Protein AF-A0A957C6I3-F1 (afdb_monomer)

Radius of gyration: 41.83 Å; Cα contacts (8 Å, |Δi|>4): 388; chains: 1; bounding box: 90×49×112 Å

Nearest PDB structures (foldseek):
  7qru-assembly1_A  TM=7.922E-01  e=9.855E-15  Alkalihalophilus pseudofirmus
  8beh-assembly1_L  TM=6.9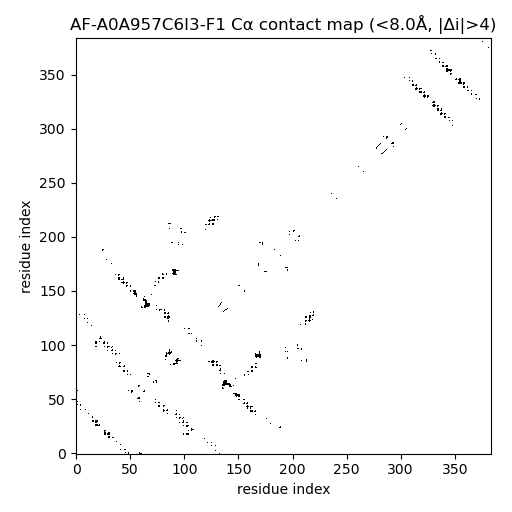41E-01  e=1.683E-06  Arabidopsis thaliana
  8beh-assembly1_M  TM=7.905E-01  e=1.255E-04  Arabidopsis thaliana
  7z0s-assembly1_C  TM=5.855E-01  e=5.918E-06  Escherichia coli K-12
  6tjv-assembly1_B  TM=8.609E-01  e=3.769E-02  Thermosynechococcus vestitus BP-1

Sequence (384 aa):
LKGLLAYSTVSWLGALVGMIGLPEYEGIKAAFIGIMAHALYKAALFLAAGTIDHSFGTRIIDKLGGLRKYMPVTAGVVIVSALSMAGLPIFFGFVAKEVLLDAWAEAHFAGQQITYILIIISAALTGTAGFILIWDVFFKPADHELHYHASPRPLIAAPVVLAIGTTIFGLMLDPPITLIEDIAQLGVLKPIEIHLLPSDFTNPIFLTSLGIIAGGFVVFLLRGFWLPILTKIPIAKATDIYKGILAGVDWIGT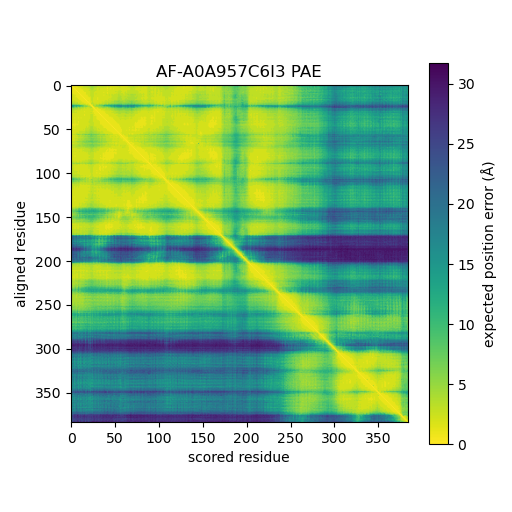QVLRTQNGQVRYYLIVILGTVATVILTNGIILDLAVGQDIIPATINFDSPTALRAILLLLTIVAGLYTVVARKHITAVLALGIVGYSIGVLFLLEPAPDVSIVQFLMETLSTVLIIIMLGRISERQRRDA

Secondary structure (DSSP, 8-state):
-HHHHHHHHHHHHHHHHHHHTSSSTHHHHHHHHHHHHHHHHHHHHHHHHHHHHHHHS---GGG---GGGT-HHHHHHHHHHHHHHTT-TTSHHHHHHHHHHHHHHH--STTHHHHHHHHHHHHHHHHHHHHHHHIIIIISPPSSPPP--PPPHHHHHHHHHHHHHHHHHHH--HHHHHHHHHHGGGS--------SS-SSTT-HHHHHHHHHHHHHHHHHHTHHHHHHHHTTS-PPPHHHHHHHHHHHHHHHHHHHHHH----HHHHHHHHHHHHHHHHIIIIIIHHHHTT--SS-S-----HHHHHHHHHHHHHHHHHHHHHH-SSHHHHHHHHHHHHHHHHHHHHHTT-HHHHHHHHHHHHHHHHHHHHHHHHS-HHHHHH-

Solvent-accessible surface area (backbone atoms only — not comparable to full-atom values): 20687 Å² total; per-residue (Å²): 71,70,65,64,54,49,53,48,47,53,54,50,50,52,52,37,53,54,26,59,68,42,94,52,71,58,17,47,56,24,27,51,47,36,49,56,32,46,52,29,26,48,53,18,45,53,39,44,50,49,45,44,30,71,20,52,77,53,55,53,55,93,81,38,25,35,39,39,81,82,38,52,68,60,41,51,30,44,43,50,17,25,40,20,63,30,32,39,84,60,18,20,28,20,56,22,46,52,45,42,52,47,43,53,71,70,50,90,58,95,60,39,70,61,51,51,53,53,48,48,51,51,49,11,53,41,18,20,54,25,51,46,56,44,37,46,35,32,63,37,72,45,96,61,91,77,67,80,48,89,70,60,67,72,65,52,48,58,23,43,55,27,23,50,45,31,38,50,51,24,69,43,58,60,68,68,49,50,61,47,50,67,69,48,69,82,63,87,75,82,87,80,87,79,56,88,66,55,97,52,90,76,43,67,66,61,50,49,51,51,49,26,42,52,50,7,50,52,54,48,70,47,37,84,67,51,51,71,53,57,74,70,54,90,70,86,47,72,66,56,55,51,50,50,51,51,52,50,51,54,49,51,52,52,56,57,51,64,75,64,73,82,50,67,68,59,55,48,51,51,52,54,49,51,50,51,48,49,46,44,54,69,41,56,52,43,39,55,73,72,66,52,79,89,62,83,92,74,85,77,88,45,76,70,51,53,54,49,51,52,36,52,49,49,27,50,53,26,49,54,43,36,77,70,44,90,45,69,68,61,18,47,54,24,49,40,51,26,41,50,31,51,20,53,50,30,55,76,41,104,36,57,71,60,16,56,51,38,48,54,50,38,54,51,50,47,52,50,52,52,53,54,54,71,74,54,54,76,64,64,67,71,78,106

Structure (mmCIF, N/CA/C/O backbone):
data_AF-A0A957C6I3-F1
#
_entry.id   AF-A0A957C6I3-F1
#
loop_
_atom_site.group_PDB
_atom_site.id
_atom_site.type_symbol
_atom_site.label_atom_id
_atom_site.label_alt_id
_atom_site.label_comp_id
_atom_site.label_asym_id
_atom_site.label_entity_id
_atom_site.label_seq_id
_atom_site.pdbx_PDB_ins_code
_atom_site.Cartn_x
_atom_site.Cartn_y
_atom_site.Cartn_z
_atom_site.occupancy
_atom_site.B_iso_or_equiv
_atom_site.auth_seq_id
_atom_site.auth_comp_id
_atom_site.auth_asym_id
_atom_site.auth_atom_id
_atom_site.pdbx_PDB_model_num
ATOM 1 N N . LEU A 1 1 ? -1.845 -5.743 -17.299 1.00 92.44 1 LEU A N 1
ATOM 2 C CA . LEU A 1 1 ? -1.108 -4.492 -17.612 1.00 92.44 1 LEU A CA 1
ATOM 3 C C . LEU A 1 1 ? -1.071 -3.500 -16.447 1.00 92.44 1 LEU A C 1
ATOM 5 O O . LEU A 1 1 ? -0.043 -3.434 -15.790 1.00 92.44 1 LEU A O 1
ATOM 9 N N . LYS A 1 2 ? -2.160 -2.776 -16.130 1.00 93.06 2 LYS A N 1
ATOM 10 C CA . LYS A 1 2 ? -2.152 -1.724 -15.083 1.00 93.06 2 LYS A CA 1
ATOM 11 C C . LYS A 1 2 ? -1.682 -2.201 -13.700 1.00 93.06 2 LYS A C 1
ATOM 13 O O . LYS A 1 2 ? -0.958 -1.469 -13.047 1.00 93.06 2 LYS A O 1
ATOM 18 N N . GLY A 1 3 ? -2.023 -3.428 -13.288 1.00 92.62 3 GLY A N 1
ATOM 19 C CA . GLY A 1 3 ? -1.526 -4.007 -12.029 1.00 92.62 3 GLY A CA 1
ATOM 20 C C . GLY A 1 3 ? 0.001 -4.163 -11.992 1.00 92.62 3 GLY A C 1
ATOM 21 O O . GLY A 1 3 ? 0.635 -3.690 -11.058 1.00 92.62 3 GLY A O 1
ATOM 22 N N . LEU A 1 4 ? 0.605 -4.735 -13.042 1.00 93.62 4 LEU A N 1
ATOM 23 C CA . LEU A 1 4 ? 2.067 -4.842 -13.176 1.00 93.62 4 LEU A CA 1
ATOM 24 C C . LEU A 1 4 ? 2.727 -3.455 -13.174 1.00 93.62 4 LEU A C 1
ATOM 26 O O . LEU A 1 4 ? 3.752 -3.252 -12.522 1.00 93.62 4 LEU A O 1
ATOM 30 N N . LEU A 1 5 ? 2.115 -2.477 -13.853 1.00 95.06 5 LEU A N 1
ATOM 31 C CA . LEU A 1 5 ? 2.600 -1.097 -13.848 1.00 95.06 5 LEU A CA 1
ATOM 32 C C . LEU A 1 5 ? 2.477 -0.430 -12.471 1.00 95.06 5 LEU A C 1
ATOM 34 O O . LEU A 1 5 ? 3.394 0.284 -12.083 1.00 95.06 5 LEU A O 1
ATOM 38 N N . ALA A 1 6 ? 1.397 -0.667 -11.731 1.00 94.25 6 ALA A N 1
ATOM 39 C CA . ALA A 1 6 ? 1.214 -0.118 -10.392 1.00 94.25 6 ALA A CA 1
ATOM 40 C C . ALA A 1 6 ? 2.242 -0.690 -9.403 1.00 94.25 6 ALA A C 1
ATOM 42 O O . ALA A 1 6 ? 2.901 0.077 -8.710 1.00 94.25 6 ALA A O 1
ATOM 43 N N . TYR A 1 7 ? 2.462 -2.010 -9.390 1.00 92.31 7 TYR A N 1
ATOM 44 C CA . TYR A 1 7 ? 3.447 -2.622 -8.487 1.00 92.31 7 TYR A CA 1
ATOM 45 C C . TYR A 1 7 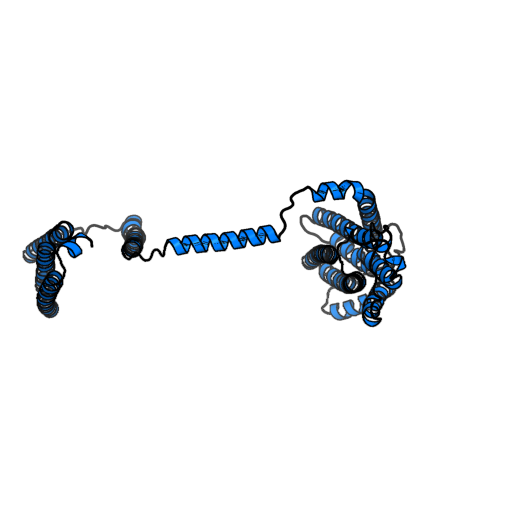? 4.890 -2.214 -8.799 1.00 92.31 7 TYR A C 1
ATOM 47 O O . TYR A 1 7 ? 5.669 -1.998 -7.878 1.00 92.31 7 TYR A O 1
ATOM 55 N N . SER A 1 8 ? 5.246 -2.026 -10.073 1.00 92.62 8 SER A N 1
ATOM 56 C CA . SER A 1 8 ? 6.562 -1.465 -10.429 1.00 92.62 8 SER A CA 1
ATOM 57 C C . SER A 1 8 ? 6.700 0.013 -10.046 1.00 92.62 8 SER A C 1
ATOM 59 O O . SER A 1 8 ? 7.801 0.447 -9.728 1.00 92.62 8 SER A O 1
ATOM 61 N N . THR A 1 9 ? 5.606 0.783 -10.002 1.00 94.81 9 THR A N 1
ATOM 62 C CA . THR A 1 9 ? 5.619 2.126 -9.399 1.00 94.81 9 THR A CA 1
ATOM 63 C C . THR A 1 9 ? 5.829 2.056 -7.891 1.00 94.81 9 THR A C 1
ATOM 65 O O . THR A 1 9 ? 6.677 2.776 -7.387 1.00 94.81 9 THR A O 1
ATOM 68 N N . VAL A 1 10 ? 5.144 1.159 -7.175 1.00 93.88 10 VAL A N 1
ATOM 69 C CA . VAL A 1 10 ? 5.375 0.959 -5.730 1.00 93.88 10 VAL A CA 1
ATOM 70 C C . VAL A 1 10 ? 6.830 0.567 -5.453 1.00 93.88 10 VAL A C 1
ATOM 72 O O . VAL A 1 10 ? 7.448 1.132 -4.558 1.00 93.88 10 VAL A O 1
ATOM 75 N N . SER A 1 11 ? 7.398 -0.339 -6.256 1.00 92.50 11 SER A N 1
ATOM 76 C CA . SER A 1 11 ? 8.802 -0.758 -6.147 1.00 92.50 11 SER A CA 1
ATOM 77 C C . SER A 1 11 ? 9.771 0.414 -6.325 1.00 92.50 11 SER A C 1
ATOM 79 O O . SER A 1 11 ? 10.679 0.597 -5.518 1.00 92.50 11 SER A O 1
ATOM 81 N N . TRP A 1 12 ? 9.559 1.238 -7.357 1.00 92.69 12 TRP A N 1
ATOM 82 C CA . TRP A 1 12 ? 10.408 2.398 -7.629 1.00 92.69 12 TRP A CA 1
ATOM 83 C C . TRP A 1 12 ? 10.235 3.511 -6.590 1.00 92.69 12 TRP A C 1
ATOM 85 O O . TRP A 1 12 ? 11.216 4.085 -6.139 1.00 92.69 12 TRP A O 1
ATOM 95 N N . LEU A 1 13 ? 9.005 3.790 -6.149 1.00 93.44 13 LEU A N 1
ATOM 96 C CA . LEU A 1 13 ? 8.755 4.759 -5.080 1.00 93.44 13 LEU A CA 1
ATOM 97 C C . LEU A 1 13 ? 9.392 4.316 -3.760 1.00 93.44 13 LEU A C 1
ATOM 99 O O . LEU A 1 13 ? 9.935 5.156 -3.056 1.00 93.44 13 LEU A O 1
ATOM 103 N N . GLY A 1 14 ? 9.389 3.017 -3.447 1.00 93.69 14 GLY A N 1
ATOM 104 C CA . GLY A 1 14 ? 10.116 2.485 -2.293 1.00 93.69 14 GLY A CA 1
ATOM 105 C C . GLY A 1 14 ? 11.618 2.778 -2.369 1.00 93.69 14 GLY A C 1
ATOM 106 O O . GLY A 1 14 ? 12.198 3.229 -1.385 1.00 93.69 14 GLY A O 1
ATOM 107 N N . ALA A 1 15 ? 12.223 2.604 -3.550 1.00 92.38 15 ALA A N 1
ATOM 108 C CA . ALA A 1 15 ? 13.614 2.980 -3.795 1.00 92.38 15 ALA A CA 1
ATOM 109 C C . ALA A 1 15 ? 13.845 4.490 -3.592 1.00 92.38 15 ALA A C 1
ATOM 111 O O . ALA A 1 15 ? 14.737 4.872 -2.843 1.00 92.38 15 ALA A O 1
ATOM 112 N N . LEU A 1 16 ? 13.000 5.346 -4.176 1.00 92.56 16 LEU A N 1
ATOM 113 C CA . LEU A 1 16 ? 13.111 6.807 -4.058 1.00 92.56 16 LEU A CA 1
ATOM 114 C C . LEU A 1 16 ? 12.912 7.321 -2.626 1.00 92.56 16 LEU A C 1
ATOM 116 O O . LEU A 1 16 ? 13.631 8.213 -2.193 1.00 92.56 16 LEU A O 1
ATOM 120 N N . VAL A 1 17 ? 11.964 6.762 -1.870 1.00 93.19 17 VAL A N 1
ATOM 121 C CA . VAL A 1 17 ? 11.791 7.097 -0.447 1.00 93.19 17 VAL A CA 1
ATOM 122 C C . VAL A 1 17 ? 13.023 6.667 0.350 1.00 93.19 17 VAL A C 1
ATOM 124 O O . VAL A 1 17 ? 13.470 7.409 1.219 1.00 93.19 17 VAL A O 1
ATOM 127 N N . GLY A 1 18 ? 13.612 5.514 0.011 1.00 91.06 18 GLY A N 1
ATOM 128 C CA . GLY A 1 18 ? 14.891 5.077 0.568 1.00 91.06 18 GLY A CA 1
ATOM 129 C C . GLY A 1 18 ? 16.024 6.074 0.315 1.00 91.06 18 GLY A C 1
ATOM 130 O O . GLY A 1 18 ? 16.796 6.338 1.229 1.00 91.06 18 GLY A O 1
ATOM 131 N N . MET A 1 19 ? 16.083 6.678 -0.876 1.00 88.69 19 MET A N 1
ATOM 132 C CA . MET A 1 19 ? 17.066 7.720 -1.204 1.00 88.69 19 MET A CA 1
ATOM 133 C C . MET A 1 19 ? 16.885 9.001 -0.400 1.00 88.69 19 MET A C 1
ATOM 135 O O . MET A 1 19 ? 17.858 9.577 0.070 1.00 88.69 19 MET A O 1
ATOM 139 N N . ILE A 1 20 ? 15.638 9.451 -0.241 1.00 88.94 20 ILE A N 1
ATOM 140 C CA . ILE A 1 20 ? 15.316 10.650 0.545 1.00 88.94 20 ILE A CA 1
ATOM 141 C C . ILE A 1 20 ? 15.706 10.449 2.016 1.00 88.94 20 ILE A C 1
ATOM 143 O O . ILE A 1 20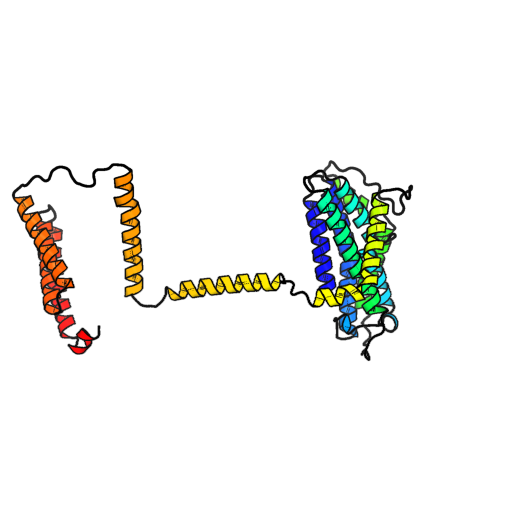 ? 16.048 11.409 2.698 1.00 88.94 20 ILE A O 1
ATOM 147 N N . GLY A 1 21 ? 15.654 9.207 2.504 1.00 89.19 21 GLY A N 1
ATOM 148 C CA . GLY A 1 21 ? 16.066 8.845 3.858 1.00 89.19 21 GLY A CA 1
ATOM 149 C C . GLY A 1 21 ? 17.575 8.687 4.063 1.00 89.19 21 GLY A C 1
ATOM 150 O O . GLY A 1 21 ? 17.975 8.392 5.189 1.00 89.19 21 GLY A O 1
ATOM 151 N N . LEU A 1 22 ? 18.407 8.835 3.023 1.00 87.69 22 LEU A N 1
ATOM 152 C CA . LEU A 1 22 ? 19.860 8.766 3.181 1.00 87.69 22 LEU A CA 1
ATOM 153 C C . LEU A 1 22 ? 20.387 9.976 3.967 1.00 87.69 22 LEU A C 1
ATOM 155 O O . LEU A 1 22 ? 19.858 11.079 3.817 1.00 87.69 22 LEU A O 1
ATOM 159 N N . PRO A 1 23 ? 21.415 9.786 4.814 1.00 77.12 23 PRO A N 1
ATOM 160 C CA . PRO A 1 23 ? 21.973 10.874 5.611 1.00 77.12 23 PRO A CA 1
ATOM 161 C C . PRO A 1 23 ? 22.695 11.929 4.758 1.00 77.12 23 PRO A C 1
ATOM 163 O O . PRO A 1 23 ? 22.813 13.079 5.179 1.00 77.12 23 PRO A O 1
ATOM 166 N N . GLU A 1 24 ? 23.166 11.563 3.565 1.00 76.12 24 GLU A N 1
ATOM 167 C CA . GLU A 1 24 ? 23.858 12.451 2.638 1.00 76.12 24 GLU A CA 1
ATOM 168 C C . GLU A 1 24 ? 22.896 13.170 1.671 1.00 76.12 24 GLU A C 1
ATOM 170 O O . GLU A 1 24 ? 21.968 12.582 1.112 1.00 76.12 24 GLU A O 1
ATOM 175 N N . TYR A 1 25 ? 23.168 14.450 1.385 1.00 72.06 25 TYR A N 1
ATOM 176 C CA . TYR A 1 25 ? 22.359 15.275 0.473 1.00 72.06 25 TYR A CA 1
ATOM 177 C C . TYR A 1 25 ? 22.306 14.756 -0.976 1.00 72.06 25 TYR A C 1
ATOM 179 O O . TYR A 1 25 ? 21.374 15.083 -1.716 1.00 72.06 25 TYR A O 1
ATOM 187 N N . GLU A 1 26 ? 23.265 13.920 -1.382 1.00 71.88 26 GLU A N 1
ATOM 188 C CA . GLU A 1 26 ? 23.286 13.285 -2.706 1.00 71.88 26 GLU A CA 1
ATOM 189 C C . GLU A 1 26 ? 22.063 12.375 -2.927 1.00 71.88 26 GLU A C 1
ATOM 191 O O . GLU A 1 26 ? 21.557 12.268 -4.048 1.00 71.88 26 GLU A O 1
ATOM 196 N N . GLY A 1 27 ? 21.487 11.820 -1.851 1.00 82.00 27 GLY A N 1
ATOM 197 C CA . GLY A 1 27 ? 20.265 11.021 -1.925 1.00 82.00 27 GLY A CA 1
ATOM 198 C C . GLY A 1 27 ? 19.056 11.802 -2.451 1.00 82.00 27 GLY A C 1
ATOM 199 O O . GLY A 1 27 ? 18.281 11.294 -3.265 1.00 82.00 27 GLY A O 1
ATOM 200 N N . ILE A 1 28 ? 18.923 13.075 -2.068 1.00 82.81 28 ILE A N 1
ATOM 201 C CA . ILE A 1 28 ? 17.817 13.935 -2.511 1.00 82.81 28 ILE A CA 1
ATOM 202 C C . ILE A 1 28 ? 17.932 14.228 -4.011 1.00 82.81 28 ILE A C 1
ATOM 204 O O . ILE A 1 28 ? 16.944 14.094 -4.736 1.00 82.81 28 ILE A O 1
ATOM 208 N N . LYS A 1 29 ? 19.129 14.565 -4.510 1.00 77.88 29 LYS A N 1
ATOM 209 C CA . LYS A 1 29 ? 19.351 14.774 -5.953 1.00 77.88 29 LYS A CA 1
ATOM 210 C C . LYS A 1 29 ? 19.029 13.524 -6.763 1.00 77.88 29 LYS A C 1
ATOM 212 O O . LYS A 1 29 ? 18.307 13.597 -7.759 1.00 77.88 29 LYS A O 1
ATOM 217 N N . ALA A 1 30 ? 19.543 12.378 -6.318 1.00 84.19 30 ALA A N 1
ATOM 218 C CA . ALA A 1 30 ? 19.312 11.097 -6.964 1.00 84.19 30 ALA A CA 1
ATOM 219 C C . ALA A 1 30 ? 17.811 10.771 -7.020 1.00 84.19 30 ALA A C 1
ATOM 221 O O . ALA A 1 30 ? 17.301 10.328 -8.053 1.00 84.19 30 ALA A O 1
ATOM 222 N N . ALA A 1 31 ? 17.076 11.074 -5.943 1.00 88.88 31 ALA A N 1
ATOM 223 C CA . ALA A 1 31 ? 15.628 10.939 -5.909 1.00 88.88 31 ALA A CA 1
ATOM 224 C C . ALA A 1 31 ? 14.933 11.845 -6.940 1.00 88.88 31 ALA A C 1
ATOM 226 O O . ALA A 1 31 ? 14.043 11.375 -7.645 1.00 88.88 31 ALA A O 1
ATOM 227 N N . PHE A 1 32 ? 15.344 13.109 -7.095 1.00 85.75 32 PHE A N 1
ATOM 228 C CA . PHE A 1 32 ? 14.770 14.015 -8.100 1.00 85.75 32 PHE A CA 1
ATOM 229 C C . PHE A 1 32 ? 14.979 13.520 -9.536 1.00 85.75 32 PHE A C 1
ATOM 231 O O . PHE A 1 32 ? 14.006 13.413 -10.290 1.00 85.75 32 PHE A O 1
ATOM 238 N N . ILE A 1 33 ? 16.211 13.146 -9.898 1.00 85.38 33 ILE A N 1
ATOM 239 C CA . ILE A 1 33 ? 16.517 12.562 -11.216 1.00 85.38 33 ILE A CA 1
ATOM 240 C C . ILE A 1 33 ? 15.682 11.291 -11.423 1.00 85.38 33 ILE A C 1
ATOM 242 O O . ILE A 1 33 ? 15.044 11.104 -12.464 1.00 85.38 33 ILE A O 1
ATOM 246 N N . GLY A 1 34 ? 15.608 10.446 -10.392 1.00 89.81 34 GLY A N 1
ATOM 247 C CA . GLY A 1 34 ? 14.800 9.235 -10.383 1.00 89.81 34 GLY A CA 1
ATOM 248 C C . GLY A 1 34 ? 13.301 9.481 -10.572 1.00 89.81 34 GLY A C 1
ATOM 249 O O . GLY A 1 34 ? 12.651 8.713 -11.285 1.00 89.81 34 GLY A O 1
ATOM 250 N N . ILE A 1 35 ? 12.741 10.546 -9.991 1.00 92.12 35 ILE A N 1
ATOM 251 C CA . ILE A 1 35 ? 11.338 10.952 -10.171 1.00 92.12 35 ILE A CA 1
ATOM 252 C C . ILE A 1 35 ? 11.094 11.410 -11.608 1.00 92.12 35 ILE A C 1
ATOM 254 O O . ILE A 1 35 ? 10.110 10.985 -12.216 1.00 92.12 35 ILE A O 1
ATOM 258 N N . MET A 1 36 ? 11.976 12.237 -12.173 1.00 90.31 36 MET A N 1
ATOM 259 C CA . MET A 1 36 ? 11.824 12.734 -13.544 1.00 90.31 36 MET A CA 1
ATOM 260 C C . MET A 1 36 ? 11.876 11.592 -14.562 1.00 90.31 36 MET A C 1
ATOM 262 O O . MET A 1 36 ? 10.991 11.481 -15.416 1.00 90.31 36 MET A O 1
ATOM 266 N N . ALA A 1 37 ? 12.865 10.701 -14.441 1.00 92.19 37 ALA A N 1
ATOM 267 C CA . ALA A 1 37 ? 12.964 9.528 -15.301 1.00 92.19 37 ALA A CA 1
ATOM 268 C C . ALA A 1 37 ? 11.716 8.651 -15.174 1.00 92.19 37 ALA A C 1
ATOM 270 O O . ALA A 1 37 ? 11.116 8.278 -16.186 1.00 92.19 37 ALA A O 1
ATOM 271 N N . HIS A 1 38 ? 11.279 8.396 -13.935 1.00 95.44 38 HIS A N 1
ATOM 272 C CA . HIS A 1 38 ? 10.070 7.634 -13.651 1.00 95.44 38 HIS A CA 1
ATOM 273 C C . HIS A 1 38 ? 8.827 8.221 -14.292 1.00 95.44 38 HIS A C 1
ATOM 275 O O . HIS A 1 38 ? 8.089 7.493 -14.955 1.00 95.44 38 HIS A O 1
ATOM 281 N N . ALA A 1 39 ? 8.603 9.522 -14.122 1.00 95.19 39 ALA A N 1
ATOM 282 C CA . ALA A 1 39 ? 7.437 10.209 -14.651 1.00 95.19 39 ALA A CA 1
ATOM 283 C C . ALA A 1 39 ? 7.323 10.021 -16.169 1.00 95.19 39 ALA A C 1
ATOM 285 O O . ALA A 1 39 ? 6.249 9.671 -16.659 1.00 95.19 39 ALA A O 1
ATOM 286 N N . LEU A 1 40 ? 8.433 10.157 -16.902 1.00 95.38 40 LEU A N 1
ATOM 287 C CA . LEU A 1 40 ? 8.452 10.022 -18.357 1.00 95.38 40 LEU A CA 1
ATOM 288 C C . LEU A 1 40 ? 8.107 8.601 -18.816 1.00 95.38 40 LEU A C 1
ATOM 290 O O . LEU A 1 40 ? 7.123 8.410 -19.540 1.00 95.38 40 LEU A O 1
ATOM 294 N N . TYR A 1 41 ? 8.866 7.586 -18.378 1.00 96.38 41 TYR A N 1
ATOM 295 C CA . TYR A 1 41 ? 8.614 6.221 -18.849 1.00 96.38 41 TYR A CA 1
ATOM 296 C C . TYR A 1 41 ? 7.294 5.664 -18.305 1.00 96.38 41 TYR A C 1
ATOM 298 O O . TYR A 1 41 ? 6.606 4.930 -19.018 1.00 96.38 41 TYR A O 1
ATOM 306 N N . LYS A 1 42 ? 6.874 6.013 -17.078 1.00 97.00 42 LYS A N 1
ATOM 307 C CA . LYS A 1 42 ? 5.598 5.518 -16.543 1.00 97.00 42 LYS A CA 1
ATOM 308 C C . LYS A 1 42 ? 4.396 6.140 -17.197 1.00 97.00 42 LYS A C 1
ATOM 310 O O . LYS A 1 42 ? 3.462 5.396 -17.501 1.00 97.00 42 LYS A O 1
ATOM 315 N N . ALA A 1 43 ? 4.396 7.452 -17.404 1.00 97.00 43 ALA A N 1
ATOM 316 C CA . ALA A 1 43 ? 3.287 8.101 -18.081 1.00 97.00 43 ALA A CA 1
ATOM 317 C C . ALA A 1 43 ? 3.117 7.512 -19.491 1.00 97.00 43 ALA A C 1
ATOM 319 O O . ALA A 1 43 ? 2.007 7.117 -19.851 1.00 97.00 43 ALA A O 1
ATOM 320 N N . ALA A 1 44 ? 4.216 7.308 -20.229 1.00 97.50 44 ALA A N 1
ATOM 321 C CA . ALA A 1 44 ? 4.185 6.637 -21.528 1.00 97.50 44 ALA A CA 1
ATOM 322 C C . ALA A 1 44 ? 3.599 5.213 -21.442 1.00 97.50 44 ALA A C 1
ATOM 324 O O . ALA A 1 44 ? 2.685 4.875 -22.196 1.00 97.50 44 ALA A O 1
ATOM 325 N N . LEU A 1 45 ? 4.054 4.391 -20.487 1.00 97.62 45 LEU A N 1
ATOM 326 C CA . LEU A 1 45 ? 3.571 3.015 -20.308 1.00 97.62 45 LEU A CA 1
ATOM 327 C C . LEU A 1 45 ? 2.093 2.938 -19.887 1.00 97.62 45 LEU A C 1
ATOM 329 O O . LEU A 1 45 ? 1.371 2.057 -20.357 1.00 97.62 45 LEU A O 1
ATOM 333 N N . PHE A 1 46 ? 1.615 3.836 -19.020 1.00 97.56 46 PHE A N 1
ATOM 334 C CA . PHE A 1 46 ? 0.206 3.869 -18.609 1.00 97.56 46 PHE A CA 1
ATOM 335 C C . PHE A 1 46 ? -0.715 4.342 -19.737 1.00 97.56 46 PHE A C 1
ATOM 337 O O . PHE A 1 46 ? -1.779 3.745 -19.931 1.00 97.56 46 PHE A O 1
ATOM 344 N N . LEU A 1 47 ? -0.305 5.354 -20.506 1.00 96.62 47 LEU A N 1
ATOM 345 C CA . LEU A 1 47 ? -1.050 5.816 -21.679 1.00 96.62 47 LEU A CA 1
ATOM 346 C C . LEU A 1 47 ? -1.069 4.744 -22.780 1.00 96.62 47 LEU A C 1
ATOM 348 O O . LEU A 1 47 ? -2.124 4.466 -23.354 1.00 96.62 47 LEU A O 1
ATOM 352 N N . ALA A 1 48 ? 0.051 4.053 -23.011 1.00 96.44 48 ALA A N 1
ATOM 353 C CA . ALA A 1 48 ? 0.109 2.914 -23.924 1.00 96.44 48 ALA A CA 1
ATOM 354 C C . ALA A 1 48 ? -0.789 1.756 -23.457 1.00 96.44 48 ALA A C 1
ATOM 356 O O . ALA A 1 48 ? -1.531 1.193 -24.259 1.00 96.44 48 ALA A O 1
ATOM 357 N N . ALA A 1 49 ? -0.813 1.440 -22.157 1.00 96.50 49 ALA A N 1
ATOM 358 C CA . ALA A 1 49 ? -1.733 0.443 -21.608 1.00 96.50 49 ALA A CA 1
ATOM 359 C C . ALA A 1 49 ? -3.209 0.843 -21.788 1.00 96.50 49 ALA A C 1
ATOM 361 O O . ALA A 1 49 ? -4.039 -0.025 -22.041 1.00 96.50 49 ALA A O 1
ATOM 362 N N . GLY A 1 50 ? -3.539 2.136 -21.683 1.00 95.44 50 GLY A N 1
ATOM 363 C CA . GLY A 1 50 ? -4.871 2.658 -22.007 1.00 95.44 50 GLY A CA 1
ATOM 364 C C . GLY A 1 50 ? -5.215 2.538 -23.494 1.00 95.44 50 GLY A C 1
ATOM 365 O O . GLY A 1 50 ? -6.333 2.169 -23.834 1.00 95.44 50 GLY A O 1
ATOM 366 N N . THR A 1 51 ? -4.234 2.764 -24.371 1.00 95.62 51 THR A N 1
ATOM 367 C CA . THR A 1 51 ? -4.372 2.584 -25.826 1.00 95.62 51 THR A CA 1
ATOM 368 C C . THR A 1 51 ? -4.658 1.118 -26.184 1.00 95.62 51 THR A C 1
ATOM 370 O O . THR A 1 51 ? -5.521 0.835 -27.014 1.00 95.62 51 THR A O 1
ATOM 373 N N . ILE A 1 52 ? -3.979 0.171 -25.524 1.00 95.69 52 ILE A N 1
ATOM 374 C CA . ILE A 1 52 ? -4.219 -1.272 -25.689 1.00 95.69 52 ILE A CA 1
ATOM 375 C C . ILE A 1 52 ? -5.626 -1.648 -25.198 1.00 95.69 52 ILE A C 1
ATOM 377 O O . ILE A 1 52 ? -6.349 -2.331 -25.916 1.00 95.69 52 ILE A O 1
ATOM 381 N N . ASP A 1 53 ? -6.032 -1.165 -24.016 1.00 95.12 53 ASP A N 1
ATOM 382 C CA . ASP A 1 53 ? -7.366 -1.421 -23.440 1.00 95.12 53 ASP A CA 1
ATOM 383 C C . ASP A 1 53 ? -8.477 -0.904 -24.372 1.00 95.12 53 ASP A C 1
ATOM 385 O O . ASP A 1 53 ? -9.440 -1.613 -24.647 1.00 95.12 53 ASP A O 1
ATOM 389 N N . HIS A 1 54 ? -8.302 0.293 -24.943 1.00 95.00 54 HIS A N 1
ATOM 390 C CA . HIS A 1 54 ? -9.235 0.861 -25.920 1.00 95.00 54 HIS A CA 1
ATOM 391 C C . HIS A 1 54 ? -9.314 0.046 -27.220 1.00 95.00 54 HIS A C 1
ATOM 393 O O . HIS A 1 54 ? -10.399 -0.133 -27.763 1.00 95.00 54 HIS A O 1
ATOM 399 N N . SER A 1 55 ? -8.176 -0.454 -27.715 1.00 94.81 55 SER A N 1
ATOM 400 C CA . SER A 1 55 ? -8.105 -1.123 -29.023 1.00 94.81 55 SER A CA 1
ATOM 401 C C . SER A 1 55 ? -8.545 -2.588 -28.994 1.00 94.81 55 SER A C 1
ATOM 403 O O . SER A 1 55 ? -9.016 -3.087 -30.013 1.00 94.81 55 SER A O 1
ATOM 405 N N . PHE A 1 56 ? -8.373 -3.275 -27.858 1.00 94.19 56 PHE A N 1
ATOM 406 C CA . PHE A 1 56 ? -8.605 -4.722 -27.719 1.00 94.19 56 PHE A CA 1
ATOM 407 C C . PHE A 1 56 ? -9.643 -5.097 -26.649 1.00 94.19 56 PHE A C 1
ATOM 409 O O . PHE A 1 56 ? -9.971 -6.272 -26.503 1.00 94.19 56 PHE A O 1
ATOM 416 N N . GLY A 1 57 ? -10.138 -4.142 -25.855 1.00 93.25 57 GLY A N 1
ATOM 417 C CA . GLY A 1 57 ? -11.150 -4.380 -24.814 1.00 93.25 57 GLY A CA 1
ATOM 418 C C . GLY A 1 57 ? -10.674 -5.230 -23.627 1.00 93.25 57 GLY A C 1
ATOM 419 O O . GLY A 1 57 ? -11.472 -5.611 -22.770 1.00 93.25 57 GLY A O 1
ATOM 420 N N . THR A 1 58 ? -9.382 -5.560 -23.561 1.00 92.75 58 THR A N 1
ATOM 421 C CA . THR A 1 58 ? -8.779 -6.329 -22.471 1.00 92.75 58 THR A CA 1
ATOM 422 C C . THR A 1 58 ? -7.395 -5.802 -22.118 1.00 92.75 58 THR A C 1
ATOM 424 O O . THR A 1 58 ? -6.614 -5.355 -22.954 1.00 92.75 58 THR A O 1
ATOM 427 N N . ARG A 1 59 ? -7.066 -5.920 -20.832 1.00 92.81 59 ARG A N 1
ATOM 428 C CA . ARG A 1 59 ? -5.776 -5.538 -20.234 1.00 92.81 59 ARG A CA 1
ATOM 429 C C . ARG A 1 59 ? -5.091 -6.691 -19.497 1.00 92.81 59 ARG A C 1
ATOM 431 O O . ARG A 1 59 ? -4.146 -6.462 -18.725 1.00 92.81 59 ARG A O 1
ATOM 438 N N . ILE A 1 60 ? -5.620 -7.902 -19.660 1.00 94.38 60 ILE A N 1
ATOM 439 C CA . ILE A 1 60 ? -5.103 -9.141 -19.070 1.00 94.38 60 ILE A CA 1
ATOM 440 C C . ILE A 1 60 ? -3.968 -9.633 -19.966 1.00 94.38 60 ILE A C 1
ATOM 442 O O . ILE A 1 60 ? -4.202 -9.874 -21.142 1.00 94.38 60 ILE A O 1
ATOM 446 N N . ILE A 1 61 ? -2.753 -9.754 -19.419 1.00 92.81 61 ILE A N 1
ATOM 447 C CA . ILE A 1 61 ? -1.544 -10.082 -20.203 1.00 92.81 61 ILE A CA 1
ATOM 448 C C . ILE A 1 61 ? -1.697 -11.446 -20.879 1.00 92.81 61 ILE A C 1
ATOM 450 O O . ILE A 1 61 ? -1.434 -11.554 -22.067 1.00 92.81 61 ILE A O 1
ATOM 454 N N . ASP A 1 62 ? -2.243 -12.432 -20.166 1.00 90.12 62 ASP A N 1
ATOM 455 C CA . ASP A 1 62 ? -2.455 -13.791 -20.686 1.00 90.12 62 ASP A CA 1
ATOM 456 C C . ASP A 1 62 ? -3.471 -13.861 -21.836 1.00 90.12 62 ASP A C 1
ATOM 458 O O . ASP A 1 62 ? -3.548 -14.867 -22.531 1.00 90.12 62 ASP A O 1
ATOM 462 N N . LYS A 1 63 ? -4.265 -12.801 -22.041 1.00 92.31 63 LYS A N 1
ATOM 463 C CA . LYS A 1 63 ? -5.217 -12.691 -23.154 1.00 92.31 63 LYS A CA 1
ATOM 464 C C . LYS A 1 63 ? -4.695 -11.825 -24.304 1.00 92.31 63 LYS A C 1
ATOM 466 O O . LYS A 1 63 ? -5.446 -11.535 -25.225 1.00 92.31 63 LYS A O 1
ATOM 471 N N . LEU A 1 64 ? -3.456 -11.355 -24.235 1.00 94.25 64 LEU A N 1
ATOM 472 C CA . LEU A 1 64 ? -2.836 -10.526 -25.264 1.00 94.25 64 LEU A CA 1
ATOM 473 C C . LEU A 1 64 ? -1.697 -11.300 -25.936 1.00 94.25 64 LEU A C 1
ATOM 475 O O . LEU A 1 64 ? -1.187 -12.278 -25.396 1.00 94.25 64 LEU A O 1
ATOM 479 N N . GLY A 1 65 ? -1.307 -10.851 -27.126 1.00 94.94 65 GLY A N 1
ATOM 480 C CA . GLY A 1 65 ? -0.175 -11.408 -27.856 1.00 94.94 65 GLY A CA 1
ATOM 481 C C . GLY A 1 65 ? -0.089 -10.862 -29.278 1.00 94.94 65 GLY A C 1
ATOM 482 O O . GLY A 1 65 ? -1.092 -10.513 -29.895 1.00 94.94 65 GLY A O 1
ATOM 483 N N . GLY A 1 66 ? 1.121 -10.762 -29.820 1.00 94.81 66 GLY A N 1
ATOM 484 C CA . GLY A 1 66 ? 1.363 -10.427 -31.222 1.00 94.81 66 GLY A CA 1
ATOM 485 C C . GLY A 1 66 ? 0.939 -9.012 -31.617 1.00 94.81 66 GLY A C 1
ATOM 486 O O . GLY A 1 66 ? 0.810 -8.727 -32.812 1.00 94.81 66 GLY A O 1
ATOM 487 N N . LEU A 1 67 ? 0.747 -8.111 -30.644 1.00 95.62 67 LEU A N 1
ATOM 488 C CA . LEU A 1 67 ? 0.170 -6.786 -30.884 1.00 95.62 67 LEU A CA 1
ATOM 489 C C . LEU A 1 67 ? 1.006 -5.907 -31.826 1.00 95.62 67 LEU A C 1
ATOM 491 O O . LEU A 1 67 ? 0.469 -4.974 -32.424 1.00 95.62 67 LEU A O 1
ATOM 495 N N . ARG A 1 68 ? 2.297 -6.219 -32.029 1.00 95.62 68 ARG A N 1
ATOM 496 C CA . ARG A 1 68 ? 3.181 -5.472 -32.942 1.00 95.62 68 ARG A CA 1
ATOM 497 C C . ARG A 1 68 ? 2.657 -5.397 -34.379 1.00 95.62 68 ARG A C 1
ATOM 499 O O . ARG A 1 68 ? 2.969 -4.440 -35.076 1.00 95.62 68 ARG A O 1
ATOM 506 N N . LYS A 1 69 ? 1.878 -6.397 -34.818 1.00 92.12 69 LYS A N 1
ATOM 507 C CA . LYS A 1 69 ? 1.293 -6.444 -36.170 1.00 92.12 69 LYS A CA 1
ATOM 508 C C . LYS A 1 69 ? 0.154 -5.437 -36.344 1.00 92.12 69 LYS A C 1
ATOM 510 O O . LYS A 1 69 ? -0.018 -4.906 -37.432 1.00 92.12 69 LYS A O 1
ATOM 515 N N . TYR A 1 70 ? -0.597 -5.176 -35.276 1.00 93.25 70 TYR A N 1
ATOM 516 C CA . TYR A 1 70 ? -1.759 -4.287 -35.288 1.00 93.25 70 TYR A CA 1
ATOM 517 C C . TYR A 1 70 ? -1.386 -2.846 -34.926 1.00 93.25 70 TYR A C 1
ATOM 519 O O . TYR A 1 70 ? -1.936 -1.900 -35.478 1.00 93.25 70 TYR A O 1
ATOM 527 N N . MET A 1 71 ? -0.450 -2.666 -33.988 1.00 94.81 71 MET A N 1
ATOM 528 C CA . MET A 1 71 ? -0.113 -1.359 -33.413 1.00 94.81 71 MET A CA 1
ATOM 529 C C . MET A 1 71 ? 1.409 -1.145 -33.316 1.00 94.81 71 MET A C 1
ATOM 531 O O . MET A 1 71 ? 1.948 -1.051 -32.209 1.00 94.81 71 MET A O 1
ATOM 535 N N . PRO A 1 72 ? 2.133 -1.051 -34.449 1.00 95.38 72 PRO A N 1
ATOM 536 C CA . PRO A 1 72 ? 3.597 -0.968 -34.456 1.00 95.38 72 PRO A CA 1
ATOM 537 C C . PRO A 1 72 ? 4.140 0.280 -33.745 1.00 95.38 72 PRO A C 1
ATOM 539 O O . PRO A 1 72 ? 5.160 0.202 -33.064 1.00 95.38 72 PRO A O 1
ATOM 542 N N . VAL A 1 73 ? 3.439 1.417 -33.830 1.00 96.31 73 VAL A N 1
ATOM 543 C CA . VAL A 1 73 ? 3.843 2.657 -33.142 1.00 96.31 73 VAL A CA 1
ATOM 544 C C . VAL A 1 73 ? 3.764 2.488 -31.624 1.00 96.31 73 VAL A C 1
ATOM 546 O O . VAL A 1 73 ? 4.727 2.775 -30.918 1.00 96.31 73 VAL A O 1
ATOM 549 N N . THR A 1 74 ? 2.649 1.961 -31.111 1.00 96.44 74 THR A N 1
ATOM 550 C CA . THR A 1 74 ? 2.484 1.683 -29.675 1.00 96.44 74 THR A CA 1
ATOM 551 C C . THR A 1 74 ? 3.477 0.628 -29.190 1.00 96.44 74 THR A C 1
ATOM 553 O O . THR A 1 74 ? 3.982 0.748 -28.077 1.00 96.44 74 THR A O 1
ATOM 556 N N . ALA A 1 75 ? 3.811 -0.362 -30.025 1.00 97.19 75 ALA A N 1
ATOM 557 C CA . ALA A 1 75 ? 4.874 -1.317 -29.724 1.00 97.19 75 ALA A CA 1
ATOM 558 C C . ALA A 1 75 ? 6.226 -0.610 -29.547 1.00 97.19 75 ALA A C 1
ATOM 560 O O . ALA A 1 75 ? 6.900 -0.843 -28.549 1.00 97.19 75 ALA A O 1
ATOM 561 N N . GLY A 1 76 ? 6.587 0.301 -30.458 1.00 97.56 76 GLY A N 1
ATOM 562 C CA . GLY A 1 76 ? 7.803 1.111 -30.350 1.00 97.56 76 GLY A CA 1
ATOM 563 C C . GLY A 1 76 ? 7.849 1.950 -29.070 1.00 97.56 76 GLY A C 1
ATOM 564 O O . GLY A 1 76 ? 8.850 1.917 -28.359 1.00 97.56 76 GLY A O 1
ATOM 565 N N . VAL A 1 77 ? 6.745 2.623 -28.725 1.00 97.56 77 VAL A N 1
ATOM 566 C CA . VAL A 1 77 ? 6.614 3.376 -27.462 1.00 97.56 77 VAL A CA 1
ATOM 567 C C . VAL A 1 77 ? 6.856 2.474 -26.257 1.00 97.56 77 VAL A C 1
ATOM 569 O O . VAL A 1 77 ? 7.673 2.804 -25.403 1.00 97.56 77 VAL A O 1
ATOM 572 N N . VAL A 1 78 ? 6.159 1.334 -26.175 1.00 97.62 78 VAL A N 1
ATOM 573 C CA . VAL A 1 78 ? 6.297 0.434 -25.024 1.00 97.62 78 VAL A CA 1
ATOM 574 C C . VAL A 1 78 ? 7.706 -0.132 -24.944 1.00 97.62 78 VAL A C 1
ATOM 576 O O . VAL A 1 78 ? 8.235 -0.202 -23.843 1.00 97.62 78 VAL A O 1
ATOM 579 N N . ILE A 1 79 ? 8.330 -0.484 -26.070 1.00 98.00 79 ILE A N 1
ATOM 580 C CA . ILE A 1 79 ? 9.721 -0.948 -26.096 1.00 98.00 79 ILE A CA 1
ATOM 581 C C . ILE A 1 79 ? 10.640 0.135 -25.533 1.00 98.00 79 ILE A C 1
ATOM 583 O O . ILE A 1 79 ? 11.315 -0.119 -24.544 1.00 98.00 79 ILE A O 1
ATOM 587 N N . VAL A 1 80 ? 10.618 1.350 -26.083 1.00 98.06 80 VAL A N 1
ATOM 588 C CA . VAL A 1 80 ? 11.472 2.458 -25.620 1.00 98.06 80 VAL A CA 1
ATOM 589 C C . VAL A 1 80 ? 11.263 2.737 -24.130 1.00 98.06 80 VAL A C 1
ATOM 591 O O . VAL A 1 80 ? 12.216 2.750 -23.354 1.00 98.06 80 VAL A O 1
ATOM 594 N N . SER A 1 81 ? 10.013 2.886 -23.690 1.00 97.94 81 SER A N 1
ATOM 595 C CA . SER A 1 81 ? 9.718 3.191 -22.288 1.00 97.94 81 SER A CA 1
ATOM 596 C C . SER A 1 81 ? 10.020 2.027 -21.341 1.00 97.94 81 SER A C 1
ATOM 598 O O . SER A 1 81 ? 10.469 2.259 -20.222 1.00 97.94 81 SER A O 1
ATOM 600 N N . ALA A 1 82 ? 9.817 0.773 -21.753 1.00 97.56 82 ALA A N 1
ATOM 601 C CA . ALA A 1 82 ? 10.153 -0.390 -20.934 1.00 97.56 82 ALA A CA 1
ATOM 602 C C . ALA A 1 82 ? 11.668 -0.627 -20.860 1.00 97.56 82 ALA A C 1
ATOM 604 O O . ALA A 1 82 ? 12.149 -1.028 -19.804 1.00 97.56 82 ALA A O 1
ATOM 605 N N . LEU A 1 83 ? 12.426 -0.333 -21.922 1.00 97.31 83 LEU A N 1
ATOM 606 C CA . LEU A 1 83 ? 13.892 -0.353 -21.889 1.00 97.31 83 LEU A CA 1
ATOM 607 C C . LEU A 1 83 ? 14.449 0.784 -21.024 1.00 97.31 83 LEU A C 1
ATOM 609 O O . LEU A 1 83 ? 15.375 0.554 -20.249 1.00 97.31 83 LEU A O 1
ATOM 613 N N . SER A 1 84 ? 13.831 1.970 -21.061 1.00 96.62 84 SER A N 1
ATOM 614 C CA . SER A 1 84 ? 14.125 3.034 -20.096 1.00 96.62 84 SER A CA 1
ATOM 615 C C . SER A 1 84 ? 13.806 2.596 -18.665 1.00 96.62 84 SER A C 1
ATOM 617 O O . SER A 1 84 ? 14.615 2.820 -17.776 1.00 96.62 84 SER A O 1
ATOM 619 N N . MET A 1 85 ? 12.667 1.940 -18.420 1.00 96.56 85 MET A N 1
ATOM 620 C CA . MET A 1 85 ? 12.303 1.413 -17.094 1.00 96.56 85 MET A CA 1
ATOM 621 C C . MET A 1 85 ? 13.273 0.320 -16.616 1.00 96.56 85 MET A C 1
ATOM 623 O O . MET A 1 85 ? 13.596 0.258 -15.434 1.00 96.56 85 MET A O 1
ATOM 627 N N . ALA A 1 86 ? 13.757 -0.530 -17.524 1.00 95.50 86 ALA A N 1
ATOM 628 C CA . ALA A 1 86 ? 14.801 -1.513 -17.243 1.00 95.50 86 ALA A CA 1
ATOM 629 C C . ALA A 1 86 ? 16.185 -0.868 -17.060 1.00 95.50 86 ALA A C 1
ATOM 631 O O . ALA A 1 86 ? 17.108 -1.540 -16.603 1.00 95.50 86 ALA A O 1
ATOM 632 N N . GLY A 1 87 ? 16.323 0.421 -17.384 1.00 92.12 87 GLY A N 1
ATOM 633 C CA . GLY A 1 87 ? 17.545 1.208 -17.311 1.00 92.12 87 GLY A CA 1
ATOM 634 C C . GLY A 1 87 ? 18.626 0.683 -18.241 1.00 92.12 87 GLY A C 1
ATOM 635 O O . GLY A 1 87 ? 19.704 0.368 -17.755 1.00 92.12 87 GLY A O 1
ATOM 636 N N . LEU A 1 88 ? 18.321 0.534 -19.535 1.00 93.00 88 LEU A N 1
ATOM 637 C CA . LEU A 1 88 ? 19.328 0.272 -20.568 1.00 93.00 88 LEU A CA 1
ATOM 638 C C . LEU A 1 88 ? 20.116 1.546 -20.919 1.00 93.00 88 LEU A C 1
ATOM 640 O O . LEU A 1 88 ? 19.507 2.623 -20.950 1.00 93.00 88 LEU A O 1
ATOM 644 N N . PRO A 1 89 ? 21.413 1.421 -21.275 1.00 87.69 89 PRO A N 1
ATOM 645 C CA . PRO A 1 89 ? 22.198 2.533 -21.808 1.00 87.69 89 PRO A CA 1
ATOM 646 C C . PRO A 1 89 ? 21.452 3.239 -22.947 1.00 87.69 89 PRO A C 1
ATOM 648 O O . PRO A 1 89 ? 20.737 2.571 -23.693 1.00 87.69 89 PRO A O 1
ATOM 651 N N . ILE A 1 90 ? 21.643 4.560 -23.084 1.00 88.81 90 ILE A N 1
ATOM 652 C CA . ILE A 1 90 ? 20.939 5.507 -23.988 1.00 88.81 90 ILE A CA 1
ATOM 653 C C . ILE A 1 90 ? 19.707 6.178 -23.361 1.00 88.81 90 ILE A C 1
ATOM 655 O O . ILE A 1 90 ? 19.397 7.314 -23.713 1.00 88.81 90 ILE A O 1
ATOM 659 N N . PHE A 1 91 ? 19.001 5.530 -22.431 1.00 92.50 91 PHE A N 1
ATOM 660 C CA . PHE A 1 91 ? 17.763 6.084 -21.872 1.00 92.50 91 PHE A CA 1
ATOM 661 C C . PHE A 1 91 ? 17.978 6.806 -20.540 1.00 92.50 91 PHE A C 1
ATOM 663 O O . PHE A 1 91 ? 18.825 6.434 -19.734 1.00 92.50 91 PHE A O 1
ATOM 670 N N . PHE A 1 92 ? 17.122 7.780 -20.238 1.00 90.44 92 PHE A N 1
ATOM 671 C CA . PHE A 1 92 ? 17.193 8.543 -18.991 1.00 90.44 92 PHE A CA 1
ATOM 672 C C . PHE A 1 92 ? 16.980 7.680 -17.737 1.00 90.44 92 PHE A C 1
ATOM 674 O O . PHE A 1 92 ? 17.507 7.975 -16.670 1.00 90.44 92 PHE A O 1
ATOM 681 N N . GLY A 1 93 ? 16.263 6.557 -17.856 1.00 91.06 93 GLY A N 1
ATOM 682 C CA . GLY A 1 93 ? 16.152 5.602 -16.752 1.00 91.06 93 GLY A CA 1
ATOM 683 C C . GLY A 1 93 ? 17.460 4.879 -16.404 1.00 91.06 93 GLY A C 1
ATOM 684 O O . GLY A 1 93 ? 17.592 4.408 -15.278 1.00 91.06 93 GLY A O 1
ATOM 685 N N . PHE A 1 94 ? 18.433 4.808 -17.321 1.00 91.06 94 PHE A N 1
ATOM 686 C CA . PHE A 1 94 ? 19.786 4.342 -17.000 1.00 91.06 94 PHE A CA 1
ATOM 687 C C . PHE A 1 94 ? 20.544 5.392 -16.195 1.00 91.06 94 PHE A C 1
ATOM 689 O O . PHE A 1 94 ? 21.026 5.070 -15.117 1.00 91.06 94 PHE A O 1
ATOM 696 N N . VAL A 1 95 ? 20.529 6.649 -16.648 1.00 87.31 95 VAL A N 1
ATOM 697 C CA . VAL A 1 95 ? 21.118 7.787 -15.922 1.00 87.31 95 VAL A CA 1
ATOM 698 C C . VAL A 1 95 ? 20.588 7.859 -14.491 1.00 87.31 95 VAL A C 1
ATOM 700 O O . VAL A 1 95 ? 21.360 7.880 -13.539 1.00 87.31 95 VAL A O 1
ATOM 703 N N . ALA A 1 96 ? 19.265 7.804 -14.325 1.00 89.38 96 ALA A N 1
ATOM 704 C CA . ALA A 1 96 ? 18.652 7.779 -13.004 1.00 89.38 96 ALA A CA 1
ATOM 705 C C . ALA A 1 96 ? 19.142 6.606 -12.148 1.00 89.38 96 ALA A C 1
ATOM 707 O O . ALA A 1 96 ? 19.403 6.785 -10.966 1.00 89.38 96 ALA A O 1
ATOM 708 N N . LYS A 1 97 ? 19.273 5.407 -12.723 1.00 90.62 97 LYS A N 1
ATOM 709 C CA . LYS A 1 97 ? 19.741 4.232 -11.985 1.00 90.62 97 LYS A CA 1
ATOM 710 C C . LYS A 1 97 ? 21.205 4.365 -11.562 1.00 90.62 97 LYS A C 1
ATOM 712 O O . LYS A 1 97 ? 21.498 4.033 -10.422 1.00 90.62 97 LYS A O 1
ATOM 717 N N . GLU A 1 98 ? 22.079 4.860 -12.435 1.00 88.19 98 GLU A N 1
ATOM 718 C CA . GLU A 1 98 ? 23.496 5.078 -12.113 1.00 88.19 98 GLU A CA 1
ATOM 719 C C . GLU A 1 98 ? 23.639 6.019 -10.916 1.00 88.19 98 GLU A C 1
ATOM 721 O O . GLU A 1 98 ? 24.277 5.652 -9.936 1.00 88.19 98 GLU A O 1
ATOM 726 N N . VAL A 1 99 ? 22.954 7.169 -10.933 1.00 85.88 99 VAL A N 1
ATOM 727 C CA . VAL A 1 99 ? 23.006 8.135 -9.820 1.00 85.88 99 VAL A CA 1
ATOM 728 C C . VAL A 1 99 ? 22.436 7.544 -8.527 1.00 85.88 99 VAL A C 1
ATOM 730 O O . VAL A 1 99 ? 22.960 7.785 -7.443 1.00 85.88 99 VAL A O 1
ATOM 733 N N . LEU A 1 100 ? 21.364 6.750 -8.618 1.00 89.38 100 LEU A N 1
ATOM 734 C CA . LEU A 1 100 ? 20.781 6.079 -7.452 1.00 89.38 100 LEU A CA 1
ATOM 735 C C . LEU A 1 100 ? 21.732 5.036 -6.849 1.00 89.38 100 LEU A C 1
ATOM 737 O O . LEU A 1 100 ? 21.852 4.941 -5.629 1.00 89.38 100 LEU A O 1
A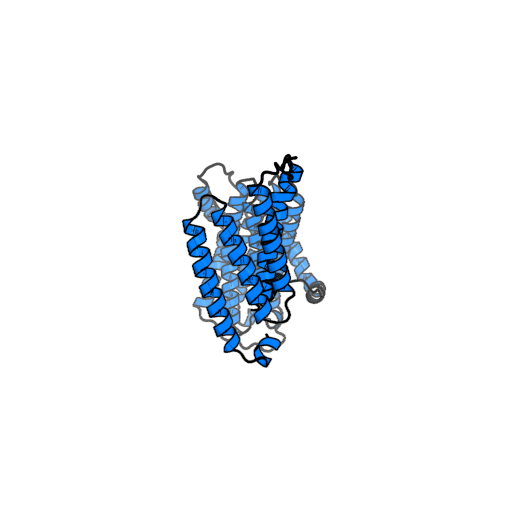TOM 741 N N . LEU A 1 101 ? 22.390 4.240 -7.695 1.00 90.88 101 LEU A N 1
ATOM 742 C CA . LEU A 1 101 ? 23.343 3.221 -7.259 1.00 90.88 101 LEU A CA 1
ATOM 743 C C . LEU A 1 101 ? 24.608 3.844 -6.675 1.00 90.88 101 LEU A C 1
ATOM 745 O O . LEU A 1 101 ? 25.112 3.320 -5.686 1.00 90.88 101 LEU A O 1
ATOM 749 N N . ASP A 1 102 ? 25.084 4.940 -7.258 1.00 87.31 102 ASP A N 1
ATOM 750 C CA . ASP A 1 102 ? 26.230 5.704 -6.770 1.00 87.31 102 ASP A CA 1
ATOM 751 C C . ASP A 1 102 ? 25.960 6.262 -5.366 1.00 87.31 102 ASP A C 1
ATOM 753 O O . ASP A 1 102 ? 26.639 5.910 -4.402 1.00 87.31 102 ASP A O 1
ATOM 757 N N . ALA A 1 103 ? 24.855 6.995 -5.203 1.00 87.25 103 ALA A N 1
ATOM 758 C CA . ALA A 1 103 ? 24.479 7.574 -3.916 1.00 87.25 103 ALA A CA 1
ATOM 759 C C . ALA A 1 103 ? 24.254 6.513 -2.818 1.00 87.25 103 ALA A C 1
ATOM 761 O O . ALA A 1 103 ? 24.584 6.746 -1.657 1.00 87.25 103 ALA A O 1
ATOM 762 N N . TRP A 1 104 ? 23.746 5.320 -3.151 1.00 88.69 104 TRP A N 1
ATOM 763 C CA . TRP A 1 104 ? 23.668 4.226 -2.176 1.00 88.69 104 TRP A CA 1
ATOM 764 C C . TRP A 1 104 ? 25.001 3.533 -1.888 1.00 88.69 104 TRP A C 1
ATOM 766 O O . TRP A 1 104 ? 25.174 3.005 -0.785 1.00 88.69 104 TRP A O 1
ATOM 776 N N . ALA A 1 105 ? 25.920 3.493 -2.852 1.00 88.31 105 ALA A N 1
ATOM 777 C CA . ALA A 1 105 ? 27.255 2.940 -2.654 1.00 88.31 105 ALA A CA 1
ATOM 778 C C . ALA A 1 105 ? 28.104 3.842 -1.743 1.00 88.31 105 ALA A C 1
ATOM 780 O O . ALA A 1 105 ? 28.867 3.327 -0.923 1.00 88.31 105 ALA A O 1
ATOM 781 N N . GLU A 1 106 ? 27.921 5.161 -1.835 1.00 86.06 106 GLU A N 1
ATOM 782 C CA . GLU A 1 106 ? 28.605 6.144 -0.988 1.00 86.06 106 GLU A CA 1
ATOM 783 C C . GLU A 1 106 ? 27.959 6.334 0.395 1.00 86.06 106 GLU A C 1
ATOM 785 O O . GLU A 1 106 ? 28.632 6.783 1.318 1.00 86.06 106 GLU A O 1
ATOM 790 N N . ALA A 1 107 ? 26.684 5.971 0.571 1.00 85.88 107 ALA A N 1
ATOM 791 C CA . ALA A 1 107 ? 25.970 6.192 1.828 1.00 85.88 107 ALA A CA 1
ATOM 792 C C . ALA A 1 107 ? 26.590 5.456 3.029 1.00 85.88 107 ALA A C 1
ATOM 794 O O . ALA A 1 107 ? 26.918 4.270 2.953 1.00 85.88 107 ALA A O 1
ATOM 795 N N . HIS A 1 108 ? 26.661 6.110 4.191 1.00 86.12 108 HIS A N 1
ATOM 796 C CA . HIS A 1 108 ? 27.265 5.534 5.396 1.00 86.12 108 HIS A CA 1
ATOM 797 C C . HIS A 1 108 ? 26.246 5.320 6.524 1.00 86.12 108 HIS A C 1
ATOM 799 O O . HIS A 1 108 ? 26.062 6.160 7.403 1.00 86.12 108 HIS A O 1
ATOM 805 N N . PHE A 1 109 ? 25.602 4.145 6.547 1.00 88.12 109 PHE A N 1
ATOM 806 C CA . PHE A 1 109 ? 24.675 3.758 7.618 1.00 88.12 109 PHE A CA 1
ATOM 807 C C . PHE A 1 109 ? 24.686 2.251 7.925 1.00 88.12 109 PHE A C 1
ATOM 809 O O . PHE A 1 109 ? 25.109 1.413 7.124 1.00 88.12 109 PHE A O 1
ATOM 816 N N . ALA A 1 110 ? 24.194 1.880 9.111 1.00 90.31 110 ALA A N 1
ATOM 817 C CA . ALA A 1 110 ? 24.091 0.482 9.522 1.00 90.31 110 ALA A CA 1
ATOM 818 C C . ALA A 1 110 ? 23.113 -0.292 8.616 1.00 90.31 110 ALA A C 1
ATOM 820 O O . ALA A 1 110 ? 21.938 0.049 8.525 1.00 90.31 110 ALA A O 1
ATOM 821 N N . GLY A 1 111 ? 23.588 -1.359 7.964 1.00 89.44 111 GLY A N 1
ATOM 822 C CA . GLY A 1 111 ? 22.776 -2.157 7.034 1.00 89.44 111 GLY A CA 1
ATOM 823 C C . GLY A 1 111 ? 22.795 -1.677 5.577 1.00 89.44 111 GLY A C 1
ATOM 824 O O . GLY A 1 111 ? 22.049 -2.220 4.758 1.00 89.44 111 GLY A O 1
ATOM 825 N N . GLN A 1 112 ? 23.666 -0.722 5.226 1.00 91.25 112 GLN A N 1
ATOM 826 C CA . GLN A 1 112 ? 23.864 -0.238 3.853 1.00 91.25 112 GLN A CA 1
ATOM 827 C C . GLN A 1 112 ? 24.049 -1.384 2.846 1.00 91.25 112 GLN A C 1
ATOM 829 O O . GLN A 1 112 ? 23.321 -1.449 1.862 1.00 91.25 112 GLN A O 1
ATOM 834 N N . GLN A 1 113 ? 24.949 -2.338 3.115 1.00 91.19 113 GLN A N 1
ATOM 835 C CA . GLN A 1 113 ? 25.233 -3.455 2.200 1.00 91.19 113 GLN A CA 1
ATOM 836 C C . GLN A 1 113 ? 23.996 -4.314 1.900 1.00 91.19 113 GLN A C 1
ATOM 838 O O . GLN A 1 113 ? 23.743 -4.665 0.749 1.00 91.19 113 GLN A O 1
ATOM 843 N N . ILE A 1 114 ? 23.202 -4.633 2.929 1.00 93.50 114 ILE A N 1
ATOM 844 C CA . ILE A 1 114 ? 21.969 -5.418 2.770 1.00 93.50 114 ILE A CA 1
ATOM 845 C C . ILE A 1 114 ? 20.972 -4.629 1.924 1.00 93.50 114 ILE A C 1
ATOM 847 O O . ILE A 1 114 ? 20.391 -5.169 0.985 1.00 93.50 114 ILE A O 1
ATOM 851 N N . THR A 1 115 ? 20.811 -3.344 2.234 1.00 91.69 115 THR A N 1
ATOM 852 C CA . THR A 1 115 ? 19.918 -2.444 1.502 1.00 91.69 115 THR A CA 1
ATOM 853 C C . THR A 1 115 ? 20.327 -2.386 0.030 1.00 91.69 115 THR A C 1
ATOM 855 O O . THR A 1 115 ? 19.502 -2.669 -0.836 1.00 91.69 115 THR A O 1
ATOM 858 N N . TYR A 1 116 ? 21.612 -2.150 -0.255 1.00 92.38 116 TYR A N 1
ATOM 859 C CA . TYR A 1 116 ? 22.182 -2.090 -1.604 1.00 92.38 116 TYR A CA 1
ATOM 860 C C . TYR A 1 116 ? 21.919 -3.366 -2.417 1.00 92.38 116 TYR A C 1
ATOM 862 O O . TYR A 1 116 ? 21.470 -3.304 -3.561 1.00 92.38 116 TYR A O 1
ATOM 870 N N . ILE A 1 117 ? 22.097 -4.545 -1.813 1.00 94.12 117 ILE A N 1
ATOM 871 C CA . ILE A 1 117 ? 21.786 -5.826 -2.466 1.00 94.12 117 ILE A CA 1
ATOM 872 C C . ILE A 1 117 ? 20.285 -5.943 -2.775 1.00 94.12 117 ILE A C 1
ATOM 874 O O . ILE A 1 117 ? 19.911 -6.345 -3.880 1.00 94.12 117 ILE A O 1
ATOM 878 N N . LEU A 1 118 ? 19.407 -5.574 -1.835 1.00 94.19 118 LEU A N 1
ATOM 879 C CA . LEU A 1 118 ? 17.954 -5.610 -2.048 1.00 94.19 118 LEU A CA 1
ATOM 880 C C . LEU A 1 118 ? 17.516 -4.682 -3.186 1.00 94.19 118 LEU A C 1
ATOM 882 O O . LEU A 1 118 ? 16.611 -5.021 -3.950 1.00 94.19 118 LEU A O 1
ATOM 886 N N . ILE A 1 119 ? 18.181 -3.541 -3.332 1.00 93.25 119 ILE A N 1
ATOM 887 C CA . ILE A 1 119 ? 17.953 -2.591 -4.420 1.00 93.25 119 ILE A CA 1
ATOM 888 C C . ILE A 1 119 ? 18.354 -3.180 -5.763 1.00 93.25 119 ILE A C 1
ATOM 890 O O . ILE A 1 119 ? 17.571 -3.102 -6.707 1.00 93.25 119 ILE A O 1
ATOM 894 N N . ILE A 1 120 ? 19.540 -3.786 -5.854 1.00 95.06 120 ILE A N 1
ATOM 895 C CA . ILE A 1 120 ? 20.016 -4.451 -7.074 1.00 95.06 120 ILE A CA 1
ATOM 896 C C . ILE A 1 120 ? 18.996 -5.508 -7.516 1.00 95.06 120 ILE A C 1
ATOM 898 O O . ILE A 1 120 ? 18.589 -5.543 -8.680 1.00 95.06 120 ILE A O 1
ATOM 902 N N . ILE A 1 121 ? 18.515 -6.323 -6.571 1.00 95.69 121 ILE A N 1
ATOM 903 C CA . ILE A 1 121 ? 17.483 -7.337 -6.824 1.00 95.69 121 ILE A CA 1
ATOM 904 C C . ILE A 1 121 ? 16.173 -6.677 -7.285 1.00 95.69 121 ILE A C 1
ATOM 906 O O . ILE A 1 121 ? 15.600 -7.079 -8.298 1.00 95.69 121 ILE A O 1
ATOM 910 N N . SER A 1 122 ? 15.707 -5.641 -6.583 1.00 94.75 122 SER A N 1
ATOM 911 C CA . SER A 1 122 ? 14.489 -4.890 -6.919 1.00 94.75 122 SER A CA 1
ATOM 912 C C . SER A 1 122 ? 14.553 -4.269 -8.322 1.00 94.75 122 SER A C 1
ATOM 914 O O . SER A 1 122 ? 13.602 -4.370 -9.108 1.00 94.75 122 SER A O 1
ATOM 916 N N . ALA A 1 123 ? 15.696 -3.691 -8.688 1.00 94.81 123 ALA A N 1
ATOM 917 C CA . ALA A 1 123 ? 15.941 -3.119 -10.004 1.00 94.81 123 ALA A CA 1
ATOM 918 C C . ALA A 1 123 ? 15.940 -4.201 -11.099 1.00 94.81 123 ALA A C 1
ATOM 920 O O . ALA A 1 123 ? 15.329 -4.005 -12.153 1.00 94.81 123 ALA A O 1
ATOM 921 N N . ALA A 1 124 ? 16.536 -5.371 -10.841 1.00 96.56 124 ALA A N 1
ATOM 922 C CA . ALA A 1 124 ? 16.534 -6.497 -11.779 1.00 96.56 124 ALA A CA 1
ATOM 923 C C . ALA A 1 124 ? 15.115 -7.056 -12.001 1.00 96.56 124 ALA A C 1
ATOM 925 O O . ALA A 1 124 ? 14.713 -7.333 -13.136 1.00 96.56 124 ALA A O 1
ATOM 926 N N . LEU A 1 125 ? 14.308 -7.159 -10.940 1.00 95.62 125 LEU A N 1
ATOM 927 C CA . LEU A 1 125 ? 12.898 -7.555 -11.030 1.00 95.62 125 LEU A CA 1
ATOM 928 C C . LEU A 1 125 ? 12.047 -6.504 -11.759 1.00 95.62 125 LEU A C 1
ATOM 930 O O . LEU A 1 125 ? 11.161 -6.852 -12.542 1.00 95.62 125 LEU A O 1
ATOM 934 N N . THR A 1 126 ? 12.347 -5.219 -11.575 1.00 95.19 126 THR A N 1
ATOM 935 C CA . THR A 1 126 ? 11.703 -4.133 -12.330 1.00 95.19 126 THR A CA 1
ATOM 936 C C . THR A 1 126 ? 12.029 -4.236 -13.824 1.00 95.19 126 THR A C 1
ATOM 938 O O . THR A 1 126 ? 11.123 -4.155 -14.656 1.00 95.19 126 THR A O 1
ATOM 941 N N . GLY A 1 127 ? 13.287 -4.521 -14.177 1.00 95.81 127 GLY A N 1
ATOM 942 C CA . GLY A 1 127 ? 13.691 -4.820 -15.555 1.00 95.81 127 GLY A CA 1
ATOM 943 C C . GLY A 1 127 ? 12.982 -6.052 -16.125 1.00 95.81 127 GLY A C 1
ATOM 944 O O . GLY A 1 127 ? 12.442 -5.997 -17.229 1.00 95.81 127 GLY A O 1
ATOM 945 N N . THR A 1 128 ? 12.870 -7.123 -15.332 1.00 96.75 128 THR A N 1
ATOM 946 C CA . THR A 1 128 ? 12.108 -8.338 -15.679 1.00 96.75 128 THR A CA 1
ATOM 947 C C . THR A 1 128 ? 10.669 -7.995 -16.070 1.00 96.75 128 THR A C 1
ATOM 949 O O . THR A 1 128 ? 10.179 -8.453 -17.102 1.00 96.75 128 THR A O 1
ATOM 952 N N . ALA A 1 129 ? 9.993 -7.142 -15.293 1.00 95.69 129 ALA A N 1
ATOM 953 C CA . ALA A 1 129 ? 8.637 -6.693 -15.598 1.00 95.69 129 ALA A CA 1
ATOM 954 C C . ALA A 1 129 ? 8.560 -5.912 -16.927 1.00 95.69 129 ALA A C 1
ATOM 956 O O . ALA A 1 129 ? 7.584 -6.055 -17.667 1.00 95.69 129 ALA A O 1
ATOM 957 N N . GLY A 1 130 ? 9.592 -5.129 -17.258 1.00 96.44 130 GLY A N 1
ATOM 958 C CA . GLY A 1 130 ? 9.732 -4.464 -18.557 1.00 96.44 130 GLY A CA 1
ATOM 959 C C . GLY A 1 130 ? 9.863 -5.454 -19.714 1.00 96.44 130 GLY A C 1
ATOM 960 O O . GLY A 1 130 ? 9.137 -5.345 -20.701 1.00 96.44 130 GLY A O 1
ATOM 961 N N . PHE A 1 131 ? 10.714 -6.471 -19.573 1.00 97.38 131 PHE A N 1
ATOM 962 C CA . PHE A 1 131 ? 10.876 -7.514 -20.590 1.00 97.38 131 PHE A CA 1
ATOM 963 C C . PHE A 1 131 ? 9.607 -8.356 -20.783 1.00 97.38 131 PHE A C 1
ATOM 965 O O . PHE A 1 131 ? 9.244 -8.648 -21.923 1.00 97.38 131 PHE A O 1
ATOM 972 N N . ILE A 1 132 ? 8.880 -8.668 -19.702 1.00 95.75 132 ILE A N 1
ATOM 973 C CA . ILE A 1 132 ? 7.555 -9.309 -19.760 1.00 95.75 132 ILE A CA 1
ATOM 974 C C . ILE A 1 132 ? 6.583 -8.454 -20.579 1.00 95.75 132 ILE A C 1
ATOM 976 O O . ILE A 1 132 ? 5.931 -8.967 -21.485 1.00 95.75 132 ILE A O 1
ATOM 980 N N . LEU A 1 133 ? 6.507 -7.146 -20.303 1.00 96.00 133 LEU A N 1
ATOM 981 C CA . LEU A 1 133 ? 5.638 -6.236 -21.054 1.00 96.00 133 LEU A CA 1
ATOM 982 C C . LEU A 1 133 ? 5.980 -6.197 -22.543 1.00 96.00 133 LEU A C 1
ATOM 984 O O . LEU A 1 133 ? 5.069 -6.187 -23.365 1.00 96.00 133 LEU A O 1
ATOM 988 N N . ILE A 1 134 ? 7.264 -6.175 -22.897 1.00 97.12 134 ILE A N 1
ATOM 989 C CA . ILE A 1 134 ? 7.691 -6.179 -24.298 1.00 97.12 134 ILE A CA 1
ATOM 990 C C . ILE A 1 134 ? 7.286 -7.500 -24.955 1.00 97.12 134 ILE A C 1
ATOM 992 O O . ILE A 1 134 ? 6.569 -7.507 -25.957 1.00 97.12 134 ILE A O 1
ATOM 996 N N . TRP A 1 135 ? 7.730 -8.626 -24.399 1.00 96.88 135 TRP A N 1
ATOM 997 C CA . TRP A 1 135 ? 7.606 -9.913 -25.067 1.00 96.88 135 TRP A CA 1
ATOM 998 C C . TRP A 1 135 ? 6.189 -10.475 -25.026 1.00 96.88 135 TRP A C 1
ATOM 1000 O O . TRP A 1 135 ? 5.636 -10.775 -26.083 1.00 96.88 135 TRP A O 1
ATOM 1010 N N . ASP A 1 136 ? 5.591 -10.610 -23.840 1.00 94.81 136 ASP A N 1
ATOM 1011 C CA . ASP A 1 136 ? 4.322 -11.327 -23.677 1.00 94.81 136 ASP A CA 1
ATOM 1012 C C . ASP A 1 136 ? 3.151 -10.560 -24.317 1.00 94.81 136 ASP A C 1
ATOM 1014 O O . ASP A 1 136 ? 2.189 -11.173 -24.766 1.00 94.81 136 ASP A O 1
ATOM 1018 N N . VAL A 1 137 ? 3.249 -9.231 -24.440 1.00 96.12 137 VAL A N 1
ATOM 1019 C CA . VAL A 1 137 ? 2.209 -8.409 -25.077 1.00 96.12 137 VAL A CA 1
ATOM 1020 C C . VAL A 1 137 ? 2.427 -8.285 -26.588 1.00 96.12 137 VAL A C 1
ATOM 1022 O O . VAL A 1 137 ? 1.487 -8.452 -27.362 1.00 96.12 137 VAL A O 1
ATOM 1025 N N . PHE A 1 138 ? 3.646 -7.979 -27.049 1.00 96.25 138 PHE A N 1
ATOM 1026 C CA . PHE A 1 138 ? 3.861 -7.588 -28.451 1.00 96.25 138 PHE A CA 1
ATOM 1027 C C . PHE A 1 138 ? 4.457 -8.678 -29.343 1.00 96.25 138 PHE A C 1
ATOM 1029 O O . PHE A 1 138 ? 4.205 -8.651 -30.552 1.00 96.25 138 PHE A O 1
ATOM 1036 N N . PHE A 1 139 ? 5.227 -9.621 -28.789 1.00 95.69 139 PHE A N 1
ATOM 1037 C CA . PHE A 1 139 ? 5.981 -10.609 -29.573 1.00 95.69 139 PHE A CA 1
ATOM 1038 C C . PHE A 1 139 ? 5.442 -12.034 -29.455 1.00 95.69 139 PHE A C 1
ATOM 1040 O O . PHE A 1 139 ? 5.354 -12.715 -30.478 1.00 95.69 139 PHE A O 1
ATOM 1047 N N . LYS A 1 140 ? 5.052 -12.478 -28.253 1.00 94.31 140 LYS A N 1
ATOM 1048 C CA . LYS A 1 140 ? 4.415 -13.784 -28.038 1.00 94.31 140 LYS A CA 1
ATOM 1049 C C . LYS A 1 140 ? 3.140 -13.866 -28.893 1.00 94.31 140 LYS A C 1
ATOM 1051 O O . LYS A 1 140 ? 2.351 -12.929 -28.829 1.00 94.31 140 LYS A O 1
ATOM 1056 N N . PRO A 1 141 ? 2.918 -14.924 -29.693 1.00 92.62 141 PRO A N 1
ATOM 1057 C CA . PRO A 1 141 ? 1.667 -15.098 -30.433 1.00 92.62 141 PRO A CA 1
ATOM 1058 C C . PRO A 1 141 ? 0.445 -15.088 -29.505 1.00 92.62 141 PRO A C 1
ATOM 1060 O O . PRO A 1 141 ? 0.535 -15.542 -28.367 1.00 92.62 141 PRO A O 1
ATOM 1063 N N . ALA A 1 142 ? -0.682 -14.563 -29.991 1.00 91.25 142 ALA A N 1
ATOM 1064 C CA . ALA A 1 142 ? -1.949 -14.652 -29.273 1.00 91.25 142 ALA A CA 1
ATOM 1065 C C . ALA A 1 142 ? -2.520 -16.072 -29.375 1.00 91.25 142 ALA A C 1
ATOM 1067 O O . ALA A 1 142 ? -2.468 -16.682 -30.442 1.00 91.25 142 ALA A O 1
ATOM 1068 N N . ASP A 1 143 ? -3.107 -16.558 -28.283 1.00 87.81 143 ASP A N 1
ATOM 1069 C CA . ASP A 1 143 ? -3.708 -17.897 -28.208 1.00 87.81 143 ASP A CA 1
ATOM 1070 C C . ASP A 1 143 ? -5.142 -17.949 -28.794 1.00 87.81 143 ASP A C 1
ATOM 1072 O O . ASP A 1 143 ? -5.767 -19.004 -28.837 1.00 87.81 143 ASP A O 1
ATOM 1076 N N . HIS A 1 144 ? -5.689 -16.808 -29.226 1.00 88.31 144 HIS A N 1
ATOM 1077 C CA . HIS A 1 144 ? -7.028 -16.663 -29.810 1.00 88.31 144 HIS A CA 1
ATOM 1078 C C . HIS A 1 144 ? -7.085 -15.458 -30.761 1.00 88.31 144 HIS A C 1
ATOM 1080 O O . HIS A 1 144 ? -6.179 -14.620 -30.776 1.00 88.31 144 HIS A O 1
ATOM 1086 N N . GLU A 1 145 ? -8.159 -15.360 -31.549 1.00 87.75 145 GLU A N 1
ATOM 1087 C CA . GLU A 1 145 ? -8.400 -14.197 -32.404 1.00 87.75 145 GLU A CA 1
ATOM 1088 C C . GLU A 1 145 ? -8.662 -12.940 -31.571 1.00 87.75 145 GLU A C 1
ATOM 1090 O O . GLU A 1 145 ? -9.481 -12.929 -30.651 1.00 87.75 145 GLU A O 1
ATOM 1095 N N . LEU A 1 146 ? -7.953 -11.865 -31.914 1.00 89.75 146 LEU A N 1
ATOM 1096 C CA . LEU A 1 146 ? -8.067 -10.575 -31.252 1.00 89.75 146 LEU A CA 1
ATOM 1097 C C . LEU A 1 146 ? -8.898 -9.630 -32.113 1.00 89.75 146 LEU A C 1
ATOM 1099 O O . LEU A 1 146 ? -8.543 -9.348 -33.257 1.00 89.75 146 LEU A O 1
ATOM 1103 N N . HIS A 1 147 ? -9.968 -9.091 -31.537 1.00 89.81 147 HIS A N 1
ATOM 1104 C CA . HIS A 1 147 ? -10.725 -8.024 -32.173 1.00 89.81 147 HIS A CA 1
ATOM 1105 C C . HIS A 1 147 ? -9.975 -6.697 -32.012 1.00 89.81 147 HIS A C 1
ATOM 1107 O O . HIS A 1 147 ? -9.745 -6.250 -30.888 1.00 89.81 147 HIS A O 1
ATOM 1113 N N . TYR A 1 148 ? -9.586 -6.075 -33.126 1.00 92.38 148 TYR A N 1
ATOM 1114 C CA . TYR A 1 148 ? -8.819 -4.830 -33.134 1.00 92.38 148 TYR A CA 1
ATOM 1115 C C . TYR A 1 148 ? -9.667 -3.648 -33.603 1.00 92.38 148 TYR A C 1
ATOM 1117 O O . TYR A 1 148 ? -10.257 -3.679 -34.683 1.00 92.38 148 TYR A O 1
ATOM 1125 N N . HIS A 1 149 ? -9.650 -2.569 -32.825 1.00 92.25 149 HIS A N 1
ATOM 1126 C CA . HIS A 1 149 ? -10.143 -1.259 -33.233 1.00 92.25 149 HIS A CA 1
ATOM 1127 C C . HIS A 1 149 ? -9.017 -0.226 -33.216 1.00 92.25 149 HIS A C 1
ATOM 1129 O O . HIS A 1 149 ? -8.248 -0.134 -32.259 1.00 92.25 149 HIS A O 1
ATOM 1135 N N . ALA A 1 150 ? -8.926 0.578 -34.276 1.00 90.62 150 ALA A N 1
ATOM 1136 C CA . ALA A 1 150 ? -7.891 1.595 -34.386 1.00 90.62 150 ALA A CA 1
ATOM 1137 C C . ALA A 1 150 ? -8.079 2.711 -33.350 1.00 90.62 150 ALA A C 1
ATOM 1139 O O . ALA A 1 150 ? -9.134 3.338 -33.271 1.00 90.62 150 ALA A O 1
ATOM 1140 N N . SER A 1 151 ? -7.019 2.987 -32.588 1.00 90.25 151 SER A N 1
ATOM 1141 C CA . SER A 1 151 ? -7.001 4.090 -31.627 1.00 90.25 151 SER A CA 1
ATOM 1142 C C . SER A 1 151 ? -6.891 5.456 -32.316 1.00 90.25 151 SER A C 1
ATOM 1144 O O . SER A 1 151 ? -6.147 5.598 -33.293 1.00 90.25 151 SER A O 1
ATOM 1146 N N . PRO A 1 152 ? -7.553 6.499 -31.784 1.00 91.31 152 PRO A N 1
ATOM 1147 C CA . PRO A 1 152 ? -7.435 7.850 -32.316 1.00 91.31 152 PRO A CA 1
ATOM 1148 C C . PRO A 1 152 ? -6.012 8.401 -32.125 1.00 91.31 152 PRO A C 1
ATOM 1150 O O . PRO A 1 152 ? -5.352 8.147 -31.116 1.00 91.31 152 PRO A O 1
ATOM 1153 N N . ARG A 1 153 ? -5.538 9.206 -33.086 1.00 90.94 153 ARG A N 1
ATOM 1154 C CA . ARG A 1 153 ? -4.157 9.735 -33.111 1.00 90.94 153 ARG A CA 1
ATOM 1155 C C . ARG A 1 153 ? -3.721 10.459 -31.822 1.00 90.94 153 ARG A C 1
ATOM 1157 O O . ARG A 1 153 ? -2.594 10.211 -31.396 1.00 90.94 153 ARG A O 1
ATOM 1164 N N . PRO A 1 154 ? -4.558 11.286 -31.160 1.00 89.00 154 PRO A N 1
ATOM 1165 C CA . PRO A 1 154 ? -4.162 11.957 -29.917 1.00 89.00 154 PRO A CA 1
ATOM 1166 C C . PRO A 1 154 ? -3.797 10.991 -28.784 1.00 89.00 154 PRO A C 1
ATOM 1168 O O . PRO A 1 154 ? -2.885 11.272 -28.011 1.00 89.00 154 PRO A O 1
ATOM 1171 N N . LEU A 1 155 ? -4.456 9.826 -28.723 1.00 90.75 155 LEU A N 1
ATOM 1172 C CA . LEU A 1 155 ? -4.200 8.805 -27.704 1.00 90.75 155 LEU A CA 1
ATOM 1173 C C . LEU A 1 155 ? -2.809 8.166 -27.864 1.00 90.75 155 LEU A C 1
ATOM 1175 O O . LEU A 1 155 ? -2.211 7.739 -26.883 1.00 90.75 155 LEU A O 1
ATOM 1179 N N . ILE A 1 156 ? -2.281 8.148 -29.092 1.00 92.88 156 ILE A N 1
ATOM 1180 C CA . ILE A 1 156 ? -0.950 7.622 -29.424 1.00 92.88 156 ILE A CA 1
ATOM 1181 C C . ILE A 1 156 ? 0.122 8.716 -29.294 1.00 92.88 156 ILE A C 1
ATOM 1183 O O . ILE A 1 156 ? 1.232 8.437 -28.847 1.00 92.88 156 ILE A O 1
ATOM 1187 N N . ALA A 1 157 ? -0.202 9.963 -29.652 1.00 94.62 157 ALA A N 1
ATOM 1188 C CA . ALA A 1 157 ? 0.755 11.069 -29.704 1.00 94.62 157 ALA A CA 1
ATOM 1189 C C . ALA A 1 157 ? 1.396 11.383 -28.340 1.00 94.62 157 ALA A C 1
ATOM 1191 O O . ALA A 1 157 ? 2.615 11.509 -28.254 1.00 94.62 157 ALA A O 1
ATOM 1192 N N . ALA A 1 158 ? 0.601 11.459 -27.268 1.00 94.50 158 ALA A N 1
ATOM 1193 C CA . ALA A 1 158 ? 1.116 11.744 -25.927 1.00 94.50 158 ALA A CA 1
ATOM 1194 C C . ALA A 1 158 ? 2.149 10.699 -25.433 1.00 94.50 158 ALA A C 1
ATOM 1196 O O . ALA A 1 158 ? 3.253 11.099 -25.056 1.00 94.50 158 ALA A O 1
ATOM 1197 N N . PRO A 1 159 ? 1.877 9.375 -25.487 1.00 96.00 159 PRO A N 1
ATOM 1198 C CA . PRO A 1 159 ? 2.888 8.365 -25.174 1.00 96.00 159 PRO A CA 1
ATOM 1199 C C . PRO A 1 159 ? 4.159 8.461 -26.031 1.00 96.00 159 PRO A C 1
ATOM 1201 O O . PRO A 1 159 ? 5.249 8.226 -25.516 1.00 96.00 159 PRO A O 1
ATOM 1204 N N . VAL A 1 160 ? 4.037 8.810 -27.319 1.00 97.19 160 VAL A N 1
ATOM 1205 C CA . VAL A 1 160 ? 5.191 8.967 -28.224 1.00 97.19 160 VAL A CA 1
ATOM 1206 C C . VAL A 1 160 ? 6.103 10.100 -27.762 1.00 97.19 160 VAL A C 1
ATOM 1208 O O . VAL A 1 160 ? 7.306 9.888 -27.644 1.00 97.19 160 VAL A O 1
ATOM 1211 N N . VAL A 1 161 ? 5.543 11.272 -27.449 1.00 96.56 161 VAL A N 1
ATOM 1212 C CA . VAL A 1 161 ? 6.321 12.425 -26.963 1.00 96.56 161 VAL A CA 1
ATOM 1213 C C . VAL A 1 161 ? 7.085 12.068 -25.688 1.00 96.56 161 VAL A C 1
ATOM 1215 O O . VAL A 1 161 ? 8.269 12.370 -25.570 1.00 96.56 161 VAL A O 1
ATOM 1218 N N . LEU A 1 162 ? 6.438 11.365 -24.758 1.00 96.44 162 LEU A N 1
ATOM 1219 C CA . LEU A 1 162 ? 7.060 10.950 -23.501 1.00 96.44 162 LEU A CA 1
ATOM 1220 C C . LEU A 1 162 ? 8.169 9.910 -23.714 1.00 96.44 162 LEU A C 1
ATOM 1222 O O . LEU A 1 162 ? 9.242 10.037 -23.130 1.00 96.44 162 LEU A O 1
ATOM 1226 N N . ALA A 1 163 ? 7.949 8.916 -24.580 1.00 96.62 163 ALA A N 1
ATOM 1227 C CA . ALA A 1 163 ? 8.968 7.926 -24.926 1.00 96.62 163 ALA A CA 1
ATO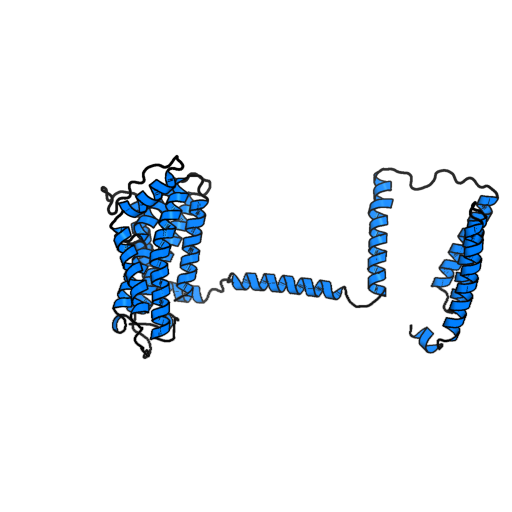M 1228 C C . ALA A 1 163 ? 10.187 8.572 -25.609 1.00 96.62 163 ALA A C 1
ATOM 1230 O O . ALA A 1 163 ? 11.326 8.274 -25.248 1.00 96.62 163 ALA A O 1
ATOM 1231 N N . ILE A 1 164 ? 9.963 9.511 -26.531 1.00 95.31 164 ILE A N 1
ATOM 1232 C CA . ILE A 1 164 ? 11.039 10.308 -27.133 1.00 95.31 164 ILE A CA 1
ATOM 1233 C C . ILE A 1 164 ? 11.773 11.102 -26.047 1.00 95.31 164 ILE A C 1
ATOM 1235 O O . ILE A 1 164 ? 12.998 11.055 -25.998 1.00 95.31 164 ILE A O 1
ATOM 1239 N N . GLY A 1 165 ? 11.044 11.735 -25.123 1.00 92.81 165 GLY A N 1
ATOM 1240 C CA . GLY A 1 165 ? 11.617 12.444 -23.978 1.00 92.81 165 GLY A CA 1
ATOM 1241 C C . GLY A 1 165 ? 12.568 11.573 -23.155 1.00 92.81 165 GLY A C 1
ATOM 1242 O O . GLY A 1 165 ? 13.680 12.003 -22.870 1.00 92.81 165 GLY A O 1
ATOM 1243 N N . THR A 1 166 ? 12.203 10.318 -22.856 1.00 92.50 166 THR A N 1
ATOM 1244 C CA . THR A 1 166 ? 13.110 9.392 -22.137 1.00 92.50 166 THR A CA 1
ATOM 1245 C C . THR A 1 166 ? 14.422 9.129 -22.875 1.00 92.50 166 THR A C 1
ATOM 1247 O O . THR A 1 166 ? 15.434 8.864 -22.235 1.00 92.50 166 THR A O 1
ATOM 1250 N N . THR A 1 167 ? 14.420 9.196 -24.207 1.00 91.62 167 THR A N 1
ATOM 1251 C CA . THR A 1 167 ? 15.618 8.978 -25.031 1.00 91.62 167 THR A CA 1
ATOM 1252 C C . THR A 1 167 ? 16.432 10.263 -25.147 1.00 91.62 167 THR A C 1
ATOM 1254 O O . THR A 1 167 ? 17.639 10.242 -24.945 1.00 91.62 167 THR A O 1
ATOM 1257 N N . ILE A 1 168 ? 15.772 11.398 -25.407 1.00 89.81 168 ILE A N 1
ATOM 1258 C CA . ILE A 1 168 ? 16.426 12.708 -25.513 1.00 89.81 168 ILE A CA 1
ATOM 1259 C C . ILE A 1 168 ? 17.115 13.071 -24.200 1.00 89.81 168 ILE A C 1
ATOM 1261 O O . ILE A 1 168 ? 18.291 13.393 -24.231 1.00 89.81 168 ILE A O 1
ATOM 1265 N N . PHE A 1 169 ? 16.439 12.959 -23.053 1.00 85.50 169 PHE A N 1
ATOM 1266 C CA . PHE A 1 169 ? 17.062 13.228 -21.749 1.00 85.50 169 PHE A CA 1
ATOM 1267 C C . PHE A 1 169 ? 18.099 12.181 -21.341 1.00 85.50 169 PHE A C 1
ATOM 1269 O O . PHE A 1 169 ? 18.932 12.444 -20.484 1.00 85.50 169 PHE A O 1
ATOM 1276 N N . GLY A 1 170 ? 18.052 10.987 -21.935 1.00 83.62 170 GLY A N 1
ATOM 1277 C CA . GLY A 1 170 ? 19.119 10.010 -21.767 1.00 83.62 170 GLY A CA 1
ATOM 1278 C C . GLY A 1 170 ? 20.385 10.435 -22.501 1.00 83.62 170 GLY A C 1
ATOM 1279 O O . GLY A 1 170 ? 21.458 10.325 -21.930 1.00 83.62 170 GLY A O 1
ATOM 1280 N N . LEU A 1 171 ? 20.247 10.951 -23.730 1.00 82.69 171 LEU A N 1
ATOM 1281 C CA . LEU A 1 171 ? 21.343 11.405 -24.596 1.00 82.69 171 LEU A CA 1
ATOM 1282 C C . LEU A 1 171 ? 21.879 12.802 -24.244 1.00 82.69 171 LEU A C 1
ATOM 1284 O O . LEU A 1 171 ? 23.070 13.062 -24.380 1.00 82.69 171 LEU A O 1
ATOM 1288 N N . MET A 1 172 ? 20.998 13.709 -23.830 1.00 73.12 172 MET A N 1
ATOM 1289 C CA . MET A 1 172 ? 21.318 15.062 -23.388 1.00 73.12 172 MET A CA 1
ATOM 1290 C C . MET A 1 172 ? 21.451 15.029 -21.865 1.00 73.12 172 MET A C 1
ATOM 1292 O O . MET A 1 172 ? 20.473 15.249 -21.153 1.00 73.12 172 MET A O 1
ATOM 1296 N N . LEU A 1 173 ? 22.647 14.692 -21.384 1.00 63.22 173 LEU A N 1
ATOM 1297 C CA . LEU A 1 173 ? 22.955 14.604 -19.953 1.00 63.22 173 LEU A CA 1
ATOM 1298 C C . LEU A 1 173 ? 22.882 15.971 -19.257 1.00 63.22 173 LEU A C 1
ATOM 1300 O O . LEU A 1 173 ? 22.411 16.048 -18.129 1.00 63.22 173 LEU A O 1
ATOM 1304 N N . ASP A 1 174 ? 23.269 17.050 -19.942 1.00 60.53 174 ASP A N 1
ATOM 1305 C CA . ASP A 1 174 ? 23.433 18.371 -19.319 1.00 60.53 174 ASP A CA 1
ATOM 1306 C C . ASP A 1 174 ? 22.112 19.069 -18.917 1.00 60.53 174 ASP A C 1
ATOM 1308 O O . ASP A 1 174 ? 22.024 19.569 -17.796 1.00 60.53 174 ASP A O 1
ATOM 1312 N N . PRO A 1 175 ? 21.049 19.122 -19.751 1.00 56.16 175 PRO A N 1
ATOM 1313 C CA . PRO A 1 175 ? 19.859 19.930 -19.446 1.00 56.16 175 PRO A CA 1
ATOM 1314 C C . PRO A 1 175 ? 19.055 19.521 -18.194 1.00 56.16 175 PRO A C 1
ATOM 1316 O O . PRO A 1 175 ? 18.543 20.407 -17.509 1.00 56.16 175 PRO A O 1
ATOM 1319 N N . PRO A 1 176 ? 18.883 18.222 -17.864 1.00 59.94 176 PRO A N 1
ATOM 1320 C CA . PRO A 1 176 ? 18.229 17.822 -16.617 1.00 59.94 176 PRO A CA 1
ATOM 1321 C C . PRO A 1 176 ? 19.060 18.152 -15.378 1.00 59.94 176 PRO A C 1
ATOM 1323 O O . PRO A 1 176 ? 18.490 18.464 -14.336 1.00 59.94 176 PRO A O 1
ATOM 1326 N N . ILE A 1 177 ? 20.387 18.053 -15.486 1.00 60.75 177 ILE A N 1
ATOM 1327 C CA . ILE A 1 177 ? 21.310 18.236 -14.365 1.00 60.75 177 ILE A CA 1
ATOM 1328 C C . ILE A 1 177 ? 21.418 19.721 -14.021 1.00 60.75 177 ILE A C 1
ATOM 1330 O O . ILE A 1 177 ? 21.287 20.068 -12.854 1.00 60.75 177 ILE A O 1
ATOM 1334 N N . THR A 1 178 ? 21.526 20.608 -15.015 1.00 61.31 178 THR A N 1
ATOM 1335 C CA . THR A 1 178 ? 21.617 22.062 -14.782 1.00 61.31 178 THR A CA 1
ATOM 1336 C C . THR A 1 178 ? 20.359 22.646 -14.136 1.00 61.31 178 THR A C 1
ATOM 1338 O O . THR A 1 178 ? 20.459 23.456 -13.220 1.00 61.31 178 THR A O 1
ATOM 1341 N N . LEU A 1 179 ? 19.164 22.174 -14.518 1.00 60.34 179 LEU A N 1
ATOM 1342 C CA . LEU A 1 179 ? 17.910 22.571 -13.861 1.00 60.34 179 LEU A CA 1
ATOM 1343 C C . LEU A 1 179 ? 17.888 22.166 -12.375 1.00 60.34 179 LEU A C 1
ATOM 1345 O O . LEU A 1 179 ? 17.286 22.850 -11.549 1.00 60.34 179 LEU A O 1
ATOM 1349 N N . ILE A 1 180 ? 18.535 21.049 -12.035 1.00 59.28 180 ILE A N 1
ATOM 1350 C CA . ILE A 1 180 ? 18.670 20.564 -10.658 1.00 59.28 180 ILE A CA 1
ATOM 1351 C C . ILE A 1 180 ? 19.761 21.341 -9.921 1.00 59.28 180 ILE A C 1
ATOM 1353 O O . ILE A 1 180 ? 19.551 21.679 -8.762 1.00 59.28 180 ILE A O 1
ATOM 1357 N N . GLU A 1 181 ? 20.880 21.665 -10.572 1.00 60.72 181 GLU A N 1
ATOM 1358 C CA . GLU A 1 181 ? 21.956 22.497 -10.023 1.00 60.72 181 GLU A CA 1
ATOM 1359 C C . GLU A 1 181 ? 21.457 23.899 -9.655 1.00 60.72 181 GLU A C 1
ATOM 1361 O O . GLU A 1 181 ? 21.769 24.378 -8.566 1.00 60.72 181 GLU A O 1
ATOM 1366 N N . ASP A 1 182 ? 20.599 24.503 -10.483 1.00 59.56 182 ASP A N 1
ATOM 1367 C CA . ASP A 1 182 ? 19.970 25.803 -10.217 1.00 59.56 182 ASP A CA 1
ATOM 1368 C C . ASP A 1 182 ? 19.005 25.766 -9.019 1.00 59.56 182 ASP A C 1
ATOM 1370 O O . ASP A 1 182 ? 18.947 26.711 -8.230 1.00 59.56 182 ASP A O 1
ATOM 1374 N N . ILE A 1 183 ? 18.288 24.655 -8.823 1.00 55.25 183 ILE A N 1
ATOM 1375 C CA . ILE A 1 183 ? 17.437 24.425 -7.639 1.00 55.25 183 ILE A CA 1
ATOM 1376 C C . ILE A 1 183 ? 18.295 24.088 -6.400 1.00 55.25 183 ILE A C 1
ATOM 1378 O O . ILE A 1 183 ? 17.933 24.417 -5.270 1.00 55.25 183 ILE A O 1
ATOM 1382 N N . ALA A 1 184 ? 19.456 23.466 -6.610 1.00 53.06 184 ALA A N 1
ATOM 1383 C CA . ALA A 1 184 ? 20.430 23.048 -5.604 1.00 53.06 184 ALA A CA 1
ATOM 1384 C C . ALA A 1 184 ? 21.394 24.161 -5.145 1.00 53.06 184 ALA A C 1
ATOM 1386 O O . ALA A 1 184 ? 22.175 23.934 -4.216 1.00 53.06 184 ALA A O 1
ATOM 1387 N N . GLN A 1 185 ? 21.306 25.380 -5.696 1.00 52.44 185 GLN A N 1
ATOM 1388 C CA . GLN A 1 185 ? 22.059 26.563 -5.231 1.00 52.44 185 GLN A CA 1
ATOM 1389 C C . GLN A 1 185 ? 21.754 26.968 -3.768 1.00 52.44 185 GLN A C 1
ATOM 1391 O O . GLN A 1 185 ? 22.361 27.896 -3.239 1.00 52.44 185 GLN A O 1
ATOM 1396 N N . LEU A 1 186 ? 20.884 26.227 -3.071 1.00 51.53 186 LEU A N 1
ATOM 1397 C CA . LEU A 1 186 ? 20.726 26.235 -1.610 1.00 51.53 186 LEU A CA 1
ATOM 1398 C C . LEU A 1 186 ? 21.945 25.690 -0.830 1.00 51.53 186 LEU A C 1
ATOM 1400 O O . LEU A 1 186 ? 21.943 25.735 0.399 1.00 51.53 186 LEU A O 1
ATOM 1404 N N . GLY A 1 187 ? 23.010 25.282 -1.526 1.00 42.66 187 GLY A N 1
ATOM 1405 C CA . GLY A 1 187 ? 24.352 25.124 -0.970 1.00 42.66 187 GLY A CA 1
ATOM 1406 C C . GLY A 1 187 ? 24.677 23.697 -0.530 1.00 42.66 187 GLY A C 1
ATOM 1407 O O . GLY A 1 187 ? 23.871 23.024 0.099 1.00 42.66 187 GLY A O 1
ATOM 1408 N N . VAL A 1 188 ? 25.923 23.287 -0.787 1.00 45.16 188 VAL A N 1
ATOM 1409 C CA . VAL A 1 188 ? 26.550 22.020 -0.345 1.00 45.16 188 VAL A CA 1
ATOM 1410 C C . VAL A 1 188 ? 26.251 20.804 -1.222 1.00 45.16 188 VAL A C 1
ATOM 1412 O O . VAL A 1 188 ? 25.773 19.784 -0.740 1.00 45.16 188 VAL A O 1
ATOM 1415 N N . LEU A 1 189 ? 26.568 20.860 -2.514 1.00 50.94 189 LEU A N 1
ATOM 1416 C CA . LEU A 1 189 ? 26.326 19.723 -3.399 1.00 50.94 189 LEU A CA 1
ATOM 1417 C C . LEU A 1 189 ? 27.491 19.546 -4.388 1.00 50.94 189 LEU A C 1
ATOM 1419 O O . LEU A 1 189 ? 27.842 20.487 -5.095 1.00 50.94 189 LEU A O 1
ATOM 1423 N N . LYS A 1 190 ? 28.117 18.355 -4.409 1.00 52.47 190 LYS A N 1
ATOM 1424 C CA . LYS A 1 190 ? 29.217 18.039 -5.342 1.00 52.47 190 LYS A CA 1
ATOM 1425 C C . LYS A 1 190 ? 28.686 17.980 -6.787 1.00 52.47 190 LYS A C 1
ATOM 1427 O O . LYS A 1 190 ? 27.541 17.555 -6.975 1.00 52.47 190 LYS A O 1
ATOM 1432 N N . PRO A 1 191 ? 29.478 18.385 -7.797 1.00 51.53 191 PRO A N 1
ATOM 1433 C CA . PRO A 1 191 ? 29.120 18.166 -9.195 1.00 51.53 191 PRO A CA 1
ATOM 1434 C C . PRO A 1 191 ? 29.090 16.660 -9.486 1.00 51.53 191 PRO A C 1
ATOM 1436 O O . PRO A 1 191 ? 30.018 15.940 -9.115 1.00 51.53 191 PRO A O 1
ATOM 1439 N N . ILE A 1 192 ? 28.011 16.184 -10.111 1.00 53.28 192 ILE A N 1
ATOM 1440 C CA . ILE A 1 192 ? 27.871 14.782 -10.519 1.00 53.28 192 ILE A CA 1
ATOM 1441 C C . ILE A 1 192 ? 28.346 14.678 -11.967 1.00 53.28 192 ILE A C 1
ATOM 1443 O O . ILE A 1 192 ? 27.662 15.128 -12.884 1.00 53.28 192 ILE A O 1
ATOM 1447 N N . GLU A 1 193 ? 29.504 14.064 -12.189 1.00 52.41 193 GLU A N 1
ATOM 1448 C CA . GLU A 1 193 ? 29.999 13.782 -13.538 1.00 52.41 193 GLU A CA 1
ATOM 1449 C C . GLU A 1 193 ? 29.327 12.521 -14.104 1.00 52.41 193 GLU A C 1
ATOM 1451 O O . GLU A 1 193 ? 29.873 11.416 -14.072 1.00 52.41 193 GLU A O 1
ATOM 1456 N N . ILE A 1 194 ? 28.106 12.670 -14.623 1.00 53.22 194 ILE A N 1
ATOM 1457 C CA . ILE A 1 194 ? 27.395 11.563 -15.270 1.00 53.22 194 ILE A CA 1
ATOM 1458 C C . ILE A 1 194 ? 27.923 11.390 -16.692 1.00 53.22 194 ILE A C 1
ATOM 1460 O O . ILE A 1 194 ? 27.720 12.244 -17.550 1.00 53.22 194 ILE A O 1
ATOM 1464 N N . HIS A 1 195 ? 28.528 10.240 -16.969 1.00 53.38 195 HIS A N 1
ATOM 1465 C CA . HIS A 1 195 ? 28.943 9.856 -18.313 1.00 53.38 195 HIS A CA 1
ATOM 1466 C C . HIS A 1 195 ? 27.996 8.777 -18.868 1.00 53.38 195 HIS A C 1
ATOM 1468 O O . HIS A 1 195 ? 27.833 7.715 -18.276 1.00 53.38 195 HIS A O 1
ATOM 1474 N N . LEU A 1 196 ? 27.383 9.028 -20.034 1.00 52.47 196 LEU A N 1
ATOM 1475 C CA . LEU A 1 196 ? 26.514 8.076 -20.766 1.00 52.47 196 LEU A CA 1
ATOM 1476 C C . LEU A 1 196 ? 27.235 6.762 -21.094 1.00 52.47 196 LEU A C 1
ATOM 1478 O O . LEU A 1 196 ? 26.633 5.689 -21.123 1.00 52.47 196 LEU A O 1
ATOM 1482 N N . LEU A 1 197 ? 28.527 6.892 -21.375 1.00 56.59 197 LEU A N 1
ATOM 1483 C CA . LEU A 1 197 ? 29.507 5.832 -21.504 1.00 56.59 197 LEU A CA 1
ATOM 1484 C C . LEU A 1 197 ? 30.685 6.288 -20.643 1.00 56.59 197 LEU A C 1
ATOM 1486 O O . LEU A 1 197 ? 31.289 7.308 -20.987 1.00 56.59 197 LEU A O 1
ATOM 1490 N N . PRO A 1 198 ? 30.988 5.614 -19.522 1.00 56.53 198 PRO A N 1
ATOM 1491 C CA . PRO A 1 198 ? 32.169 5.940 -18.739 1.00 56.53 198 PRO A CA 1
ATOM 1492 C C . PRO A 1 198 ? 33.403 5.928 -19.646 1.00 56.53 198 PRO A C 1
ATOM 1494 O O . PRO A 1 198 ? 33.520 5.057 -20.512 1.00 56.53 198 PRO A O 1
ATOM 1497 N N . SER A 1 199 ? 34.332 6.864 -19.446 1.00 55.88 199 SER A N 1
ATOM 1498 C CA . SER A 1 199 ? 35.633 6.849 -20.131 1.00 55.88 199 SER A CA 1
ATOM 1499 C C . SER A 1 199 ? 36.382 5.530 -19.901 1.00 55.88 199 SER A C 1
ATOM 1501 O O . SER A 1 199 ? 37.116 5.081 -20.778 1.00 55.88 199 SER A O 1
ATOM 1503 N N . ASP A 1 200 ? 36.110 4.876 -18.766 1.00 58.91 200 ASP A N 1
ATOM 1504 C CA . ASP A 1 200 ? 36.620 3.564 -18.393 1.00 58.91 200 ASP A CA 1
ATOM 1505 C C . ASP A 1 200 ? 35.475 2.560 -18.194 1.00 58.91 200 ASP A C 1
ATOM 1507 O O . ASP A 1 200 ? 34.711 2.640 -17.229 1.00 58.91 200 ASP A O 1
ATOM 1511 N N . PHE A 1 201 ? 35.407 1.529 -19.044 1.00 61.09 201 PHE A N 1
ATOM 1512 C CA . PHE A 1 201 ? 34.472 0.393 -18.915 1.00 61.09 201 PHE A CA 1
ATOM 1513 C C . PHE A 1 201 ? 34.610 -0.398 -17.594 1.00 61.09 201 PHE A C 1
ATOM 1515 O O . PHE A 1 201 ? 33.857 -1.339 -17.345 1.00 61.09 201 PHE A O 1
ATOM 1522 N N . THR A 1 202 ? 35.572 -0.026 -16.750 1.00 64.38 202 THR A N 1
ATOM 1523 C CA . THR A 1 202 ? 35.899 -0.636 -15.460 1.00 64.38 202 THR A CA 1
ATOM 1524 C C . THR A 1 202 ? 35.166 0.005 -14.275 1.00 64.38 202 THR A C 1
ATOM 1526 O O . THR A 1 202 ? 35.371 -0.441 -13.148 1.00 64.38 202 THR A O 1
ATOM 1529 N N . ASN A 1 203 ? 34.337 1.040 -14.482 1.00 79.94 203 ASN A N 1
ATOM 1530 C CA . ASN A 1 203 ? 33.597 1.668 -13.383 1.00 79.94 203 ASN A CA 1
ATOM 1531 C C . ASN A 1 203 ? 32.712 0.620 -12.655 1.00 79.94 203 ASN A C 1
ATOM 1533 O O . ASN A 1 203 ? 31.860 -0.005 -13.298 1.00 79.94 203 ASN A O 1
ATOM 1537 N N . PRO A 1 204 ? 32.882 0.416 -11.329 1.00 84.44 204 PRO A N 1
ATOM 1538 C CA . PRO A 1 204 ? 32.112 -0.568 -10.570 1.00 84.44 204 PRO A CA 1
ATOM 1539 C C . PRO A 1 204 ? 30.593 -0.395 -10.687 1.00 84.44 204 PRO A C 1
ATOM 1541 O O . PRO A 1 204 ? 29.882 -1.392 -10.778 1.00 84.44 204 PRO A O 1
ATOM 1544 N N . ILE A 1 205 ? 30.095 0.843 -10.729 1.00 86.06 205 ILE A N 1
ATOM 1545 C CA . ILE A 1 205 ? 28.657 1.152 -10.793 1.00 86.06 205 ILE A CA 1
ATOM 1546 C C . ILE A 1 205 ? 28.092 0.789 -12.167 1.00 86.06 205 ILE A C 1
ATOM 1548 O O . ILE A 1 205 ? 27.060 0.128 -12.276 1.00 86.06 205 ILE A O 1
ATOM 1552 N N . PHE A 1 206 ? 28.840 1.086 -13.226 1.00 86.25 206 PHE A N 1
ATOM 1553 C CA . PHE A 1 206 ? 28.464 0.685 -14.577 1.00 86.25 206 PHE A CA 1
ATOM 1554 C C . PHE A 1 206 ? 28.358 -0.845 -14.708 1.00 86.25 206 PHE A C 1
ATOM 1556 O O . PHE A 1 206 ? 27.411 -1.376 -15.300 1.00 86.25 206 PHE A O 1
ATOM 1563 N N . LEU A 1 207 ? 29.308 -1.577 -14.109 1.00 89.25 207 LEU A N 1
ATOM 1564 C CA . LEU A 1 207 ? 29.296 -3.041 -14.080 1.00 89.25 207 LEU A CA 1
ATOM 1565 C C . LEU A 1 207 ? 28.120 -3.597 -13.266 1.00 89.25 207 LEU A C 1
ATOM 1567 O O . LEU A 1 207 ? 27.503 -4.577 -13.697 1.00 89.25 207 LEU A O 1
ATOM 1571 N N . THR A 1 208 ? 27.764 -2.985 -12.128 1.00 91.31 208 THR A N 1
ATOM 1572 C CA . THR A 1 208 ? 26.573 -3.403 -11.370 1.00 91.31 208 THR A CA 1
ATOM 1573 C C . THR A 1 208 ? 25.293 -3.137 -12.157 1.00 91.31 208 THR A C 1
ATOM 1575 O O . THR A 1 208 ? 24.437 -4.020 -12.218 1.00 91.31 208 THR A O 1
ATOM 1578 N N . SER A 1 209 ? 25.175 -2.004 -12.851 1.00 91.81 209 SER A N 1
ATOM 1579 C CA . SER A 1 209 ? 24.041 -1.716 -13.737 1.00 91.81 209 SER A CA 1
ATOM 1580 C C . SER A 1 209 ? 23.903 -2.710 -14.883 1.00 91.81 209 SER A C 1
ATOM 1582 O O . SER A 1 209 ? 22.798 -3.200 -15.144 1.00 91.81 209 SER A O 1
ATOM 1584 N N . LEU A 1 210 ? 25.007 -3.071 -15.539 1.00 92.50 210 LEU A N 1
ATOM 1585 C CA . LEU A 1 210 ? 24.995 -4.106 -16.568 1.00 92.50 210 LEU A CA 1
ATOM 1586 C C . LEU A 1 210 ? 24.585 -5.465 -15.981 1.00 92.50 210 LEU A C 1
ATOM 1588 O O . LEU A 1 210 ? 23.769 -6.174 -16.573 1.00 92.50 210 LEU A O 1
ATOM 1592 N N . GLY A 1 211 ? 25.079 -5.788 -14.782 1.00 95.00 211 GLY A N 1
ATOM 1593 C CA . GLY A 1 211 ? 24.681 -6.967 -14.015 1.00 95.00 211 GLY A CA 1
ATOM 1594 C C . GLY A 1 211 ? 23.186 -6.994 -13.683 1.00 95.00 211 GLY A C 1
ATOM 1595 O O . GLY A 1 211 ? 22.553 -8.037 -13.825 1.00 95.00 211 GLY A O 1
ATOM 1596 N N . ILE A 1 212 ? 22.587 -5.855 -13.321 1.00 96.06 212 ILE A N 1
ATOM 1597 C CA . ILE A 1 212 ? 21.141 -5.717 -13.074 1.00 96.06 212 ILE A CA 1
ATOM 1598 C C . ILE A 1 212 ? 20.338 -5.999 -14.346 1.00 96.06 212 ILE A C 1
ATOM 1600 O O . ILE A 1 212 ? 19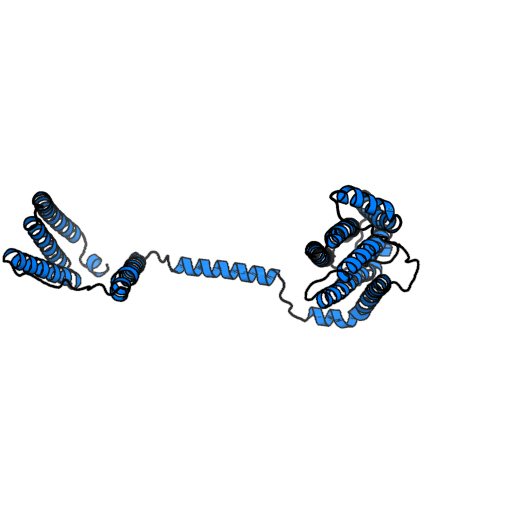.345 -6.728 -14.299 1.00 96.06 212 ILE A O 1
ATOM 1604 N N . ILE A 1 213 ? 20.751 -5.431 -15.485 1.00 95.81 213 ILE A N 1
ATOM 1605 C CA . ILE A 1 213 ? 20.066 -5.626 -16.772 1.00 95.81 213 ILE A CA 1
ATOM 1606 C C . ILE A 1 213 ? 20.156 -7.095 -17.191 1.00 95.81 213 ILE A C 1
ATOM 1608 O O . ILE A 1 213 ? 19.135 -7.709 -17.508 1.00 95.81 213 ILE A O 1
ATOM 1612 N N . ALA A 1 214 ? 21.363 -7.668 -17.153 1.00 96.62 214 ALA A N 1
ATOM 1613 C CA . ALA A 1 214 ? 21.601 -9.064 -17.492 1.00 96.62 214 ALA A CA 1
ATOM 1614 C C . ALA A 1 214 ? 20.834 -9.999 -16.548 1.00 96.62 214 ALA A C 1
ATOM 1616 O O . ALA A 1 214 ? 20.112 -10.876 -17.012 1.00 96.62 214 ALA A O 1
ATOM 1617 N N . GLY A 1 215 ? 20.909 -9.768 -15.236 1.00 96.94 215 GLY A N 1
ATOM 1618 C CA . GLY A 1 215 ? 20.187 -10.532 -14.222 1.00 96.94 215 GLY A CA 1
ATOM 1619 C C . GLY A 1 215 ? 18.674 -10.478 -14.423 1.00 96.94 215 GLY A C 1
ATOM 1620 O O . GLY A 1 215 ? 18.024 -11.520 -14.450 1.00 96.94 215 GLY A O 1
ATOM 1621 N N . GLY A 1 216 ? 18.109 -9.291 -14.662 1.00 96.81 216 GLY A N 1
ATOM 1622 C CA . GLY A 1 216 ? 16.687 -9.137 -14.979 1.00 96.81 216 GLY A CA 1
ATOM 1623 C C . GLY A 1 216 ? 16.284 -9.852 -16.273 1.00 96.81 216 GLY A C 1
ATOM 1624 O O . GLY A 1 216 ? 15.220 -10.468 -16.346 1.00 96.81 216 GLY A O 1
ATOM 1625 N N . PHE A 1 217 ? 17.150 -9.840 -17.289 1.00 97.25 217 PHE A N 1
ATOM 1626 C CA . PHE A 1 217 ? 16.920 -10.581 -18.526 1.00 97.25 217 PHE A CA 1
ATOM 1627 C C . PHE A 1 217 ? 16.977 -12.102 -18.311 1.00 97.25 217 PHE A C 1
ATOM 1629 O O . PHE A 1 217 ? 16.104 -12.820 -18.798 1.00 97.25 217 PHE A O 1
ATOM 1636 N N . VAL A 1 218 ? 17.933 -12.606 -17.521 1.00 97.44 218 VAL A N 1
ATOM 1637 C CA . VAL A 1 218 ? 18.010 -14.029 -17.147 1.00 97.44 218 VAL A CA 1
ATOM 1638 C C . VAL A 1 218 ? 16.765 -14.457 -16.369 1.00 97.44 218 VAL A C 1
ATOM 1640 O O . VAL A 1 218 ? 16.148 -15.466 -16.711 1.00 97.44 218 VAL A O 1
ATOM 1643 N N . VAL A 1 219 ? 16.335 -13.678 -15.372 1.00 97.00 219 VAL A N 1
ATOM 1644 C CA . VAL A 1 219 ? 15.100 -13.960 -14.622 1.00 97.00 219 VAL A CA 1
ATOM 1645 C C . VAL A 1 219 ? 13.895 -13.990 -15.567 1.00 97.00 219 VAL A C 1
ATOM 1647 O O . VAL A 1 219 ? 13.066 -14.895 -15.472 1.00 97.00 219 VAL A O 1
ATOM 1650 N N . PHE A 1 220 ? 13.815 -13.075 -16.535 1.00 96.62 220 PHE A N 1
ATOM 1651 C CA . PHE A 1 220 ? 12.775 -13.091 -17.566 1.00 96.62 220 PHE A CA 1
ATOM 1652 C C . PHE A 1 220 ? 12.797 -14.363 -18.432 1.00 96.62 220 PHE A C 1
ATOM 1654 O O . PHE A 1 220 ? 11.734 -14.935 -18.706 1.00 96.62 220 PHE A O 1
ATOM 1661 N N . LEU A 1 221 ? 13.973 -14.831 -18.859 1.00 96.44 221 LEU A N 1
ATOM 1662 C CA . LEU A 1 221 ? 14.103 -16.067 -19.640 1.00 96.44 221 LEU A CA 1
ATOM 1663 C C . LEU A 1 221 ? 13.640 -17.291 -18.841 1.00 96.44 221 LEU A C 1
ATOM 1665 O O . LEU A 1 221 ? 12.962 -18.164 -19.380 1.00 96.44 221 LEU A O 1
ATOM 1669 N N . LEU A 1 222 ? 13.923 -17.317 -17.538 1.00 95.94 222 LEU A N 1
ATOM 1670 C CA . LEU A 1 222 ? 13.550 -18.410 -16.639 1.00 95.94 222 LEU A CA 1
ATOM 1671 C C . LEU A 1 222 ? 12.077 -18.375 -16.186 1.00 95.94 222 LEU A C 1
ATOM 1673 O O . LEU A 1 222 ? 11.661 -19.223 -15.395 1.00 95.94 222 LEU A O 1
ATOM 1677 N N . ARG A 1 223 ? 11.249 -17.444 -16.683 1.00 93.56 223 ARG A N 1
ATOM 1678 C CA . ARG A 1 223 ? 9.859 -17.264 -16.210 1.00 93.56 223 ARG A CA 1
ATOM 1679 C C . ARG A 1 223 ? 8.944 -18.461 -16.371 1.00 93.56 223 ARG A C 1
ATOM 1681 O O . ARG A 1 223 ? 8.063 -18.652 -15.538 1.00 93.56 223 ARG A O 1
ATOM 1688 N N . GLY A 1 224 ? 9.182 -19.297 -17.380 1.00 90.19 224 GLY A N 1
ATOM 1689 C CA . GLY A 1 224 ? 8.439 -20.546 -17.547 1.00 90.19 224 GLY A CA 1
ATOM 1690 C C . GLY A 1 224 ? 8.593 -21.497 -16.353 1.00 90.19 224 GLY A C 1
ATOM 1691 O O . GLY A 1 224 ? 7.677 -22.259 -16.065 1.00 90.19 224 GLY A O 1
ATOM 1692 N N . PHE A 1 225 ? 9.715 -21.414 -15.630 1.00 92.50 225 PHE A N 1
ATOM 1693 C CA . PHE A 1 225 ? 9.984 -22.229 -14.449 1.00 92.50 225 PHE A CA 1
ATOM 1694 C C . PHE A 1 225 ? 9.371 -21.634 -13.174 1.00 92.50 225 PHE A C 1
ATOM 1696 O O . PHE A 1 225 ? 8.688 -22.338 -12.434 1.00 92.50 225 PHE A O 1
ATOM 1703 N N . TRP A 1 226 ? 9.578 -20.339 -12.907 1.00 92.00 226 TRP A N 1
ATOM 1704 C CA . TRP A 1 226 ? 9.189 -19.746 -11.620 1.00 92.00 226 TRP A CA 1
ATOM 1705 C C . TRP A 1 226 ? 7.741 -19.234 -11.560 1.00 92.00 226 TRP A C 1
ATOM 1707 O O . TRP A 1 226 ? 7.130 -19.272 -10.491 1.00 92.00 226 TRP A O 1
ATOM 1717 N N . LEU A 1 227 ? 7.145 -18.791 -12.673 1.00 88.31 227 LEU A N 1
ATOM 1718 C CA . LEU A 1 227 ? 5.794 -18.208 -12.670 1.00 88.31 227 LEU A CA 1
ATOM 1719 C C . LEU A 1 227 ? 4.699 -19.214 -12.233 1.00 88.31 227 LEU A C 1
ATOM 1721 O O . LEU A 1 227 ? 3.852 -18.851 -11.409 1.00 88.31 227 LEU A O 1
ATOM 1725 N N . PRO A 1 228 ? 4.719 -20.494 -12.666 1.00 89.44 228 PRO A N 1
ATOM 1726 C CA . PRO A 1 228 ? 3.763 -21.502 -12.190 1.00 89.44 228 PRO A CA 1
ATOM 1727 C C . PRO A 1 228 ? 3.923 -21.861 -10.707 1.00 89.44 228 PRO A C 1
ATOM 1729 O O . PRO A 1 228 ? 2.971 -22.319 -10.078 1.00 89.44 228 PRO A O 1
ATOM 1732 N N . ILE A 1 229 ? 5.123 -21.683 -10.148 1.00 90.50 229 ILE A N 1
ATOM 1733 C CA . ILE A 1 229 ? 5.397 -21.938 -8.730 1.00 90.50 229 ILE A CA 1
ATOM 1734 C C . ILE A 1 229 ? 4.810 -20.797 -7.897 1.00 90.50 229 ILE A C 1
ATOM 1736 O O . ILE A 1 229 ? 4.024 -21.044 -6.986 1.00 90.50 229 ILE A O 1
ATOM 1740 N N . LEU A 1 230 ? 5.120 -19.544 -8.249 1.00 86.88 230 LEU A N 1
ATOM 1741 C CA . LEU A 1 230 ? 4.671 -18.369 -7.494 1.00 86.88 230 LEU A CA 1
ATOM 1742 C C . LEU A 1 230 ? 3.150 -18.185 -7.509 1.00 86.88 230 LEU A C 1
ATOM 1744 O O . LEU A 1 230 ? 2.583 -17.736 -6.519 1.00 86.88 230 LEU A O 1
ATOM 1748 N N . THR A 1 231 ? 2.473 -18.567 -8.595 1.00 83.56 231 THR A N 1
ATOM 1749 C CA . THR A 1 231 ? 1.001 -18.495 -8.683 1.00 83.56 231 THR A CA 1
ATOM 1750 C C . THR A 1 231 ? 0.279 -19.463 -7.741 1.00 83.56 231 THR A C 1
ATOM 1752 O O . THR A 1 231 ? -0.887 -19.235 -7.427 1.00 83.56 231 THR A O 1
ATOM 1755 N N . LYS A 1 232 ? 0.954 -20.516 -7.260 1.00 87.06 232 LYS A N 1
ATOM 1756 C CA . LYS A 1 232 ? 0.394 -21.495 -6.312 1.00 87.06 232 LYS A CA 1
ATOM 1757 C C . LYS A 1 232 ? 0.617 -21.125 -4.849 1.00 87.06 232 LYS A C 1
ATOM 1759 O O . LYS A 1 232 ? -0.034 -21.701 -3.981 1.00 87.06 232 LYS A O 1
ATOM 1764 N N . ILE A 1 233 ? 1.536 -20.205 -4.561 1.00 86.94 233 ILE A N 1
ATOM 1765 C CA . ILE A 1 233 ? 1.849 -19.813 -3.187 1.00 86.94 233 ILE A CA 1
ATOM 1766 C C . ILE A 1 233 ? 0.788 -18.806 -2.720 1.00 86.94 233 ILE A C 1
ATOM 1768 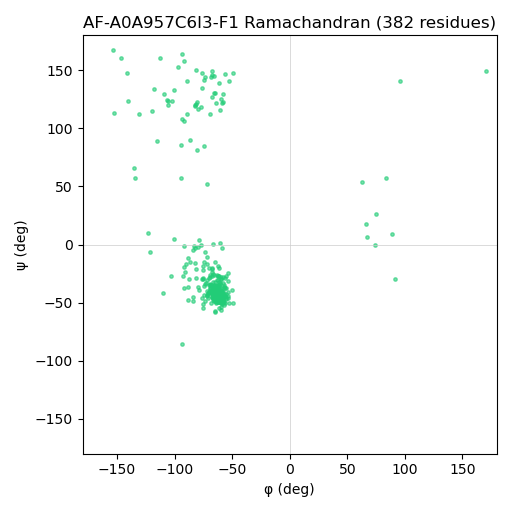O O . ILE A 1 233 ? 0.632 -17.753 -3.346 1.00 86.94 233 ILE A O 1
ATOM 1772 N N . PRO A 1 234 ? 0.060 -19.080 -1.622 1.00 79.69 234 PRO A N 1
ATOM 1773 C CA . PRO A 1 234 ? -0.899 -18.136 -1.066 1.00 79.69 234 PRO A CA 1
ATOM 1774 C C . PRO A 1 234 ? -0.151 -17.007 -0.346 1.00 79.69 234 PRO A C 1
ATOM 1776 O O . PRO A 1 234 ? 0.073 -17.050 0.861 1.00 79.69 234 PRO A O 1
ATOM 1779 N N . ILE A 1 235 ? 0.272 -15.991 -1.096 1.00 81.38 235 ILE A N 1
ATOM 1780 C CA . ILE A 1 235 ? 0.876 -14.783 -0.528 1.00 81.38 235 ILE A CA 1
ATOM 1781 C C . ILE A 1 235 ? -0.256 -13.869 -0.054 1.00 81.38 235 ILE A C 1
ATOM 1783 O O . ILE A 1 235 ? -1.103 -13.463 -0.855 1.00 81.38 235 ILE A O 1
ATOM 1787 N N . ALA A 1 236 ? -0.263 -13.534 1.240 1.00 78.62 236 ALA A N 1
ATOM 1788 C CA . ALA A 1 236 ? -1.209 -12.576 1.803 1.00 78.62 236 ALA A CA 1
ATOM 1789 C C . ALA A 1 236 ? -1.057 -11.221 1.099 1.00 78.62 236 ALA A C 1
ATOM 1791 O O . ALA A 1 236 ? 0.024 -10.627 1.091 1.00 78.62 236 ALA A O 1
ATOM 1792 N N . LYS A 1 237 ? -2.135 -10.718 0.491 1.00 84.88 237 LYS A N 1
ATOM 1793 C CA . LYS A 1 237 ? -2.113 -9.397 -0.141 1.00 84.88 237 LYS A CA 1
ATOM 1794 C C . LYS A 1 237 ? -2.314 -8.340 0.936 1.00 84.88 237 LYS A C 1
ATOM 1796 O O . LYS A 1 237 ? -3.053 -8.550 1.894 1.00 84.88 237 LYS A O 1
ATOM 1801 N N . ALA A 1 238 ? -1.749 -7.150 0.738 1.00 85.12 238 ALA A N 1
ATOM 1802 C CA . ALA A 1 238 ? -2.003 -6.009 1.625 1.00 85.12 238 ALA A CA 1
ATOM 1803 C C . ALA A 1 238 ? -3.512 -5.718 1.786 1.00 85.12 238 ALA A C 1
ATOM 1805 O O . ALA A 1 238 ? -3.966 -5.319 2.853 1.00 85.12 238 ALA A O 1
ATOM 1806 N N . THR A 1 239 ? -4.309 -5.990 0.748 1.00 89.31 239 THR A N 1
ATOM 1807 C CA . THR A 1 239 ? -5.774 -5.898 0.794 1.00 89.31 239 THR A CA 1
ATOM 1808 C C . THR A 1 239 ? -6.406 -6.877 1.783 1.00 89.31 239 THR A C 1
ATOM 1810 O O . THR A 1 239 ? -7.403 -6.531 2.410 1.00 89.31 239 THR A O 1
ATOM 1813 N N . ASP A 1 240 ? -5.849 -8.078 1.936 1.00 90.12 240 ASP A N 1
ATOM 1814 C CA . ASP A 1 240 ? -6.363 -9.084 2.870 1.00 90.12 240 ASP A CA 1
ATOM 1815 C C . ASP A 1 240 ? -6.065 -8.666 4.313 1.00 90.12 240 ASP A C 1
ATOM 1817 O O . ASP A 1 240 ? -6.944 -8.742 5.167 1.00 90.12 240 ASP A O 1
ATOM 1821 N N . ILE A 1 241 ? -4.869 -8.112 4.556 1.00 91.06 241 ILE A N 1
ATOM 1822 C CA . ILE A 1 241 ? -4.499 -7.510 5.847 1.00 91.06 241 ILE A CA 1
ATOM 1823 C C . ILE A 1 241 ? -5.446 -6.353 6.182 1.00 91.06 241 ILE A C 1
ATOM 1825 O O . ILE A 1 241 ? -6.019 -6.319 7.267 1.00 91.06 241 ILE A O 1
ATOM 1829 N N . TYR A 1 242 ? -5.670 -5.434 5.238 1.00 94.00 242 TYR A N 1
ATOM 1830 C CA . TYR A 1 242 ? -6.580 -4.303 5.423 1.00 94.00 242 TYR A CA 1
ATOM 1831 C C . TYR A 1 242 ? -8.016 -4.749 5.741 1.00 94.00 242 TYR A C 1
ATOM 1833 O O . TYR A 1 242 ? -8.631 -4.239 6.676 1.00 94.00 242 TYR A O 1
ATOM 1841 N N . LYS A 1 243 ? -8.541 -5.745 5.016 1.00 95.44 243 LYS A N 1
ATOM 1842 C CA . LYS A 1 243 ? -9.854 -6.340 5.310 1.00 95.44 243 LYS A CA 1
ATOM 1843 C C . LYS A 1 243 ? -9.894 -6.996 6.687 1.00 95.44 243 LYS A C 1
ATOM 1845 O O . LYS A 1 243 ? -10.901 -6.873 7.372 1.00 95.44 243 LYS A O 1
ATOM 1850 N N . GLY A 1 244 ? -8.815 -7.664 7.094 1.00 95.44 244 GLY A N 1
ATOM 1851 C CA . GLY A 1 244 ? -8.682 -8.236 8.432 1.00 95.44 244 GLY A CA 1
ATOM 1852 C C . GLY A 1 244 ? -8.739 -7.170 9.527 1.00 95.44 244 GLY A C 1
ATOM 1853 O O . GLY A 1 244 ? -9.440 -7.356 10.517 1.00 95.44 244 GLY A O 1
ATOM 1854 N N . ILE A 1 245 ? -8.077 -6.027 9.320 1.00 96.38 245 ILE A N 1
ATOM 1855 C CA . ILE A 1 245 ? -8.141 -4.880 10.239 1.00 96.38 245 ILE A CA 1
ATOM 1856 C C . ILE A 1 245 ? -9.573 -4.349 10.336 1.00 96.38 245 ILE A C 1
ATOM 1858 O O . ILE A 1 245 ? -10.082 -4.196 11.442 1.00 96.38 245 ILE A O 1
ATOM 1862 N N . LEU A 1 246 ? -10.242 -4.116 9.201 1.00 97.38 246 LEU A N 1
ATOM 1863 C CA . LEU A 1 246 ? -11.636 -3.659 9.192 1.00 97.38 246 LEU A CA 1
ATOM 1864 C C . LEU A 1 246 ? -12.569 -4.647 9.900 1.00 97.38 246 LEU A C 1
ATOM 1866 O O . LEU A 1 246 ? -13.348 -4.242 10.755 1.00 97.38 246 LEU A O 1
ATOM 1870 N N . ALA A 1 247 ? -12.428 -5.944 9.624 1.00 97.38 247 ALA A N 1
ATOM 1871 C CA . ALA A 1 247 ? -13.200 -6.981 10.302 1.00 97.38 247 ALA A CA 1
ATOM 1872 C C . ALA A 1 247 ? -12.939 -7.000 11.817 1.00 97.38 247 ALA A C 1
ATOM 1874 O O . ALA A 1 247 ? -13.857 -7.235 12.600 1.00 97.38 247 ALA A O 1
ATOM 1875 N N . GLY A 1 248 ? -11.702 -6.723 12.241 1.00 97.50 248 GLY A N 1
ATOM 1876 C CA . GLY A 1 248 ? -11.353 -6.549 13.648 1.00 97.50 248 GLY A CA 1
ATOM 1877 C C . GLY A 1 248 ? -12.067 -5.354 14.282 1.00 97.50 248 GLY A C 1
ATOM 1878 O O . GLY A 1 248 ? -12.632 -5.487 15.366 1.00 97.50 248 GLY A O 1
ATOM 1879 N N . VAL A 1 249 ? -12.100 -4.210 13.593 1.00 97.69 249 VAL A N 1
ATOM 1880 C CA . VAL A 1 249 ? -12.821 -3.008 14.047 1.00 97.69 249 VAL A CA 1
ATOM 1881 C C . VAL A 1 249 ? -14.322 -3.283 14.169 1.00 97.69 249 VAL A C 1
ATOM 1883 O O . VAL A 1 249 ? -14.908 -3.000 15.215 1.00 97.69 249 VAL A O 1
ATOM 1886 N N . ASP A 1 250 ? -14.931 -3.904 13.159 1.00 97.50 250 ASP A N 1
ATOM 1887 C CA . ASP A 1 250 ? -16.354 -4.267 13.173 1.00 97.50 250 ASP A CA 1
ATOM 1888 C C . ASP A 1 250 ? -16.677 -5.266 14.293 1.00 97.50 250 ASP A C 1
ATOM 1890 O O . ASP A 1 250 ? -17.702 -5.161 14.978 1.00 97.50 250 ASP A O 1
ATOM 1894 N N . TRP A 1 251 ? -15.781 -6.228 14.529 1.00 97.19 251 TRP A N 1
ATOM 1895 C CA . TRP A 1 251 ? -15.923 -7.195 15.611 1.00 97.19 251 TRP A CA 1
ATOM 1896 C C . TRP A 1 251 ? -15.884 -6.520 16.986 1.00 97.19 251 TRP A C 1
ATOM 1898 O O . TRP A 1 251 ? -16.748 -6.811 17.819 1.00 97.19 251 TRP A O 1
ATOM 1908 N N . ILE A 1 252 ? -14.946 -5.591 17.213 1.00 96.81 252 ILE A N 1
ATOM 1909 C CA . ILE A 1 252 ? -14.880 -4.791 18.447 1.00 96.81 252 ILE A CA 1
ATOM 1910 C C . ILE A 1 252 ? -16.163 -3.975 18.609 1.00 96.81 252 ILE A C 1
ATOM 1912 O O . ILE A 1 252 ? -16.775 -4.013 19.676 1.00 96.81 252 ILE A O 1
ATOM 1916 N N . GLY A 1 253 ? -16.613 -3.296 17.549 1.00 96.25 253 GLY A N 1
ATOM 1917 C CA . GLY A 1 253 ? -17.866 -2.539 17.562 1.00 96.25 253 GLY A CA 1
ATOM 1918 C C . GLY A 1 253 ? -19.057 -3.411 17.966 1.00 96.25 253 GLY A C 1
ATOM 1919 O O . GLY A 1 253 ? -19.851 -3.037 18.828 1.00 96.25 253 GLY A O 1
ATOM 1920 N N . THR A 1 254 ? -19.121 -4.633 17.438 1.00 95.56 254 THR A N 1
ATOM 1921 C CA . THR A 1 254 ? -20.151 -5.614 17.803 1.00 95.56 254 THR A CA 1
ATOM 1922 C C . THR A 1 254 ? -20.058 -6.030 19.275 1.00 95.56 254 THR A C 1
ATOM 1924 O O . THR A 1 254 ? -21.089 -6.175 19.934 1.00 95.56 254 THR A O 1
ATOM 1927 N N . GLN A 1 255 ? -18.850 -6.205 19.828 1.00 93.94 255 GLN A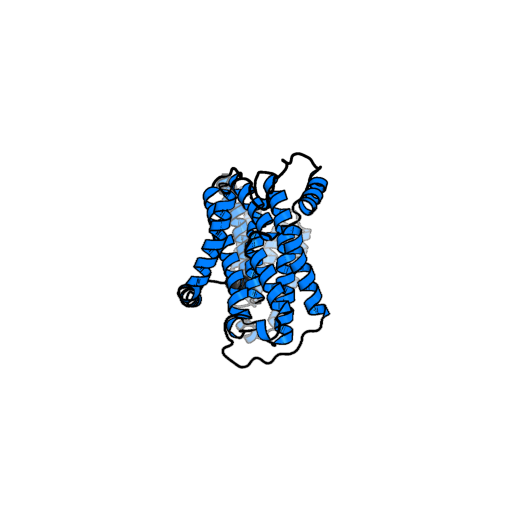 N 1
ATOM 1928 C CA . GLN A 1 255 ? -18.691 -6.508 21.257 1.00 93.94 255 GLN A CA 1
ATOM 1929 C C . GLN A 1 255 ? -19.150 -5.347 22.144 1.00 93.94 255 GLN A C 1
ATOM 1931 O O . GLN A 1 255 ? -19.829 -5.582 23.142 1.00 93.94 255 GLN A O 1
ATOM 1936 N N . VAL A 1 256 ? -18.846 -4.103 21.767 1.00 93.12 256 VAL A N 1
ATOM 1937 C CA . VAL A 1 256 ? -19.311 -2.918 22.503 1.00 93.12 256 VAL A CA 1
ATOM 1938 C C . VAL A 1 256 ? -20.837 -2.843 22.482 1.00 93.12 256 VAL A C 1
ATOM 1940 O O . VAL A 1 256 ? -21.456 -2.660 23.529 1.00 93.12 256 VAL A O 1
ATOM 1943 N N . LEU A 1 257 ? -21.471 -3.079 21.332 1.00 91.12 257 LEU A N 1
ATOM 1944 C CA . LEU A 1 257 ? -22.933 -3.074 21.219 1.00 91.12 257 LEU A CA 1
ATOM 1945 C C . LEU A 1 257 ? -23.609 -4.152 22.079 1.00 91.12 257 LEU A C 1
ATOM 1947 O O . LEU A 1 257 ? -24.696 -3.916 22.597 1.00 91.12 257 LEU A O 1
ATOM 1951 N N . ARG A 1 258 ? -22.967 -5.302 22.324 1.00 87.81 258 ARG A N 1
ATOM 1952 C CA . ARG A 1 258 ? -23.505 -6.325 23.245 1.00 87.81 258 ARG A CA 1
ATOM 1953 C C . ARG A 1 258 ? -23.635 -5.830 24.685 1.00 87.81 258 ARG A C 1
ATOM 1955 O O . ARG A 1 258 ? -24.498 -6.320 25.409 1.00 87.81 258 ARG A O 1
ATOM 1962 N N . THR A 1 259 ? -22.816 -4.862 25.099 1.00 87.38 259 THR A N 1
ATOM 1963 C CA . THR A 1 259 ? -22.957 -4.228 26.422 1.00 87.38 259 THR A CA 1
ATOM 1964 C C . THR A 1 259 ? -24.186 -3.312 26.488 1.00 87.38 259 THR A C 1
ATOM 1966 O O . THR A 1 259 ? -24.681 -3.007 27.569 1.00 87.38 259 THR A O 1
ATOM 1969 N N . GLN A 1 260 ? -24.749 -2.915 25.343 1.00 88.62 260 GLN A N 1
ATOM 1970 C CA . GLN A 1 260 ? -25.943 -2.077 25.250 1.00 88.62 260 GLN A CA 1
ATOM 1971 C C . GLN A 1 260 ? -27.222 -2.919 25.111 1.00 88.62 260 GLN A C 1
ATOM 1973 O O . GLN A 1 260 ? -27.990 -2.771 24.166 1.00 88.62 260 GLN A O 1
ATOM 1978 N N . ASN A 1 261 ? -27.469 -3.816 26.067 1.00 86.38 261 ASN A N 1
ATOM 1979 C CA . ASN A 1 261 ? -28.587 -4.768 26.015 1.00 86.38 261 ASN A CA 1
ATOM 1980 C C . ASN A 1 261 ? -29.977 -4.178 26.357 1.00 86.38 261 ASN A C 1
ATOM 1982 O O . ASN A 1 261 ? -30.962 -4.915 26.361 1.00 86.38 261 ASN A O 1
ATOM 1986 N N . GLY A 1 262 ? -30.070 -2.883 26.685 1.00 88.56 262 GLY A N 1
ATOM 1987 C CA . GLY A 1 262 ? -31.322 -2.198 27.029 1.00 88.56 262 GLY A CA 1
ATOM 1988 C C . GLY A 1 262 ? -31.886 -2.528 28.417 1.00 88.56 262 GLY A C 1
ATOM 1989 O O . GLY A 1 262 ? -32.909 -1.971 28.811 1.00 88.56 262 GLY A O 1
ATOM 1990 N N . GLN A 1 263 ? -31.236 -3.399 29.194 1.00 90.56 263 GLN A N 1
ATOM 1991 C CA . GLN A 1 263 ? -31.699 -3.775 30.527 1.00 90.56 263 GLN A CA 1
ATOM 1992 C C . GLN A 1 263 ? -31.129 -2.828 31.584 1.00 90.56 263 GLN A C 1
ATOM 1994 O O . GLN A 1 263 ? -29.942 -2.878 31.903 1.00 90.56 263 GLN A O 1
ATOM 1999 N N . VAL A 1 264 ? -31.997 -2.027 32.213 1.00 91.00 264 VAL A N 1
ATOM 2000 C CA . VAL A 1 264 ? -31.624 -1.091 33.297 1.00 91.00 264 VAL A CA 1
ATOM 2001 C C . VAL A 1 264 ? -30.800 -1.775 34.393 1.00 91.00 264 VAL A C 1
ATOM 2003 O O . VAL A 1 264 ? -29.809 -1.219 34.857 1.00 91.00 264 VAL A O 1
ATOM 2006 N N . ARG A 1 265 ? -31.143 -3.021 34.750 1.00 91.06 265 ARG A N 1
ATOM 2007 C CA . ARG A 1 265 ? -30.406 -3.815 35.745 1.00 91.06 265 ARG A CA 1
ATOM 2008 C C . ARG A 1 265 ? -28.931 -4.001 35.384 1.00 91.06 265 ARG A C 1
ATOM 2010 O O . ARG A 1 265 ? -28.086 -3.897 36.267 1.00 91.06 265 ARG A O 1
ATOM 2017 N N . TYR A 1 266 ? -28.620 -4.277 34.118 1.00 90.44 266 TYR A N 1
ATOM 2018 C CA . TYR A 1 266 ? -27.238 -4.449 33.672 1.00 90.44 266 TYR A CA 1
ATOM 2019 C C . TYR A 1 266 ? -26.456 -3.139 33.816 1.00 90.44 266 TYR A C 1
ATOM 2021 O O . TYR A 1 266 ? -25.381 -3.133 34.413 1.00 90.44 266 TYR A O 1
ATOM 2029 N N . TYR A 1 267 ? -27.035 -2.020 33.373 1.00 92.12 267 TYR A N 1
ATOM 2030 C CA . TYR A 1 267 ? -26.410 -0.704 33.513 1.00 92.12 267 TYR A CA 1
ATOM 2031 C C . TYR A 1 267 ? -26.179 -0.325 34.980 1.00 92.12 267 TYR A C 1
ATOM 2033 O O . TYR A 1 267 ? -25.103 0.160 35.316 1.00 92.12 267 TYR A O 1
ATOM 2041 N N . LEU A 1 268 ? -27.137 -0.606 35.870 1.00 93.06 268 LEU A N 1
ATOM 2042 C CA . LEU A 1 268 ? -26.981 -0.359 37.306 1.00 93.06 268 LEU A CA 1
ATOM 2043 C C . LEU A 1 268 ? -25.861 -1.201 37.925 1.00 93.06 268 LEU A C 1
ATOM 2045 O O . LEU A 1 268 ? -25.085 -0.667 38.710 1.00 93.06 268 LEU A O 1
ATOM 2049 N N . ILE A 1 269 ? -25.740 -2.483 37.562 1.00 93.94 269 ILE A N 1
ATOM 2050 C CA . ILE A 1 269 ? -24.641 -3.338 38.041 1.00 93.94 269 ILE A CA 1
ATOM 2051 C C . ILE A 1 269 ? -23.292 -2.774 37.593 1.00 93.94 269 ILE A C 1
ATOM 2053 O O . ILE A 1 269 ? -22.370 -2.713 38.402 1.00 93.94 269 ILE A O 1
ATOM 2057 N N . VAL A 1 270 ? -23.178 -2.339 36.334 1.00 92.31 270 VAL A N 1
ATOM 2058 C CA . VAL A 1 270 ? -21.940 -1.738 35.821 1.00 92.31 270 VAL A CA 1
ATOM 2059 C C . VAL A 1 270 ? -21.629 -0.440 36.564 1.00 92.31 270 VAL A C 1
ATOM 2061 O O . VAL A 1 270 ? -20.532 -0.311 37.088 1.00 92.31 270 VAL A O 1
ATOM 2064 N N . ILE A 1 271 ? -22.588 0.483 36.688 1.00 93.50 271 ILE A N 1
ATOM 2065 C CA . ILE A 1 271 ? -22.388 1.771 37.374 1.00 93.50 271 ILE A CA 1
ATOM 2066 C C . ILE A 1 271 ? -21.988 1.556 38.836 1.00 93.50 271 ILE A C 1
ATOM 2068 O O . ILE A 1 271 ? -20.959 2.069 39.272 1.00 93.50 271 ILE A O 1
ATOM 2072 N N . LEU A 1 272 ? -22.771 0.781 39.591 1.00 95.19 272 LEU A N 1
ATOM 2073 C CA . LEU A 1 272 ? -22.492 0.514 41.003 1.00 95.19 272 LEU A CA 1
ATOM 2074 C C . LEU A 1 272 ? -21.181 -0.257 41.175 1.00 95.19 272 LEU A C 1
ATOM 2076 O O . LEU A 1 272 ? -20.427 0.036 42.096 1.00 95.19 272 LEU A O 1
ATOM 2080 N N . GLY A 1 273 ? -20.876 -1.193 40.273 1.00 95.75 273 GLY A N 1
ATOM 2081 C CA . GLY A 1 273 ? -19.614 -1.926 40.257 1.00 95.75 273 GLY A CA 1
ATOM 2082 C C . GLY A 1 273 ? -18.415 -1.016 40.002 1.00 95.75 273 GLY A C 1
ATOM 2083 O O . GLY A 1 273 ? -17.420 -1.103 40.718 1.00 95.75 273 GLY A O 1
ATOM 2084 N N . THR A 1 274 ? -18.510 -0.097 39.038 1.00 93.88 274 THR A N 1
ATOM 2085 C CA . THR A 1 274 ? -17.467 0.900 38.771 1.00 93.88 274 THR A CA 1
ATOM 2086 C C . THR A 1 274 ? -17.282 1.829 39.965 1.00 93.88 274 THR A C 1
ATOM 2088 O O . THR A 1 274 ? -16.151 2.023 40.396 1.00 93.88 274 THR A O 1
ATOM 2091 N N . VAL A 1 275 ? -18.367 2.347 40.550 1.00 93.50 275 VAL A N 1
ATOM 2092 C CA . VAL A 1 275 ? -18.303 3.198 41.749 1.00 93.50 275 VAL A CA 1
ATOM 2093 C C . VAL A 1 275 ? -17.663 2.448 42.917 1.00 93.50 275 VAL A C 1
ATOM 2095 O O . VAL A 1 275 ? -16.735 2.965 43.530 1.00 93.50 275 VAL A O 1
ATOM 2098 N N . ALA A 1 276 ? -18.090 1.213 43.190 1.00 92.62 276 ALA A N 1
ATOM 2099 C CA . ALA A 1 276 ? -17.505 0.385 44.242 1.00 92.62 276 ALA A CA 1
ATOM 2100 C C . ALA A 1 276 ? -16.014 0.127 43.996 1.00 92.62 276 ALA A C 1
ATOM 2102 O O . ALA A 1 276 ? -15.215 0.250 44.918 1.00 92.62 276 ALA A O 1
ATOM 2103 N N . THR A 1 277 ? -15.627 -0.168 42.751 1.00 92.06 277 THR A N 1
ATOM 2104 C CA . THR A 1 277 ? -14.221 -0.383 42.379 1.00 92.06 277 THR A CA 1
ATOM 2105 C C . THR A 1 277 ? -13.401 0.879 42.614 1.00 92.06 277 THR A C 1
ATOM 2107 O O . THR A 1 277 ? -12.360 0.803 43.249 1.00 92.06 277 THR A O 1
ATOM 2110 N N . VAL A 1 278 ? -13.892 2.043 42.178 1.00 89.88 278 VAL A N 1
ATOM 2111 C CA . VAL A 1 278 ? -13.212 3.331 42.373 1.00 89.88 278 VAL A CA 1
ATOM 2112 C C . VAL A 1 278 ? -13.076 3.673 43.858 1.00 89.88 278 VAL A C 1
ATOM 2114 O O . VAL A 1 278 ? -12.004 4.097 44.278 1.00 89.88 278 VAL A O 1
ATOM 2117 N N . ILE A 1 279 ? -14.122 3.466 44.666 1.00 87.38 279 ILE A N 1
ATOM 2118 C CA . ILE A 1 279 ? -14.074 3.695 46.121 1.00 87.38 279 ILE A CA 1
ATOM 2119 C C . ILE A 1 279 ? -13.069 2.748 46.785 1.00 87.38 279 ILE A C 1
ATOM 2121 O O . ILE A 1 279 ? -12.287 3.174 47.633 1.00 87.38 279 ILE A O 1
ATOM 2125 N N . LEU A 1 280 ? -13.062 1.472 46.390 1.00 86.06 280 LEU A N 1
ATOM 2126 C CA . LEU A 1 280 ? -12.127 0.485 46.921 1.00 86.06 280 LEU A CA 1
ATOM 2127 C C . LEU A 1 280 ? -10.683 0.837 46.561 1.00 86.06 280 LEU A C 1
ATOM 2129 O O . LEU A 1 280 ? -9.826 0.787 47.436 1.00 86.06 280 LEU A O 1
ATOM 2133 N N . THR A 1 281 ? -10.407 1.212 45.310 1.00 83.69 281 THR A N 1
ATOM 2134 C CA . THR A 1 281 ? -9.039 1.492 44.858 1.00 83.69 281 THR A CA 1
ATOM 2135 C C . THR A 1 281 ? -8.515 2.841 45.335 1.00 83.69 281 THR A C 1
ATOM 2137 O O . THR A 1 281 ? -7.386 2.901 45.808 1.00 83.69 281 THR A O 1
ATOM 2140 N N . ASN A 1 282 ? -9.305 3.913 45.217 1.00 80.25 282 ASN A N 1
ATOM 2141 C CA . ASN A 1 282 ? -8.846 5.277 45.510 1.00 80.25 282 ASN A CA 1
ATOM 2142 C C . ASN A 1 282 ? -9.084 5.714 46.955 1.00 80.25 282 ASN A C 1
ATOM 2144 O O . ASN A 1 282 ? -8.410 6.632 47.401 1.00 80.25 282 ASN A O 1
ATOM 2148 N N . GLY A 1 283 ? -10.047 5.114 47.654 1.00 75.88 283 GLY A N 1
ATOM 2149 C CA . GLY A 1 283 ? -10.254 5.354 49.080 1.00 75.88 283 GLY A CA 1
ATOM 2150 C C . GLY A 1 283 ? -9.496 4.313 49.885 1.00 75.88 283 GLY A C 1
ATOM 2151 O O . GLY A 1 283 ? -8.338 4.486 50.235 1.00 75.88 283 GLY A O 1
ATOM 2152 N N . ILE A 1 284 ? -10.131 3.163 50.100 1.00 72.69 284 ILE A N 1
ATOM 2153 C CA . ILE A 1 284 ? -9.715 2.204 51.131 1.00 72.69 284 ILE A CA 1
ATOM 2154 C C . ILE A 1 284 ? -8.310 1.633 50.884 1.00 72.69 284 ILE A C 1
ATOM 2156 O O . ILE A 1 284 ? -7.495 1.604 51.800 1.00 72.69 284 ILE A O 1
ATOM 2160 N N . ILE A 1 285 ? -8.005 1.165 49.669 1.00 77.81 285 ILE A N 1
ATOM 2161 C CA . ILE A 1 285 ? -6.703 0.541 49.373 1.00 77.81 285 ILE A CA 1
ATOM 2162 C C . ILE A 1 285 ? -5.571 1.571 49.443 1.00 77.81 285 ILE A C 1
ATOM 2164 O O . ILE A 1 285 ? -4.494 1.256 49.950 1.00 77.81 285 ILE A O 1
ATOM 2168 N N . LEU A 1 286 ? -5.807 2.790 48.955 1.00 77.06 286 LEU A N 1
ATOM 2169 C CA . LEU A 1 286 ? -4.809 3.853 48.972 1.00 77.06 286 LEU A CA 1
ATOM 2170 C C . LEU A 1 286 ? -4.584 4.394 50.392 1.00 77.06 286 LEU A C 1
ATOM 2172 O O . LEU A 1 286 ? -3.435 4.528 50.802 1.00 77.06 286 LEU A O 1
ATOM 2176 N N . ASP A 1 287 ? -5.648 4.614 51.165 1.00 76.12 287 ASP A N 1
ATOM 2177 C CA . ASP A 1 287 ? -5.571 5.080 52.556 1.00 76.12 287 ASP A CA 1
ATOM 2178 C C . ASP A 1 287 ? -4.856 4.053 53.454 1.00 76.12 287 ASP A C 1
ATOM 2180 O O . ASP A 1 287 ? -3.987 4.423 54.249 1.00 76.12 287 ASP A O 1
ATOM 2184 N N . LEU A 1 288 ? -5.119 2.749 53.254 1.00 72.38 288 LEU A N 1
ATOM 2185 C CA . LEU A 1 288 ? -4.364 1.662 53.898 1.00 72.38 288 LEU A CA 1
ATOM 2186 C C . LEU A 1 288 ? -2.887 1.652 53.486 1.00 72.38 288 LEU A C 1
ATOM 2188 O O . LEU A 1 288 ? -2.019 1.416 54.324 1.00 72.38 288 LEU A O 1
ATOM 2192 N N . ALA A 1 289 ? -2.585 1.889 52.206 1.00 75.31 289 ALA A N 1
ATOM 2193 C CA . ALA A 1 289 ? -1.213 1.896 51.696 1.00 75.31 289 ALA A CA 1
ATOM 2194 C C . ALA A 1 289 ? -0.395 3.100 52.196 1.00 75.31 289 ALA A C 1
ATOM 2196 O O . ALA A 1 289 ? 0.822 2.994 52.345 1.00 75.31 289 ALA A O 1
ATOM 2197 N N . VAL A 1 290 ? -1.055 4.228 52.477 1.00 81.06 290 VAL A N 1
ATOM 2198 C CA . VAL A 1 290 ? -0.456 5.445 53.055 1.00 81.06 290 VAL A CA 1
ATOM 2199 C C . VAL A 1 290 ? -0.371 5.365 54.591 1.00 81.06 290 VAL A C 1
ATOM 2201 O O . VAL A 1 290 ? 0.247 6.220 55.223 1.00 81.06 290 VAL A O 1
ATOM 2204 N N . GLY A 1 291 ? -0.919 4.308 55.202 1.00 75.81 291 GLY A N 1
ATOM 2205 C CA . GLY A 1 291 ? -0.862 4.079 56.645 1.00 75.81 291 GLY A CA 1
ATOM 2206 C C . GLY A 1 291 ? -1.801 4.980 57.447 1.00 75.81 291 GLY A C 1
ATOM 2207 O O . GLY A 1 291 ? -1.513 5.263 58.607 1.00 75.81 291 GLY A O 1
ATOM 2208 N N . GLN A 1 292 ? -2.895 5.459 56.843 1.00 71.94 292 GLN A N 1
ATOM 2209 C CA . GLN A 1 292 ? -3.940 6.162 57.583 1.00 71.94 292 GLN A CA 1
ATOM 2210 C C . GLN A 1 292 ? -4.802 5.169 58.369 1.00 71.94 292 GLN A C 1
ATOM 2212 O O . GLN A 1 292 ? -5.249 4.147 57.842 1.00 71.94 292 GLN A O 1
ATOM 2217 N N . ASP A 1 293 ? -5.076 5.495 59.631 1.00 64.88 293 ASP A N 1
ATOM 2218 C CA . ASP A 1 293 ? -5.996 4.724 60.459 1.00 64.88 293 ASP A CA 1
ATOM 2219 C C . ASP A 1 293 ? -7.434 4.899 59.950 1.00 64.88 293 ASP A C 1
ATOM 2221 O O . ASP A 1 293 ? -8.033 5.969 60.050 1.00 64.88 293 ASP A O 1
ATOM 2225 N N . ILE A 1 294 ? -8.012 3.820 59.418 1.00 65.44 294 ILE A N 1
ATOM 2226 C CA . ILE A 1 294 ? -9.391 3.793 58.889 1.00 65.44 294 ILE A CA 1
ATOM 2227 C C . ILE A 1 294 ? -10.439 3.799 60.013 1.00 65.44 294 ILE A C 1
ATOM 2229 O O . ILE A 1 294 ? -11.621 4.063 59.789 1.00 65.44 294 ILE A O 1
ATOM 2233 N N . ILE A 1 295 ? -10.019 3.512 61.244 1.00 65.75 295 ILE A N 1
ATOM 2234 C CA . ILE A 1 295 ? -10.898 3.401 62.404 1.00 65.75 295 ILE A CA 1
ATOM 2235 C C . ILE A 1 295 ? -10.703 4.644 63.283 1.00 65.75 295 ILE A C 1
ATOM 2237 O O . ILE A 1 295 ? -9.599 4.849 63.789 1.00 65.75 295 ILE A O 1
ATOM 2241 N N . PRO A 1 296 ? -11.748 5.459 63.528 1.00 58.88 296 PRO A N 1
ATOM 2242 C CA . PRO A 1 296 ? -11.665 6.545 64.496 1.00 58.88 296 PRO A CA 1
ATOM 2243 C C . PRO A 1 296 ? -11.334 5.988 65.885 1.00 58.88 296 PRO A C 1
ATOM 2245 O O . PRO A 1 296 ? -12.031 5.109 66.395 1.00 58.88 296 PRO A O 1
ATOM 2248 N N . ALA A 1 297 ? -10.271 6.506 66.498 1.00 57.84 297 ALA A N 1
ATOM 2249 C CA . ALA A 1 297 ? -9.643 5.908 67.673 1.00 57.84 297 ALA A CA 1
ATOM 2250 C C . ALA A 1 297 ? -10.419 6.056 69.000 1.00 57.84 297 ALA A C 1
ATOM 2252 O O . ALA A 1 297 ? -10.022 5.444 69.988 1.00 57.84 297 ALA A O 1
ATOM 2253 N N . THR A 1 298 ? -11.524 6.804 69.074 1.00 64.12 298 THR A N 1
ATOM 2254 C CA . THR A 1 298 ? -12.290 6.956 70.326 1.00 64.12 298 THR A CA 1
ATOM 2255 C C . THR A 1 298 ? -13.770 7.253 70.066 1.00 64.12 298 THR A C 1
ATOM 2257 O O . THR A 1 298 ? -14.136 8.319 69.577 1.00 64.12 298 THR A O 1
ATOM 2260 N N . ILE A 1 299 ? -14.655 6.315 70.424 1.00 64.25 299 ILE A N 1
ATOM 2261 C CA . ILE A 1 299 ? -16.106 6.551 70.478 1.00 64.25 299 ILE A CA 1
ATOM 2262 C C . ILE A 1 299 ? -16.447 6.996 71.904 1.00 64.25 299 ILE A C 1
ATOM 2264 O O . ILE A 1 299 ? -16.445 6.177 72.822 1.00 64.25 299 ILE A O 1
ATOM 2268 N N . ASN A 1 300 ? -16.743 8.283 72.098 1.00 69.81 300 ASN A N 1
ATOM 2269 C CA . ASN A 1 300 ? -17.265 8.784 73.371 1.00 69.81 300 ASN A CA 1
ATOM 2270 C C . ASN A 1 300 ? -18.780 8.543 73.447 1.00 69.81 300 ASN A C 1
ATOM 2272 O O . ASN A 1 300 ? -19.555 9.038 72.625 1.00 69.81 300 ASN A O 1
ATOM 2276 N N . PHE A 1 301 ? -19.203 7.757 74.436 1.00 63.25 301 PHE A N 1
ATOM 2277 C CA . PHE A 1 301 ? -20.607 7.433 74.675 1.00 63.25 301 PHE A CA 1
ATOM 2278 C C . PHE A 1 301 ? -21.280 8.498 75.555 1.00 63.25 301 PHE A C 1
ATOM 2280 O O . PHE A 1 301 ? -21.321 8.357 76.774 1.00 63.25 301 PHE A O 1
ATOM 2287 N N . ASP A 1 302 ? -21.858 9.524 74.929 1.00 74.31 302 ASP A N 1
ATOM 2288 C CA . ASP A 1 302 ? -22.793 10.454 75.578 1.00 74.31 302 ASP A CA 1
ATOM 2289 C C . ASP A 1 302 ? -24.259 10.011 75.370 1.00 74.31 302 ASP A C 1
ATOM 2291 O O . ASP A 1 302 ? -24.567 9.208 74.482 1.00 74.31 302 ASP A O 1
ATOM 2295 N N . SER A 1 303 ? -25.207 10.542 76.158 1.00 70.75 303 SER A N 1
ATOM 2296 C CA . SER A 1 303 ? -26.638 10.187 76.023 1.00 70.75 303 SER A CA 1
ATOM 2297 C C . SER A 1 303 ? -27.242 10.495 74.636 1.00 70.75 303 SER A C 1
ATOM 2299 O O . SER A 1 303 ? -27.994 9.655 74.128 1.00 70.75 303 SER A O 1
ATOM 2301 N N . PRO A 1 304 ? -26.878 11.600 73.944 1.00 76.50 304 PRO A N 1
ATOM 2302 C CA . PRO A 1 304 ? -27.296 11.832 72.561 1.00 76.50 304 PRO A CA 1
ATOM 2303 C C . PRO A 1 304 ? -26.681 10.812 71.593 1.00 76.50 304 PRO A C 1
ATOM 2305 O O . PRO A 1 304 ? -27.322 10.416 70.620 1.00 76.50 304 PRO A O 1
ATOM 2308 N N . THR A 1 305 ? -25.467 10.330 71.875 1.00 80.31 305 THR A N 1
ATOM 2309 C CA . THR A 1 305 ? -24.772 9.307 71.079 1.00 80.31 305 THR A CA 1
ATOM 2310 C C . THR A 1 305 ? -25.491 7.959 71.144 1.00 80.31 305 THR A C 1
ATOM 2312 O O . THR A 1 305 ? -25.613 7.280 70.125 1.00 80.31 305 THR A O 1
ATOM 2315 N N . ALA A 1 306 ? -26.044 7.596 72.305 1.00 82.62 306 ALA A N 1
ATOM 2316 C CA . ALA A 1 306 ? -26.847 6.382 72.458 1.00 82.62 306 ALA A CA 1
ATOM 2317 C C . ALA A 1 306 ? -28.139 6.433 71.622 1.00 82.62 306 ALA A C 1
ATOM 2319 O O . ALA A 1 306 ? -28.449 5.479 70.907 1.00 82.62 306 ALA A O 1
ATOM 2320 N N . LEU A 1 307 ? -28.862 7.560 71.646 1.00 85.69 307 LEU A N 1
ATOM 2321 C CA . LEU A 1 307 ? -30.070 7.737 70.833 1.00 85.69 307 LEU A CA 1
ATOM 2322 C C . LEU A 1 307 ? -29.754 7.693 69.328 1.00 85.69 307 LEU A C 1
ATOM 2324 O O . LEU A 1 307 ? -30.460 7.025 68.573 1.00 85.69 307 LEU A O 1
ATOM 2328 N N . ARG A 1 308 ? -28.655 8.328 68.897 1.00 87.44 308 ARG A N 1
ATOM 2329 C CA . ARG A 1 308 ? -28.163 8.268 67.508 1.00 87.44 308 ARG A CA 1
ATOM 2330 C C . ARG A 1 308 ? -27.862 6.835 67.072 1.00 87.44 308 ARG A C 1
ATOM 2332 O O . ARG A 1 308 ? -28.292 6.424 65.998 1.00 87.44 308 ARG A O 1
ATOM 2339 N N . ALA A 1 309 ? -27.179 6.056 67.910 1.00 86.62 309 ALA A N 1
ATOM 2340 C CA . ALA A 1 309 ? -26.849 4.663 67.614 1.00 86.62 309 ALA A CA 1
ATOM 2341 C C . ALA A 1 309 ? -28.104 3.785 67.461 1.00 86.62 309 ALA A C 1
ATOM 2343 O O . ALA A 1 309 ? -28.179 2.979 66.534 1.00 86.62 309 ALA A O 1
ATOM 2344 N N . ILE A 1 310 ? -29.111 3.973 68.323 1.00 89.69 310 ILE A N 1
ATOM 2345 C CA . ILE A 1 310 ? -30.395 3.257 68.238 1.00 89.69 310 ILE A CA 1
ATOM 2346 C C . ILE A 1 310 ? -31.132 3.613 66.943 1.00 89.69 310 ILE A C 1
ATOM 2348 O O . ILE A 1 310 ? -31.626 2.718 66.259 1.00 89.69 310 ILE A O 1
ATOM 2352 N N . LEU A 1 311 ? -31.191 4.897 66.579 1.00 91.75 311 LEU A N 1
ATOM 2353 C CA . LEU A 1 311 ? -31.843 5.343 65.345 1.00 91.75 311 LEU A CA 1
ATOM 2354 C C . LEU A 1 311 ? -31.120 4.828 64.095 1.00 91.75 311 LEU A C 1
ATOM 2356 O O . LEU A 1 311 ? -31.774 4.382 63.154 1.00 91.75 311 LEU A O 1
ATOM 2360 N N . LEU A 1 312 ? -29.784 4.819 64.087 1.00 91.06 312 LEU A N 1
ATOM 2361 C CA . LEU A 1 312 ? -28.994 4.224 63.005 1.00 91.06 312 LEU A CA 1
ATOM 2362 C C . LEU A 1 312 ? -29.241 2.717 62.891 1.00 91.06 312 LEU A C 1
ATOM 2364 O O . LEU A 1 312 ? -29.476 2.220 61.792 1.00 91.06 312 LEU A O 1
ATOM 2368 N N . LEU A 1 313 ? -29.262 1.995 64.015 1.00 93.25 313 LEU A N 1
ATOM 2369 C CA . LEU A 1 313 ? -29.586 0.570 64.038 1.00 93.25 313 LEU A CA 1
ATOM 2370 C C . LEU A 1 313 ? -30.997 0.313 63.494 1.00 93.25 313 LEU A C 1
ATOM 2372 O O . LEU A 1 313 ? -31.176 -0.567 62.655 1.00 93.25 313 LEU A O 1
ATOM 2376 N N . LEU A 1 314 ? -31.984 1.100 63.928 1.00 93.88 314 LEU A N 1
ATOM 2377 C CA . LEU A 1 314 ? -33.360 1.015 63.442 1.00 93.88 314 LEU A CA 1
ATOM 2378 C C . LEU A 1 314 ? -33.427 1.255 61.928 1.00 93.88 314 LEU A C 1
ATOM 2380 O O . LEU A 1 314 ? -34.077 0.491 61.218 1.00 93.88 314 LEU A O 1
ATOM 2384 N N . THR A 1 315 ? -32.698 2.257 61.433 1.00 94.62 315 THR A N 1
ATOM 2385 C CA . THR A 1 315 ? -32.595 2.585 60.003 1.00 94.62 315 THR A CA 1
ATOM 2386 C C . THR A 1 315 ? -31.985 1.425 59.210 1.00 94.62 315 THR A C 1
ATOM 2388 O O . THR A 1 315 ? -32.522 1.037 58.176 1.00 94.62 315 THR A O 1
ATOM 2391 N N . ILE A 1 316 ? -30.905 0.814 59.709 1.00 94.44 316 ILE A N 1
ATOM 2392 C CA . ILE A 1 316 ? -30.246 -0.333 59.068 1.00 94.44 316 ILE A CA 1
ATOM 2393 C C . ILE A 1 316 ? -31.174 -1.550 59.043 1.00 94.44 316 ILE A C 1
ATOM 2395 O O . ILE A 1 316 ? -31.344 -2.172 57.996 1.00 94.44 316 ILE A O 1
ATOM 2399 N N . VAL A 1 317 ? -31.796 -1.891 60.174 1.00 94.62 317 VAL A N 1
ATOM 2400 C CA . VAL A 1 317 ? -32.684 -3.058 60.283 1.00 94.62 317 VAL A CA 1
ATOM 2401 C C . VAL A 1 317 ? -33.921 -2.885 59.404 1.00 94.62 317 VAL A C 1
ATOM 2403 O O . VAL A 1 317 ? -34.268 -3.799 58.655 1.00 94.62 317 VAL A O 1
ATOM 2406 N N . ALA A 1 318 ? -34.564 -1.716 59.449 1.00 94.06 318 ALA A N 1
ATOM 2407 C CA . ALA A 1 318 ? -35.712 -1.412 58.603 1.00 94.06 318 ALA A CA 1
ATOM 2408 C C . ALA A 1 318 ? -35.323 -1.422 57.117 1.00 94.06 318 ALA A C 1
ATOM 2410 O O . ALA A 1 318 ? -36.010 -2.051 56.312 1.00 94.06 318 ALA A O 1
ATOM 2411 N N . GLY A 1 319 ? -34.180 -0.825 56.764 1.00 93.81 319 GLY A N 1
ATOM 2412 C CA . GLY A 1 319 ? -33.629 -0.834 55.410 1.00 93.81 319 GLY A CA 1
ATOM 2413 C C . GLY A 1 319 ? -33.362 -2.247 54.891 1.00 93.81 319 GLY A C 1
ATOM 2414 O O . GLY A 1 319 ? -33.840 -2.607 53.818 1.00 93.81 319 GLY A O 1
ATOM 2415 N N . LEU A 1 320 ? -32.691 -3.096 55.671 1.00 94.06 320 LEU A N 1
ATOM 2416 C CA . LEU A 1 320 ? -32.466 -4.504 55.323 1.00 94.06 320 LEU A CA 1
ATOM 2417 C C . LEU A 1 320 ? -33.781 -5.277 55.179 1.00 94.06 320 LEU A C 1
ATOM 2419 O O . LEU A 1 320 ? -33.927 -6.093 54.267 1.00 94.06 320 LEU A O 1
ATOM 2423 N N . TYR A 1 321 ? -34.761 -4.999 56.040 1.00 94.12 321 TYR A N 1
ATOM 2424 C CA . TYR A 1 321 ? -36.075 -5.620 55.938 1.00 94.12 321 TYR A CA 1
ATOM 2425 C C . TYR A 1 321 ? -36.780 -5.260 54.623 1.00 94.12 321 TYR A C 1
ATOM 2427 O O . TYR A 1 321 ? -37.417 -6.138 54.043 1.00 94.12 321 TYR A O 1
ATOM 2435 N N . THR A 1 322 ? -36.620 -4.037 54.092 1.00 92.56 322 THR A N 1
ATOM 2436 C CA . THR A 1 322 ? -37.207 -3.667 52.784 1.00 92.56 322 THR A CA 1
ATOM 2437 C C . THR A 1 322 ? -36.742 -4.576 51.642 1.00 92.56 322 THR A C 1
ATOM 2439 O O . THR A 1 322 ? -37.534 -4.883 50.755 1.00 92.56 322 THR A O 1
ATOM 2442 N N . VAL A 1 323 ? -35.498 -5.066 51.694 1.00 90.88 323 VAL A N 1
ATOM 2443 C CA . VAL A 1 323 ? -34.902 -5.939 50.669 1.00 90.88 323 VAL A CA 1
ATOM 2444 C C . VAL A 1 323 ? -35.458 -7.364 50.743 1.00 90.88 323 VAL A C 1
ATOM 2446 O O . VAL A 1 323 ? -35.634 -8.024 49.722 1.00 90.88 323 VAL A O 1
ATOM 2449 N N . VAL A 1 324 ? -35.738 -7.853 51.954 1.00 91.12 324 VAL A N 1
ATOM 2450 C CA . VAL A 1 324 ? -36.193 -9.235 52.197 1.00 91.12 324 VAL A CA 1
ATOM 2451 C C . VAL A 1 324 ? -37.725 -9.348 52.194 1.00 91.12 324 VAL A C 1
ATOM 2453 O O . VAL A 1 324 ? -38.284 -10.438 52.023 1.00 91.12 324 VAL A O 1
ATOM 2456 N N . ALA A 1 325 ? -38.432 -8.232 52.382 1.00 90.25 325 ALA A N 1
ATOM 2457 C CA . ALA A 1 325 ? -39.882 -8.181 52.465 1.00 90.25 325 ALA A CA 1
ATOM 2458 C C . ALA A 1 325 ? -40.550 -8.698 51.180 1.00 90.25 325 ALA A C 1
ATOM 2460 O O . ALA A 1 325 ? -40.497 -8.088 50.119 1.00 90.25 325 ALA A O 1
ATOM 2461 N N . ARG A 1 326 ? -41.281 -9.812 51.301 1.00 84.25 326 ARG A N 1
ATOM 2462 C CA . ARG A 1 326 ? -42.017 -10.420 50.176 1.00 84.25 326 ARG A CA 1
ATOM 2463 C C . ARG A 1 326 ? -43.300 -9.676 49.799 1.00 84.25 326 ARG A C 1
ATOM 2465 O O . ARG A 1 326 ? -43.852 -9.919 48.732 1.00 84.25 326 ARG A O 1
ATOM 2472 N N . LYS A 1 327 ? -43.827 -8.830 50.691 1.00 87.69 327 LYS A N 1
ATOM 2473 C CA . LYS A 1 327 ? -45.048 -8.046 50.458 1.00 87.69 327 LYS A CA 1
ATOM 2474 C C . LYS A 1 327 ? -44.664 -6.585 50.240 1.00 87.69 327 LYS A C 1
ATOM 2476 O O . LYS A 1 327 ? -44.079 -5.968 51.124 1.00 87.69 327 LYS A O 1
ATOM 2481 N N . HIS A 1 328 ? -45.069 -6.005 49.110 1.00 85.50 328 HIS A N 1
ATOM 2482 C CA . HIS A 1 328 ? -44.747 -4.606 48.795 1.00 85.50 328 HIS A CA 1
ATOM 2483 C C . HIS A 1 328 ? -45.230 -3.626 49.874 1.00 85.50 328 HIS A C 1
ATOM 2485 O O . HIS A 1 328 ? -44.513 -2.698 50.214 1.00 85.50 328 HIS A O 1
ATOM 2491 N N . ILE A 1 329 ? -46.396 -3.864 50.487 1.00 87.25 329 ILE A N 1
ATOM 2492 C CA . ILE A 1 329 ? -46.924 -2.996 51.554 1.00 87.25 329 ILE A CA 1
ATOM 2493 C C . ILE A 1 329 ? -46.000 -2.991 52.782 1.00 87.25 329 ILE A C 1
ATOM 2495 O O . ILE A 1 329 ? -45.727 -1.932 53.333 1.00 87.25 329 ILE A O 1
ATOM 2499 N N . THR A 1 330 ? -45.475 -4.149 53.200 1.00 89.50 330 THR A N 1
ATOM 2500 C CA . THR A 1 330 ? -44.568 -4.210 54.359 1.00 89.50 330 THR A CA 1
ATOM 2501 C C . THR A 1 330 ? -43.202 -3.609 54.043 1.00 89.50 330 THR A C 1
ATOM 2503 O O . THR A 1 330 ? -42.583 -3.036 54.932 1.00 89.50 330 THR A O 1
ATOM 2506 N N . ALA A 1 331 ? -42.748 -3.697 52.787 1.00 90.06 331 ALA A N 1
ATOM 2507 C CA . ALA A 1 331 ? -41.531 -3.024 52.335 1.00 90.06 331 ALA A CA 1
ATOM 2508 C C . ALA A 1 331 ? -41.681 -1.494 52.388 1.00 90.06 331 ALA A C 1
ATOM 2510 O O . ALA A 1 331 ? -40.789 -0.809 52.873 1.00 90.06 331 ALA A O 1
ATOM 2511 N N . VAL A 1 332 ? -42.833 -0.966 51.963 1.00 91.31 332 VAL A N 1
ATOM 2512 C CA . VAL A 1 332 ? -43.127 0.476 52.002 1.00 91.31 332 VAL A CA 1
ATOM 2513 C C . VAL A 1 332 ? -43.259 0.991 53.430 1.00 91.31 332 VAL A C 1
ATOM 2515 O O . VAL A 1 332 ? -42.708 2.035 53.749 1.00 91.31 332 VAL A O 1
ATOM 2518 N N . LEU A 1 333 ? -43.924 0.246 54.316 1.00 91.44 333 LEU A N 1
ATOM 2519 C CA . LEU A 1 333 ? -43.997 0.617 55.733 1.00 91.44 333 LEU A CA 1
ATOM 2520 C C . LEU A 1 333 ? -42.608 0.646 56.386 1.00 91.44 333 LEU A C 1
ATOM 2522 O O . LEU A 1 333 ? -42.312 1.552 57.158 1.00 91.44 333 LEU A O 1
ATOM 2526 N N . ALA A 1 334 ? -41.744 -0.316 56.057 1.00 92.69 334 ALA A N 1
ATOM 2527 C CA . ALA A 1 334 ? -40.369 -0.328 56.543 1.00 92.69 334 ALA A CA 1
ATOM 2528 C C . ALA A 1 334 ? -39.517 0.807 55.950 1.00 92.69 334 ALA A C 1
ATOM 2530 O O . ALA A 1 334 ? -38.706 1.379 56.673 1.00 92.69 334 ALA A O 1
ATOM 2531 N N . LEU A 1 335 ? -39.743 1.197 54.690 1.00 93.19 335 LEU A N 1
ATOM 2532 C CA . LEU A 1 335 ? -39.148 2.402 54.103 1.00 93.19 335 LEU A CA 1
ATOM 2533 C C . LEU A 1 335 ? -39.593 3.671 54.854 1.00 93.19 335 LEU A C 1
ATOM 2535 O O . LEU A 1 335 ? -38.756 4.506 55.180 1.00 93.19 335 LEU A O 1
ATOM 2539 N N . GLY A 1 336 ? -40.867 3.739 55.253 1.00 93.44 336 GLY A N 1
ATOM 2540 C CA . GLY A 1 336 ? -41.383 4.780 56.145 1.00 93.44 336 GLY A CA 1
ATOM 2541 C C . GLY A 1 336 ? -40.608 4.862 57.462 1.00 93.44 336 GLY A C 1
ATOM 2542 O O . GLY A 1 336 ? -40.188 5.940 57.879 1.00 93.44 336 GLY A O 1
ATOM 2543 N N . ILE A 1 337 ? -40.347 3.716 58.106 1.00 94.38 337 ILE A N 1
ATOM 2544 C CA . ILE A 1 337 ? -39.545 3.653 59.342 1.00 94.38 337 ILE A CA 1
ATOM 2545 C C . ILE A 1 337 ? -38.127 4.197 59.110 1.00 94.38 337 ILE A C 1
ATOM 2547 O O . ILE A 1 337 ? -37.624 4.929 59.962 1.00 94.38 337 ILE A O 1
ATOM 2551 N N . VAL A 1 338 ? -37.498 3.896 57.968 1.00 95.31 338 VAL A N 1
ATOM 2552 C CA . VAL A 1 338 ? -36.191 4.460 57.577 1.00 95.31 338 VAL A CA 1
ATOM 2553 C C . VAL A 1 338 ? -36.268 5.987 57.501 1.00 95.31 338 VAL A C 1
ATOM 2555 O O . VAL A 1 338 ? -35.470 6.668 58.143 1.00 95.31 338 VAL A O 1
ATOM 2558 N N . GLY A 1 339 ? -37.254 6.535 56.789 1.00 94.12 339 GLY A N 1
ATOM 2559 C CA . GLY A 1 339 ? -37.398 7.980 56.618 1.00 94.12 339 GLY A CA 1
ATOM 2560 C C . GLY A 1 339 ? -37.700 8.739 57.913 1.00 94.12 339 GLY A C 1
ATOM 2561 O O . GLY A 1 339 ? -37.070 9.766 58.171 1.00 94.12 339 GLY A O 1
ATOM 2562 N N . TYR A 1 340 ? -38.589 8.222 58.773 1.00 94.50 340 TYR A N 1
ATOM 2563 C CA . TYR A 1 340 ? -38.850 8.821 60.091 1.00 94.50 340 TYR A CA 1
ATOM 2564 C C . TYR A 1 340 ? -37.628 8.726 61.014 1.00 94.50 340 TYR A C 1
ATOM 2566 O O . TYR A 1 340 ? -37.333 9.682 61.729 1.00 94.50 340 TYR A O 1
ATOM 2574 N N . SER A 1 341 ? -36.877 7.620 60.972 1.00 93.94 341 SER A N 1
ATOM 2575 C CA . SER A 1 341 ? -35.645 7.469 61.762 1.00 93.94 341 SER A CA 1
ATOM 2576 C C . SER A 1 341 ? -34.580 8.490 61.344 1.00 93.94 341 SER A C 1
ATOM 2578 O O . SER A 1 341 ? -33.969 9.123 62.204 1.00 93.94 341 SER A O 1
ATOM 2580 N N . ILE A 1 342 ? -34.414 8.721 60.035 1.00 93.88 342 ILE A N 1
ATOM 2581 C CA . ILE A 1 342 ? -33.526 9.762 59.489 1.00 93.88 342 ILE A CA 1
ATOM 2582 C C . ILE A 1 342 ? -34.028 11.170 59.847 1.00 93.88 342 ILE A C 1
ATOM 2584 O O . ILE A 1 342 ? -33.232 12.028 60.223 1.00 93.88 342 ILE A O 1
ATOM 2588 N N . GLY A 1 343 ? -35.341 11.414 59.803 1.00 94.12 343 GLY A N 1
ATOM 2589 C CA . GLY A 1 343 ? -35.927 12.693 60.214 1.00 94.12 343 GLY A CA 1
ATOM 2590 C C . GLY A 1 343 ? -35.631 13.039 61.676 1.00 94.12 343 GLY A C 1
ATOM 2591 O O . GLY A 1 343 ? -35.282 14.181 61.979 1.00 94.12 343 GLY A O 1
ATOM 2592 N N . VAL A 1 344 ? -35.688 12.052 62.580 1.00 92.50 344 VAL A N 1
ATOM 2593 C CA . VAL A 1 344 ? -35.289 12.235 63.987 1.00 92.50 344 VAL A CA 1
ATOM 2594 C C . VAL A 1 344 ? -33.778 12.453 64.108 1.00 92.50 344 VAL A C 1
ATOM 2596 O O . VAL A 1 344 ? -33.365 13.297 64.897 1.00 92.50 344 VAL A O 1
ATOM 2599 N N . LEU A 1 345 ? -32.946 11.775 63.307 1.00 91.38 345 LEU A N 1
ATOM 2600 C CA . LEU A 1 345 ? -31.502 12.050 63.274 1.00 91.38 345 LEU A CA 1
ATOM 2601 C C . LEU A 1 345 ? -31.207 13.508 62.890 1.00 91.38 345 LEU A C 1
ATOM 2603 O O . LEU A 1 345 ? -30.399 14.142 63.559 1.00 91.38 345 LEU A O 1
ATOM 2607 N N . PHE A 1 346 ? -31.904 14.080 61.902 1.00 92.31 346 PHE A N 1
ATOM 2608 C CA . PHE A 1 346 ? -31.752 15.503 61.559 1.00 92.31 346 PHE A CA 1
ATOM 2609 C C . PHE A 1 346 ? -32.212 16.462 62.654 1.00 92.31 346 PHE A C 1
ATOM 2611 O O . PHE A 1 346 ? -31.705 17.573 62.716 1.00 92.31 346 PHE A O 1
ATOM 2618 N N . LEU A 1 347 ? -33.146 16.048 63.512 1.00 91.31 347 LEU A N 1
ATOM 2619 C CA . LEU A 1 347 ? -33.574 16.838 64.667 1.00 91.31 347 LEU A CA 1
ATOM 2620 C C . LEU A 1 347 ? -32.532 16.819 65.800 1.00 91.31 347 LEU A C 1
ATOM 2622 O O . LEU A 1 347 ? -32.455 17.756 66.589 1.00 91.31 347 LEU A O 1
ATOM 2626 N N . LEU A 1 348 ? -31.758 15.731 65.893 1.00 88.44 348 LEU A N 1
ATOM 2627 C CA . LEU A 1 348 ? -30.643 15.573 66.836 1.00 88.44 348 LEU A CA 1
ATOM 2628 C C . LEU A 1 348 ? -29.344 16.217 66.343 1.00 88.44 348 LEU A C 1
ATOM 2630 O O . LEU A 1 348 ? -28.406 16.392 67.127 1.00 88.44 348 LEU A O 1
ATOM 2634 N N . GLU A 1 349 ? -29.282 16.530 65.054 1.00 86.19 349 GLU A N 1
ATOM 2635 C CA . GLU A 1 349 ? -28.319 17.454 64.476 1.00 86.19 349 GLU A CA 1
ATOM 2636 C C . GLU A 1 349 ? -28.927 18.869 64.462 1.00 86.19 349 GLU A C 1
ATOM 2638 O O . GLU A 1 349 ? -30.146 19.021 64.525 1.00 86.19 349 GLU A O 1
ATOM 2643 N N . PRO A 1 350 ? -28.127 19.943 64.412 1.00 86.31 350 PRO A N 1
ATOM 2644 C CA . PRO A 1 350 ? -28.630 21.320 64.362 1.00 86.31 350 PRO A CA 1
ATOM 2645 C C . PRO A 1 350 ? -29.273 21.671 62.996 1.00 86.31 350 PRO A C 1
ATOM 2647 O O . PRO A 1 350 ? -28.923 22.671 62.374 1.00 86.31 350 PRO A O 1
ATOM 2650 N N . ALA A 1 351 ? -30.214 20.846 62.516 1.00 92.38 351 ALA A N 1
ATOM 2651 C CA . ALA A 1 351 ? -30.906 20.954 61.230 1.00 92.38 351 ALA A CA 1
ATOM 2652 C C . ALA A 1 351 ? -32.442 20.746 61.352 1.00 92.38 351 ALA A C 1
ATOM 2654 O O . ALA A 1 351 ? -33.016 19.879 60.681 1.00 92.38 351 ALA A O 1
ATOM 2655 N N . PRO A 1 352 ? -33.149 21.548 62.176 1.00 91.50 352 PRO A N 1
ATOM 2656 C CA . PRO A 1 352 ? -34.584 21.375 62.428 1.00 91.50 352 PRO A CA 1
ATOM 2657 C C . PRO A 1 352 ? -35.454 21.567 61.176 1.00 91.50 352 PRO A C 1
ATOM 2659 O O . PRO A 1 352 ? -36.412 20.821 60.973 1.00 91.50 352 PRO A O 1
ATOM 2662 N N . ASP A 1 353 ? -35.100 22.507 60.297 1.00 95.12 353 ASP A N 1
ATOM 2663 C CA . ASP A 1 353 ? -35.869 22.776 59.075 1.00 95.12 353 ASP A CA 1
ATOM 2664 C C . ASP A 1 353 ? -35.840 21.576 58.111 1.00 95.12 353 ASP A C 1
ATOM 2666 O O . ASP A 1 353 ? -36.862 21.207 57.530 1.00 95.12 353 ASP A O 1
ATOM 2670 N N . VAL A 1 354 ? -34.686 20.905 57.997 1.00 94.06 354 VAL A N 1
ATOM 2671 C CA . VAL A 1 354 ? -34.516 19.693 57.174 1.00 94.06 354 VAL A CA 1
ATOM 2672 C C . VAL A 1 354 ? -35.335 18.534 57.744 1.00 94.06 354 VAL A C 1
ATOM 2674 O O . VAL A 1 354 ? -35.949 17.785 56.987 1.00 94.06 354 VAL A O 1
ATOM 2677 N N . SER A 1 355 ? -35.403 18.414 59.074 1.00 96.06 355 SER A N 1
ATOM 2678 C CA . SER A 1 355 ? -36.205 17.394 59.758 1.00 96.06 355 SER A CA 1
ATOM 2679 C C . SER A 1 355 ? -37.702 17.532 59.453 1.00 96.06 355 SER A C 1
ATOM 2681 O O . SER A 1 355 ? -38.351 16.555 59.072 1.00 96.06 355 SER A O 1
ATOM 2683 N N . ILE A 1 356 ? -38.249 18.752 59.530 1.00 94.62 356 ILE A N 1
ATOM 2684 C CA . ILE A 1 356 ? -39.667 19.016 59.232 1.00 94.62 356 ILE A CA 1
ATOM 2685 C C . ILE A 1 356 ? -39.993 18.650 57.777 1.00 94.62 356 ILE A C 1
ATOM 2687 O O . ILE A 1 356 ? -40.996 17.978 57.516 1.00 94.62 356 ILE A O 1
ATOM 2691 N N . VAL A 1 357 ? -39.134 19.046 56.830 1.00 96.31 357 VAL A N 1
ATOM 2692 C CA . VAL A 1 357 ? -39.302 18.702 55.408 1.00 96.31 357 VAL A CA 1
ATOM 2693 C C . VAL A 1 357 ? -39.221 17.189 55.194 1.00 96.31 357 VAL A C 1
ATOM 2695 O O . VAL A 1 357 ? -40.043 16.643 54.458 1.00 96.31 357 VAL A O 1
ATOM 2698 N N . GLN A 1 358 ? -38.296 16.497 55.865 1.00 95.94 358 GLN A N 1
ATOM 2699 C CA . GLN A 1 358 ? -38.156 15.043 55.777 1.00 95.94 358 GLN A CA 1
ATOM 2700 C C . GLN A 1 358 ? -39.426 14.322 56.250 1.00 95.94 358 GLN A C 1
ATOM 2702 O O . GLN A 1 358 ? -39.909 13.432 55.555 1.00 95.94 358 GLN A O 1
ATOM 2707 N N . PHE A 1 359 ? -40.015 14.724 57.382 1.00 95.81 359 PHE A N 1
ATOM 2708 C CA . PHE A 1 359 ? -41.263 14.122 57.868 1.00 95.81 359 PHE A CA 1
ATOM 2709 C C . PHE A 1 359 ? -42.440 14.351 56.918 1.00 95.81 359 PHE A C 1
ATOM 2711 O O . PHE A 1 359 ? -43.231 13.433 56.679 1.00 95.81 359 PHE A O 1
ATOM 2718 N N . LEU A 1 360 ? -42.554 15.557 56.354 1.00 95.94 360 LEU A N 1
ATOM 2719 C CA . LEU A 1 360 ? -43.592 15.876 55.376 1.00 95.94 360 LEU A CA 1
ATOM 2720 C C . LEU A 1 360 ? -43.440 15.015 54.112 1.00 95.94 360 LEU A C 1
ATOM 2722 O O . LEU A 1 360 ? -44.407 14.394 53.666 1.00 95.94 360 LEU A O 1
ATOM 2726 N N . MET A 1 361 ? -42.224 14.954 53.562 1.00 95.44 361 MET A N 1
ATOM 2727 C CA . MET A 1 361 ? -41.922 14.198 52.347 1.00 95.44 361 MET A CA 1
ATOM 2728 C C . MET A 1 361 ? -42.092 12.695 52.543 1.00 95.44 361 MET A C 1
ATOM 2730 O O . MET A 1 361 ? -42.657 12.052 51.665 1.00 95.44 361 MET A O 1
ATOM 2734 N N . GLU A 1 362 ? -41.685 12.144 53.687 1.00 95.25 362 GLU A N 1
ATOM 2735 C CA . GLU A 1 362 ? -41.853 10.718 53.988 1.00 95.25 362 GLU A CA 1
ATOM 2736 C C . GLU A 1 362 ? -43.331 10.332 54.105 1.00 95.25 362 GLU A C 1
ATOM 2738 O O . GLU A 1 362 ? -43.769 9.301 53.592 1.00 95.25 362 GLU A O 1
ATOM 2743 N N . THR A 1 363 ? -44.134 11.198 54.732 1.00 94.19 363 THR A N 1
ATOM 2744 C CA . THR A 1 363 ? -45.584 10.991 54.833 1.00 94.19 363 THR A CA 1
ATOM 2745 C C . THR A 1 363 ? -46.221 11.005 53.440 1.00 94.19 363 THR A C 1
ATOM 2747 O O . THR A 1 363 ? -47.009 10.121 53.099 1.00 94.19 363 THR A O 1
ATOM 2750 N N . LEU A 1 364 ? -45.856 11.985 52.604 1.00 94.88 364 LEU A N 1
ATOM 2751 C CA . LEU A 1 364 ? -46.385 12.124 51.248 1.00 94.88 364 LEU A CA 1
ATOM 2752 C C . LEU A 1 364 ? -45.950 10.967 50.336 1.00 94.88 364 LEU A C 1
ATOM 2754 O O . LEU A 1 364 ? -46.785 10.408 49.623 1.00 94.88 364 LEU A O 1
ATOM 2758 N N . SER A 1 365 ? -44.667 10.592 50.361 1.00 92.56 365 SER A N 1
ATOM 2759 C CA . SER A 1 365 ? -44.108 9.508 49.548 1.00 92.56 365 SER A CA 1
ATOM 2760 C C . SER A 1 365 ? -44.728 8.165 49.929 1.00 92.56 365 SER A C 1
ATOM 2762 O O . SER A 1 365 ? -45.165 7.429 49.046 1.00 92.56 365 SER A O 1
ATOM 2764 N N . THR A 1 366 ? -44.875 7.883 51.227 1.00 91.81 366 THR A N 1
ATOM 2765 C CA . THR A 1 366 ? -45.516 6.663 51.728 1.00 91.81 366 THR A CA 1
ATOM 2766 C C . THR A 1 366 ? -46.957 6.567 51.234 1.00 91.81 366 THR A C 1
ATOM 2768 O O . THR A 1 366 ? -47.352 5.543 50.673 1.00 91.81 366 THR A O 1
ATOM 2771 N N . VAL A 1 367 ? -47.741 7.644 51.363 1.00 91.38 367 VAL A N 1
ATOM 2772 C CA . VAL A 1 367 ? -49.126 7.687 50.863 1.00 91.38 367 VAL A CA 1
ATOM 2773 C C . VAL A 1 367 ? -49.168 7.471 49.349 1.00 91.38 367 VAL A C 1
ATOM 2775 O O . VAL A 1 367 ? -49.957 6.660 48.863 1.00 91.38 367 VAL A O 1
ATOM 2778 N N . LEU A 1 368 ? -48.299 8.147 48.595 1.00 92.19 368 LEU A N 1
ATOM 2779 C CA . LEU A 1 368 ? -48.269 8.061 47.138 1.00 92.19 368 LEU A CA 1
ATOM 2780 C C . LEU A 1 368 ? -47.876 6.659 46.653 1.00 92.19 368 LEU A C 1
ATOM 2782 O O . LEU A 1 368 ? -48.539 6.112 45.771 1.00 92.19 368 LEU A O 1
ATOM 2786 N N . ILE A 1 369 ? -46.868 6.037 47.268 1.00 90.56 369 ILE A N 1
ATOM 2787 C CA . ILE A 1 369 ? -46.450 4.670 46.941 1.00 90.56 369 ILE A CA 1
ATOM 2788 C C . ILE A 1 369 ? -47.561 3.672 47.294 1.00 90.56 369 ILE A C 1
ATOM 2790 O O . ILE A 1 369 ? -47.839 2.774 46.499 1.00 90.56 369 ILE A O 1
ATOM 2794 N N . ILE A 1 370 ? -48.250 3.832 48.431 1.00 87.88 370 ILE A N 1
ATOM 2795 C CA . ILE A 1 370 ? -49.392 2.976 48.798 1.00 87.88 370 ILE A CA 1
ATOM 2796 C C . ILE A 1 370 ? -50.519 3.095 47.761 1.00 87.88 370 ILE A C 1
ATOM 2798 O O . ILE A 1 370 ? -51.053 2.072 47.324 1.00 87.88 370 ILE A O 1
ATOM 2802 N N . ILE A 1 371 ? -50.851 4.313 47.317 1.00 89.50 371 ILE A N 1
ATOM 2803 C CA . ILE A 1 371 ? -51.860 4.545 46.270 1.00 89.50 371 ILE A CA 1
ATOM 2804 C C . ILE A 1 371 ? -51.428 3.908 44.943 1.00 89.50 371 ILE A C 1
ATOM 2806 O O . ILE A 1 371 ? -52.235 3.240 44.293 1.00 89.50 371 ILE A O 1
ATOM 2810 N N . MET A 1 372 ? -50.165 4.086 44.539 1.00 88.00 372 MET A N 1
ATOM 2811 C CA . MET A 1 372 ? -49.622 3.496 43.312 1.00 88.00 372 MET A CA 1
ATOM 2812 C C . MET A 1 372 ? -49.674 1.973 43.354 1.00 88.00 372 MET A C 1
ATOM 2814 O O . MET A 1 372 ? -50.169 1.356 42.412 1.00 88.00 372 MET A O 1
ATOM 2818 N N . LEU A 1 373 ? -49.236 1.368 44.461 1.00 85.00 373 LEU A N 1
ATOM 2819 C CA . LEU A 1 373 ? -49.335 -0.072 44.659 1.00 85.00 373 LEU A CA 1
ATOM 2820 C C . LEU A 1 373 ? -50.791 -0.512 44.551 1.00 85.00 373 LEU A C 1
ATOM 2822 O O . LEU A 1 373 ? -51.072 -1.424 43.781 1.00 85.00 373 LEU A O 1
ATOM 2826 N N . GLY A 1 374 ? -51.721 0.180 45.215 1.00 83.31 374 GLY A N 1
ATOM 2827 C CA . GLY A 1 374 ? -53.159 -0.096 45.160 1.00 83.31 374 GLY A CA 1
ATOM 2828 C C . GLY A 1 374 ? -53.758 -0.146 43.748 1.00 83.31 374 GLY A C 1
ATOM 2829 O O . GLY A 1 374 ? -54.748 -0.844 43.546 1.00 83.31 374 GLY A O 1
ATOM 2830 N N . ARG A 1 375 ? -53.144 0.520 42.760 1.00 83.69 375 ARG A N 1
ATOM 2831 C CA . ARG A 1 375 ? -53.590 0.527 41.354 1.00 83.69 375 ARG A CA 1
ATOM 2832 C C . ARG A 1 375 ? -53.023 -0.606 40.488 1.00 83.69 375 ARG A C 1
ATOM 2834 O O . ARG A 1 375 ? -53.513 -0.804 39.381 1.00 83.69 375 ARG A O 1
ATOM 2841 N N . ILE A 1 376 ? -52.020 -1.347 40.958 1.00 80.44 376 ILE A N 1
ATOM 2842 C CA . ILE A 1 376 ? -51.369 -2.434 40.203 1.00 80.44 376 ILE A CA 1
ATOM 2843 C C . ILE A 1 376 ? -51.922 -3.786 40.677 1.00 80.44 376 ILE A C 1
ATOM 2845 O O . ILE A 1 376 ? -51.991 -4.027 41.885 1.00 80.44 376 ILE A O 1
ATOM 2849 N N . SER A 1 377 ? -52.292 -4.678 39.749 1.00 70.81 377 SER A N 1
ATOM 2850 C CA . SER A 1 377 ? -52.839 -6.009 40.078 1.00 70.81 377 SER A CA 1
ATOM 2851 C C . SER A 1 377 ? -51.802 -6.928 40.743 1.00 70.81 377 SER A C 1
ATOM 2853 O O . SER A 1 377 ? -50.614 -6.850 40.442 1.00 70.81 377 SER A O 1
ATOM 2855 N N . GLU A 1 378 ? -52.230 -7.851 41.616 1.00 65.56 378 GLU A N 1
ATOM 2856 C CA . GLU A 1 378 ? -51.314 -8.795 42.292 1.00 65.56 378 GLU A CA 1
ATOM 2857 C C . GLU A 1 378 ? -50.499 -9.670 41.324 1.00 65.56 378 GLU A C 1
ATOM 2859 O O . GLU A 1 378 ? -49.378 -10.050 41.653 1.00 65.56 378 GLU A O 1
ATOM 2864 N N . ARG A 1 379 ? -51.024 -9.958 40.123 1.00 59.88 379 ARG A N 1
ATOM 2865 C CA . ARG A 1 379 ? -50.282 -10.662 39.062 1.00 59.88 379 ARG A CA 1
ATOM 2866 C C . ARG A 1 379 ? -49.148 -9.808 38.500 1.00 59.88 379 ARG A C 1
ATOM 2868 O O . ARG A 1 379 ? -48.008 -10.246 38.509 1.00 59.88 379 ARG A O 1
ATOM 2875 N N . GLN A 1 380 ? -49.434 -8.560 38.127 1.00 61.78 380 GLN A N 1
ATOM 2876 C CA . GLN A 1 380 ? -48.414 -7.624 37.634 1.00 61.78 380 GLN A CA 1
ATOM 2877 C C . GLN A 1 380 ? -47.335 -7.311 38.680 1.00 61.78 380 GLN A C 1
ATOM 2879 O O . GLN A 1 380 ? -46.209 -7.008 38.313 1.00 61.78 380 GLN A O 1
ATOM 2884 N N . ARG A 1 381 ? -47.660 -7.408 39.976 1.00 62.25 381 ARG A N 1
ATOM 2885 C CA . ARG A 1 381 ? -46.693 -7.273 41.077 1.00 62.25 381 ARG A CA 1
ATOM 2886 C C . ARG A 1 381 ? -45.785 -8.497 41.269 1.00 62.25 381 ARG A C 1
ATOM 2888 O O . ARG A 1 381 ? -44.745 -8.368 41.895 1.00 62.25 381 ARG A O 1
ATOM 2895 N N . ARG A 1 382 ? -46.198 -9.679 40.800 1.00 58.09 382 ARG A N 1
ATOM 2896 C CA . ARG A 1 382 ? -45.406 -10.921 40.873 1.00 58.09 382 ARG A CA 1
ATOM 2897 C C . ARG A 1 382 ? -44.555 -11.165 39.628 1.00 58.09 382 ARG A C 1
ATOM 2899 O O . ARG A 1 382 ? -43.548 -11.854 39.740 1.00 58.09 382 ARG A O 1
ATOM 2906 N N . ASP A 1 383 ? -44.993 -10.648 38.481 1.00 56.16 383 ASP A N 1
ATOM 2907 C CA . ASP A 1 383 ? -44.312 -10.801 37.188 1.00 56.16 383 ASP A CA 1
ATOM 2908 C C . ASP A 1 383 ? -43.227 -9.725 36.942 1.00 56.16 383 ASP A C 1
ATOM 2910 O O . ASP A 1 383 ? -42.408 -9.890 36.037 1.00 56.16 383 ASP A O 1
ATOM 2914 N N . ALA A 1 384 ? -43.226 -8.641 37.730 1.00 55.25 384 ALA A N 1
ATOM 2915 C CA . ALA A 1 384 ? -42.193 -7.596 37.775 1.00 55.25 384 ALA A CA 1
ATOM 2916 C C . ALA A 1 384 ? -41.156 -7.895 38.864 1.00 55.25 384 ALA A C 1
ATOM 2918 O O . ALA A 1 384 ? -39.958 -7.614 38.620 1.00 55.25 384 ALA A O 1
#

pLDDT: mean 87.09, std 12.16, range [42.66, 98.06]

Mean predicted aligned error: 11.18 Å

Foldseek 3Di:
DVVLLVVLVVLLVVLLVVLVPFPDPLSPVLSVLSVLLCCLLSVLQVLLLVQCCVWFVDSDLLQAEQCCVVCVLSLVLLLLSLCLQLLDQLFSSVLSQLSSLVSLVPTDDDCSVVVSVVNLVSSLQSSLSSVSSNPSHNPGHGPDDTRGDDDDPVSSVVSNVSSVVRNVCSVVVPPVQVVVVVVVPVDDDDDDPDDSCPPDPPPPSNVSSVVSNVSSVVCNVCCVPCVVVVVPDPDDDVVNVVVVVVVVVVVVVVVVVVLVPVDPVSVVCVVVVVVVVCCVVVPVVVCVVVVHDPDDPDDDDDPLNVLLVVLVVLLVVLCVCLVVPPDPLSSLVSVLSNLLSVLVVCVSPPRPVVSVVSNVVSVVVSVVSVVVVVPDDPVNVVVD